Protein AF-A0A3M1B7J7-F1 (afdb_monomer)

Solvent-accessible surface area (backbone atoms only — not comparable to full-atom values): 28747 Å² total; per-residue (Å²): 135,87,83,80,80,82,90,80,83,77,82,71,79,80,76,81,68,96,79,75,78,65,78,64,65,72,73,56,53,68,38,73,74,68,57,44,78,50,69,71,53,46,72,73,50,40,74,85,59,26,49,75,48,60,37,60,15,56,25,83,39,67,66,49,3,47,52,40,19,53,54,45,44,54,49,55,52,41,52,56,55,44,53,57,55,48,55,60,48,49,63,61,37,69,78,43,58,78,73,45,36,55,52,33,52,47,53,53,50,53,52,50,50,56,54,41,51,59,25,41,79,76,21,51,40,82,77,47,76,49,76,50,70,62,84,78,39,19,38,24,39,37,33,35,38,34,36,29,64,53,28,18,50,48,37,44,52,47,40,53,52,46,48,50,57,39,51,53,38,52,50,49,56,73,76,38,81,75,63,38,52,58,44,27,50,53,39,41,42,40,51,47,51,45,53,52,35,48,56,51,14,56,75,35,74,37,87,65,81,82,60,64,64,55,62,55,48,47,54,51,27,53,49,47,40,50,52,49,41,47,50,29,59,76,75,38,59,72,68,42,36,48,54,33,40,54,53,46,53,59,42,41,43,60,45,82,42,73,67,56,53,52,52,46,62,49,45,65,37,69,47,54,39,89,93,73,71,46,59,53,61,41,39,94,56,87,68,37,29,59,83,77,46,57,21,85,82,34,74,43,70,10,36,26,80,41,82,43,88,89,66,84,60,74,47,69,43,66,22,77,90,38,72,25,42,10,40,39,81,76,74,62,91,83,48,65,70,24,42,31,70,12,75,77,34,71,42,67,11,38,37,81,36,64,24,80,91,33,76,40,68,8,37,33,65,30,77,91,32,76,37,72,10,38,34,70,47,100,84,71,47,79,39,65,24,77,89,47,68,44,59,11,44,42,68,26,80,89,35,72,46,66,7,40,36,81,41,57,30,34,78,90,40,42,72,60,49,31,69,66,67,77,48,87,79,68,86,79,59,60,27,70,44,67,9,43,21,59,28,91,87,36,73,38,71,46,46,43,82,38,59,14,45,92,54,72,40,72,32,47,66,91,68,38,83,88,35,65,16,69,9,42,34,80,43,71,43,92,70,53,71,91,85,71,83,79,82,81,70,54,64,39,90,90,42,70,69,71,47,79,26,91,88,54,69,38,69,51,53,86,125

Secondary structure (DSSP, 8-state):
-PPP----SSGGGGGS-TT--GGGGGGS-HHHHHTPPPHHHHHHS-TTTEEEEEEEEEESSHHHHHHHHHHHHHHHHHHHHHHHHHHHHHHHHTTS-HHHHHHHHHHHHHHHHHHHHHHHHHHEEEEEEEEEEETTEEEEEEEEEEEHHHHHHHHHHHHHHHHHHHHHHHHHHHH-STTHHHHHHHHHHHHHHHHHHHHHHHHTTPPPP--HHHHHHHHHHHHHHHHHHHHHHHH--HHHHHHHHHHHHHHHHH---HHHHHHHHHHHHHSBPTTT--BS--TTBBTB----EE-TTTTTSSEEEE--TTTTT-EEEE-TTTTTSSEE----TT-SSSEEE-TTTTTSSEEEEE-TTTTTSSEEE-GGGTTSSEEE-TTS-EEE-TTTTT-SEEE-TTTTTSSEEEEESSGGGHHHHHHHHT-SS------TTSSEEE-TTTTTSSEEEEE-TTTTT---TTT-TTTTTSSEEEEE-TTS-SS--S--PBPPTTTTT-S--TTTTT--B--

Structure (mmCIF, N/CA/C/O backbone):
data_AF-A0A3M1B7J7-F1
#
_entry.id   AF-A0A3M1B7J7-F1
#
loop_
_atom_site.group_PDB
_atom_site.id
_atom_site.type_symbol
_atom_site.label_atom_id
_atom_site.label_alt_id
_atom_site.label_comp_id
_atom_site.label_asym_id
_atom_site.label_entity_id
_atom_site.label_seq_id
_atom_site.pdbx_PDB_ins_code
_atom_site.Cartn_x
_atom_site.Cartn_y
_atom_site.Cartn_z
_atom_site.occupancy
_atom_site.B_iso_or_equiv
_atom_site.auth_seq_id
_atom_site.auth_comp_id
_atom_site.auth_asym_id
_atom_site.auth_atom_id
_atom_site.pdbx_PDB_model_num
ATOM 1 N N . MET A 1 1 ? -3.676 -8.740 -25.870 1.00 32.19 1 MET A N 1
ATOM 2 C CA . MET A 1 1 ? -4.060 -7.329 -25.632 1.00 32.19 1 MET A CA 1
ATOM 3 C C . MET A 1 1 ? -2.865 -6.466 -26.005 1.00 32.19 1 MET A C 1
ATOM 5 O O . MET A 1 1 ? -1.799 -6.716 -25.461 1.00 32.19 1 MET A O 1
ATOM 9 N N . LYS A 1 2 ? -2.992 -5.539 -26.964 1.00 24.27 2 LYS A N 1
ATOM 10 C CA . LYS A 1 2 ? -1.892 -4.631 -27.336 1.00 24.27 2 LYS A CA 1
ATOM 11 C C . LYS A 1 2 ? -1.896 -3.435 -26.381 1.00 24.27 2 LYS A C 1
ATOM 13 O O . LYS A 1 2 ? -2.934 -2.798 -26.228 1.00 24.27 2 LYS A O 1
ATOM 18 N N . TRP A 1 3 ? -0.766 -3.153 -25.740 1.00 31.17 3 TRP 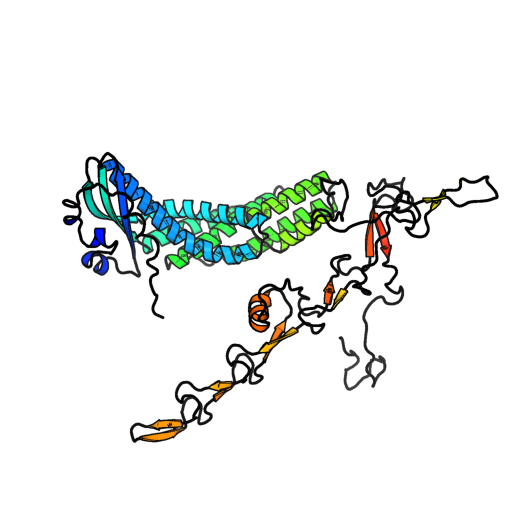A N 1
ATOM 19 C CA . TRP A 1 3 ? -0.610 -1.972 -24.892 1.00 31.17 3 TRP A CA 1
ATOM 20 C C . TRP A 1 3 ? -0.315 -0.753 -25.771 1.00 31.17 3 TRP A C 1
ATOM 22 O O . TRP A 1 3 ? 0.703 -0.721 -26.457 1.00 31.17 3 TRP A O 1
ATOM 32 N N . HIS A 1 4 ? -1.192 0.252 -25.746 1.00 29.17 4 HIS A N 1
ATOM 33 C CA . HIS A 1 4 ? -0.861 1.573 -26.276 1.00 29.17 4 HIS A CA 1
ATOM 34 C C . HIS A 1 4 ? -0.034 2.332 -25.234 1.00 29.17 4 HIS A C 1
ATOM 36 O O . HIS A 1 4 ? -0.496 2.577 -24.120 1.00 29.17 4 HIS A O 1
ATOM 42 N N . ILE A 1 5 ? 1.193 2.698 -25.604 1.00 40.78 5 ILE A N 1
ATOM 43 C CA . ILE A 1 5 ? 2.066 3.544 -24.790 1.00 40.78 5 ILE A CA 1
ATOM 44 C C . ILE A 1 5 ? 1.541 4.982 -24.866 1.00 40.78 5 ILE A C 1
ATOM 46 O O . ILE A 1 5 ? 1.564 5.604 -25.927 1.00 40.78 5 ILE A O 1
ATOM 50 N N . TYR A 1 6 ? 1.080 5.518 -23.735 1.00 32.59 6 TYR A N 1
ATOM 51 C CA . TYR A 1 6 ? 0.726 6.932 -23.607 1.00 32.59 6 TYR A CA 1
ATOM 52 C C . TYR A 1 6 ? 1.992 7.790 -23.477 1.00 32.59 6 TYR A C 1
ATOM 54 O O . TYR A 1 6 ? 2.447 8.094 -22.377 1.00 32.59 6 TYR A O 1
ATOM 62 N N . ALA A 1 7 ? 2.545 8.209 -24.614 1.00 35.16 7 ALA A N 1
ATOM 63 C CA . ALA A 1 7 ? 3.576 9.242 -24.677 1.00 35.16 7 ALA A CA 1
ATOM 64 C C . ALA A 1 7 ? 2.931 10.644 -24.625 1.00 35.16 7 ALA A C 1
ATOM 66 O O . ALA A 1 7 ? 2.785 11.309 -25.647 1.00 35.16 7 ALA A O 1
ATOM 67 N N . LEU A 1 8 ? 2.506 11.089 -23.435 1.00 37.91 8 LEU A N 1
ATOM 68 C CA . LEU A 1 8 ? 1.908 12.417 -23.223 1.00 37.91 8 LEU A CA 1
ATOM 69 C C . LEU A 1 8 ? 2.495 13.130 -21.995 1.00 37.91 8 LEU A C 1
ATOM 71 O O . LEU A 1 8 ? 1.958 13.011 -20.896 1.00 37.91 8 LEU A O 1
ATOM 75 N N . SER A 1 9 ? 3.558 13.915 -22.215 1.00 38.34 9 SER A N 1
ATOM 76 C CA . SER A 1 9 ? 3.930 15.068 -21.361 1.00 38.34 9 SER A CA 1
ATOM 77 C C . SER A 1 9 ? 5.087 15.933 -21.899 1.00 38.34 9 SER A C 1
ATOM 79 O O . SER A 1 9 ? 5.192 17.087 -21.495 1.00 38.34 9 SER A O 1
ATOM 81 N N . LEU A 1 10 ? 5.942 15.440 -22.811 1.00 44.06 10 LEU A N 1
ATOM 82 C CA . LEU A 1 10 ? 7.192 16.142 -23.172 1.00 44.06 10 LEU A CA 1
ATOM 83 C C . LEU A 1 10 ? 7.178 17.298 -24.212 1.00 44.06 10 LEU A C 1
ATOM 85 O O . LEU A 1 10 ? 8.146 18.058 -24.191 1.00 44.06 10 LEU A O 1
ATOM 89 N N . PRO A 1 11 ? 6.200 17.504 -25.125 1.00 38.84 11 PRO A N 1
ATOM 90 C CA . PRO A 1 11 ? 6.425 18.416 -26.260 1.00 38.84 11 PRO A CA 1
ATOM 91 C C . PRO A 1 11 ? 6.330 19.923 -25.944 1.00 38.84 11 PRO A C 1
ATOM 93 O O . PRO A 1 11 ? 6.689 20.734 -26.791 1.00 38.84 11 PRO A O 1
ATOM 96 N N . ILE A 1 12 ? 5.854 20.328 -24.760 1.00 43.69 12 ILE A N 1
ATOM 97 C CA . ILE A 1 12 ? 5.489 21.736 -24.495 1.00 43.69 12 ILE A CA 1
ATOM 98 C C . ILE A 1 12 ? 6.676 22.602 -24.023 1.00 43.69 12 ILE A C 1
ATOM 100 O O . ILE A 1 12 ? 6.668 23.811 -24.245 1.00 43.69 12 ILE A O 1
ATOM 104 N N . LEU A 1 13 ? 7.737 22.024 -23.441 1.00 43.62 13 LEU A N 1
ATOM 105 C CA . LEU A 1 13 ? 8.862 22.823 -22.918 1.00 43.62 13 LEU A CA 1
ATOM 106 C C . LEU A 1 13 ? 9.826 23.369 -23.994 1.00 43.62 13 LEU A C 1
ATOM 108 O O . LEU A 1 13 ? 10.684 24.187 -23.677 1.00 43.62 13 LEU A O 1
ATOM 112 N N . LEU A 1 14 ? 9.702 22.937 -25.254 1.00 46.28 14 LEU A N 1
ATOM 113 C CA . LEU A 1 14 ? 10.614 23.309 -26.348 1.00 46.28 14 LEU A CA 1
ATOM 114 C C . LEU A 1 14 ? 10.251 24.622 -27.072 1.00 46.28 14 LEU A C 1
ATOM 116 O O . LEU A 1 14 ? 10.957 25.006 -27.999 1.00 46.28 14 LEU A O 1
ATOM 120 N N . LEU A 1 15 ? 9.176 25.315 -26.673 1.00 44.12 15 LEU A N 1
ATOM 121 C CA . LEU A 1 15 ? 8.629 26.471 -27.408 1.00 44.12 15 LEU A CA 1
ATOM 122 C C . LEU A 1 15 ? 8.828 27.844 -26.732 1.00 44.12 15 LEU A C 1
ATOM 124 O O . LEU A 1 15 ? 8.309 28.835 -27.236 1.00 44.12 15 LEU A O 1
ATOM 128 N N . LEU A 1 16 ? 9.567 27.936 -25.618 1.00 41.00 16 LEU A N 1
ATOM 129 C CA . LEU A 1 16 ? 9.679 29.175 -24.818 1.00 41.00 16 LEU A CA 1
ATOM 130 C C . LEU A 1 16 ? 11.048 29.888 -24.855 1.00 41.00 16 LEU A C 1
ATOM 132 O O . LEU A 1 16 ? 11.247 30.837 -24.105 1.00 41.00 16 LEU A O 1
ATOM 136 N N . PHE A 1 17 ? 11.968 29.497 -25.746 1.00 44.84 17 PHE A N 1
ATOM 137 C CA . PHE A 1 17 ? 13.261 30.183 -25.931 1.00 44.84 17 PHE A CA 1
ATOM 138 C C . PHE A 1 17 ? 13.491 30.638 -27.388 1.00 44.84 17 PHE A C 1
ATOM 140 O O . PHE A 1 17 ? 14.280 30.028 -28.115 1.00 44.84 17 PHE A O 1
ATOM 147 N N . PRO A 1 18 ? 12.824 31.717 -27.842 1.00 42.94 18 PRO A N 1
ATOM 148 C CA . PRO A 1 18 ? 13.051 32.301 -29.162 1.00 42.94 18 PRO A CA 1
ATOM 149 C C . PRO A 1 18 ? 14.361 33.111 -29.171 1.00 42.94 18 PRO A C 1
ATOM 151 O O . PRO A 1 18 ? 14.355 34.320 -28.960 1.00 42.94 18 PRO A O 1
ATOM 154 N N . GLY A 1 19 ? 15.500 32.446 -29.392 1.00 45.84 19 GLY A N 1
ATOM 155 C CA . GLY A 1 19 ? 16.795 33.141 -29.472 1.00 45.84 19 GLY A CA 1
ATOM 156 C C . GLY A 1 19 ? 18.044 32.284 -29.704 1.00 45.84 19 GLY A C 1
ATOM 157 O O . GLY A 1 19 ? 19.045 32.810 -30.179 1.00 45.84 19 GLY A O 1
ATOM 158 N N . CYS A 1 20 ? 18.017 30.975 -29.426 1.00 44.41 20 CYS A N 1
ATOM 159 C CA . CYS A 1 20 ? 19.165 30.107 -29.718 1.00 44.41 20 CYS A CA 1
ATOM 160 C C . CYS A 1 20 ? 19.190 29.695 -31.198 1.00 44.41 20 CYS A C 1
ATOM 162 O O . CYS A 1 20 ? 18.258 29.064 -31.700 1.00 44.41 20 CYS A O 1
ATOM 164 N N . SER A 1 21 ? 20.274 30.033 -31.900 1.00 49.34 21 SER A N 1
ATOM 165 C CA . SER A 1 21 ? 20.490 29.631 -33.290 1.00 49.34 21 SER A CA 1
ATOM 166 C C . SER A 1 21 ? 20.710 28.113 -33.387 1.00 49.34 21 SER A C 1
ATOM 168 O O . SER A 1 21 ? 21.548 27.518 -32.712 1.00 49.34 21 SER A O 1
ATOM 170 N N . SER A 1 22 ? 19.926 27.457 -34.242 1.00 54.59 22 SER A N 1
ATOM 171 C CA . SER A 1 22 ? 19.703 26.001 -34.239 1.00 54.59 22 SER A CA 1
ATOM 172 C C . SER A 1 22 ? 20.879 25.130 -34.718 1.00 54.59 22 SER A C 1
ATOM 174 O O . SER A 1 22 ? 20.763 23.901 -34.753 1.00 54.59 22 SER A O 1
ATOM 176 N N . SER A 1 23 ? 22.021 25.721 -35.077 1.00 57.75 23 SER A N 1
ATOM 177 C CA . SER A 1 23 ? 23.091 25.063 -35.844 1.00 57.75 23 SER A CA 1
ATOM 178 C C . SER A 1 23 ? 23.701 23.829 -35.158 1.00 57.75 23 SER A C 1
ATOM 180 O O . SER A 1 23 ? 24.014 22.847 -35.834 1.00 57.75 23 SER A O 1
ATOM 182 N N . ASN A 1 24 ? 23.804 23.810 -33.823 1.00 56.00 24 ASN A N 1
ATOM 183 C CA . ASN A 1 24 ? 24.359 22.667 -33.081 1.00 56.00 24 ASN A CA 1
ATOM 184 C C . ASN A 1 24 ? 23.328 21.583 -32.696 1.00 56.00 24 ASN A C 1
ATOM 186 O O . ASN A 1 24 ? 23.717 20.433 -32.473 1.00 56.00 24 ASN A O 1
ATOM 190 N N . LEU A 1 25 ? 22.018 21.870 -32.707 1.00 59.62 25 LEU A N 1
ATOM 191 C CA . LEU A 1 25 ? 20.970 20.866 -32.438 1.00 59.62 25 LEU A CA 1
ATOM 192 C C . LEU A 1 25 ? 20.957 19.729 -33.473 1.00 59.62 25 LEU A C 1
ATOM 194 O O . LEU A 1 25 ? 20.568 18.596 -33.161 1.00 59.62 25 LEU A O 1
ATOM 198 N N . HIS A 1 26 ? 21.441 19.988 -34.690 1.00 61.69 26 HIS A N 1
ATOM 199 C CA . HIS A 1 26 ? 21.540 18.979 -35.742 1.00 61.69 26 HIS A CA 1
ATOM 200 C C . HIS A 1 26 ? 22.428 17.788 -35.342 1.00 61.69 26 HIS A C 1
ATOM 202 O O . HIS A 1 26 ? 22.074 16.659 -35.688 1.00 61.69 26 HIS A O 1
ATOM 208 N N . LYS A 1 27 ? 23.475 18.000 -34.528 1.00 82.12 27 LYS A N 1
ATOM 209 C CA . LYS A 1 27 ? 24.426 16.958 -34.092 1.00 82.12 27 LYS A CA 1
ATOM 210 C C . LYS A 1 27 ? 23.905 16.018 -32.994 1.00 82.12 27 LYS A C 1
ATOM 212 O O . LYS A 1 27 ? 24.531 14.985 -32.764 1.00 82.12 27 LYS A O 1
ATOM 217 N N . ARG A 1 28 ? 22.773 16.312 -32.329 1.00 84.50 28 ARG A N 1
ATOM 218 C CA . ARG A 1 28 ? 22.204 15.385 -31.325 1.00 84.50 28 ARG A CA 1
ATOM 219 C C . ARG A 1 28 ? 21.833 14.050 -32.005 1.00 84.50 28 ARG A C 1
ATOM 221 O O . ARG A 1 28 ? 21.152 14.076 -33.039 1.00 84.50 28 ARG A O 1
ATOM 228 N N . PRO A 1 29 ? 22.239 12.886 -31.466 1.00 86.44 29 PRO A N 1
ATOM 229 C CA . PRO A 1 29 ? 21.937 11.600 -32.080 1.00 86.44 29 PRO A CA 1
ATOM 230 C C . PRO A 1 29 ? 20.430 11.317 -32.024 1.00 86.44 29 PRO A C 1
ATOM 232 O O . PRO A 1 29 ? 19.740 11.745 -31.100 1.00 86.44 29 PRO A O 1
ATOM 235 N N . LYS A 1 30 ? 19.916 10.577 -33.015 1.00 88.75 30 LYS A N 1
ATOM 236 C CA . LYS A 1 30 ? 18.470 10.359 -33.220 1.00 88.75 30 LYS A CA 1
ATOM 237 C C . LYS A 1 30 ? 17.737 9.895 -31.950 1.00 88.75 30 LYS A C 1
ATOM 239 O O . LYS A 1 30 ? 16.726 10.483 -31.588 1.00 88.75 30 LYS A O 1
ATOM 244 N N . TRP A 1 31 ? 18.311 8.933 -31.229 1.00 87.12 31 TRP A N 1
ATOM 245 C CA . TRP A 1 31 ? 17.771 8.397 -29.974 1.00 87.12 31 TRP A CA 1
ATOM 246 C C . TRP A 1 31 ? 17.608 9.458 -28.867 1.00 87.12 31 TRP A C 1
ATOM 248 O O . TRP A 1 31 ? 16.616 9.451 -28.147 1.00 87.12 31 TRP A O 1
ATOM 258 N N . ALA A 1 32 ? 18.533 10.419 -28.769 1.00 85.38 32 ALA A N 1
ATOM 259 C CA . ALA A 1 32 ? 18.464 11.507 -27.791 1.00 85.38 32 ALA A CA 1
ATOM 260 C C . ALA A 1 32 ? 17.445 12.591 -28.189 1.00 85.38 32 ALA A C 1
ATOM 262 O O . ALA A 1 32 ? 16.858 13.223 -27.317 1.00 85.38 32 ALA A O 1
ATOM 263 N N . LYS A 1 33 ? 17.210 12.795 -29.496 1.00 85.31 33 LYS A N 1
ATOM 264 C CA . LYS A 1 33 ? 16.148 13.686 -30.004 1.00 85.31 33 LYS A CA 1
ATOM 265 C C . LYS A 1 33 ? 14.751 13.098 -29.789 1.00 85.31 33 LYS A C 1
ATOM 267 O O . LYS A 1 33 ? 13.827 13.831 -29.466 1.00 85.31 33 LYS A O 1
ATOM 272 N N . GLU A 1 34 ? 14.602 11.793 -29.998 1.00 85.94 34 GLU A N 1
ATOM 273 C CA . GLU A 1 34 ? 13.311 11.095 -29.949 1.00 85.94 34 GLU A CA 1
ATOM 274 C C . GLU A 1 34 ? 12.943 10.572 -28.549 1.00 85.94 34 GLU A C 1
ATOM 276 O O . GLU A 1 34 ? 11.811 10.146 -28.341 1.00 85.94 34 GLU A O 1
ATOM 281 N N . GLY A 1 35 ? 13.888 10.553 -27.600 1.00 82.31 35 GLY A N 1
ATOM 282 C CA . GLY A 1 35 ? 13.718 9.874 -26.307 1.00 82.31 35 GLY A CA 1
ATOM 283 C C . GLY A 1 35 ? 13.596 8.348 -26.434 1.00 82.31 35 GLY A C 1
ATOM 284 O O . GLY A 1 35 ? 13.144 7.679 -25.507 1.00 82.31 35 GLY A O 1
ATOM 285 N N . THR A 1 36 ? 13.965 7.791 -27.590 1.00 83.44 36 THR A N 1
ATOM 286 C CA . THR A 1 36 ? 13.832 6.370 -27.925 1.00 83.44 36 THR A CA 1
ATOM 287 C C . THR A 1 36 ? 15.109 5.605 -27.610 1.00 83.44 36 THR A C 1
ATOM 289 O O . THR A 1 36 ? 16.209 6.156 -27.576 1.00 83.44 36 THR A O 1
ATOM 292 N N . LEU A 1 37 ? 14.985 4.296 -27.395 1.00 83.06 37 LEU A N 1
ATOM 293 C CA . LEU A 1 37 ? 16.144 3.436 -27.194 1.00 83.06 37 LEU A CA 1
ATOM 294 C C . LEU A 1 37 ? 16.842 3.152 -28.543 1.00 83.06 37 LEU A C 1
ATOM 296 O O . LEU A 1 37 ? 16.162 2.792 -29.506 1.00 83.06 37 LEU A O 1
ATOM 300 N N . PRO A 1 38 ? 18.183 3.256 -28.652 1.00 85.50 38 PRO A N 1
ATOM 301 C CA . PRO A 1 38 ? 18.911 2.790 -29.830 1.00 85.50 38 PRO A CA 1
ATOM 302 C C . PRO A 1 38 ? 18.611 1.316 -30.134 1.00 85.50 38 PRO A C 1
ATOM 304 O O . PRO A 1 38 ? 18.573 0.496 -29.218 1.00 85.50 38 PRO A O 1
ATOM 307 N N . LYS A 1 39 ? 18.437 0.956 -31.413 1.00 87.31 39 LYS A N 1
ATOM 308 C CA . LYS A 1 39 ? 18.065 -0.414 -31.832 1.00 87.31 39 LYS A CA 1
ATOM 309 C C . LYS A 1 39 ? 19.051 -1.487 -31.345 1.00 87.31 39 LYS A C 1
ATOM 311 O O . LYS A 1 39 ? 18.641 -2.597 -31.017 1.00 87.31 39 LYS A O 1
ATOM 316 N N . ASP A 1 40 ? 20.337 -1.150 -31.277 1.00 89.88 40 ASP A N 1
ATOM 317 C CA . ASP A 1 40 ? 21.403 -1.978 -30.706 1.00 89.88 40 ASP A CA 1
ATOM 318 C C . ASP A 1 40 ? 21.174 -2.265 -29.213 1.00 89.88 40 ASP A C 1
ATOM 320 O O . ASP A 1 40 ? 21.269 -3.413 -28.774 1.00 89.88 40 ASP A O 1
ATOM 324 N N . LEU A 1 41 ? 20.788 -1.242 -28.446 1.00 88.94 41 LEU A N 1
ATOM 325 C CA . LEU A 1 41 ? 20.454 -1.384 -27.031 1.00 88.94 41 LEU A CA 1
ATOM 326 C C . LEU A 1 41 ? 19.107 -2.080 -26.824 1.00 88.94 41 LEU A C 1
ATOM 328 O O . LEU A 1 41 ? 19.005 -2.883 -25.907 1.00 88.94 41 LEU A O 1
ATOM 332 N N . GLN A 1 42 ? 18.111 -1.858 -27.687 1.00 87.25 42 GLN A N 1
ATOM 333 C CA . GLN A 1 42 ? 16.820 -2.554 -27.622 1.00 87.25 42 GLN A CA 1
ATOM 334 C C . GLN A 1 42 ? 16.970 -4.064 -27.863 1.00 87.25 42 GLN A C 1
ATOM 336 O O . GLN A 1 42 ? 16.340 -4.862 -27.175 1.00 87.25 42 GLN A O 1
ATOM 341 N N . LYS A 1 43 ? 17.862 -4.472 -28.779 1.00 89.88 43 LYS A N 1
ATOM 342 C CA . LYS A 1 43 ? 18.204 -5.888 -28.990 1.00 89.88 43 LYS A CA 1
ATOM 343 C C . LYS A 1 43 ? 18.963 -6.496 -27.800 1.00 89.88 43 LYS A C 1
ATOM 345 O O . LYS A 1 43 ? 18.792 -7.677 -27.518 1.00 89.88 43 LYS A O 1
ATOM 350 N N . LYS A 1 44 ? 19.811 -5.715 -27.118 1.00 91.31 44 LYS A N 1
ATOM 351 C CA . LYS A 1 44 ? 20.628 -6.176 -25.978 1.00 91.31 44 LYS A CA 1
ATOM 352 C C . LYS A 1 44 ? 19.865 -6.206 -24.648 1.00 91.31 44 LYS A C 1
ATOM 354 O O . LYS A 1 44 ? 20.086 -7.102 -23.840 1.00 91.31 44 LYS A O 1
ATOM 359 N N . TYR A 1 45 ? 18.991 -5.231 -24.420 1.00 86.44 45 TYR A N 1
ATOM 360 C CA . TYR A 1 45 ? 18.268 -4.995 -23.170 1.00 86.44 45 TYR A CA 1
ATOM 361 C C . TYR A 1 45 ? 16.755 -5.131 -23.391 1.00 86.44 45 TYR A C 1
ATOM 363 O O . TYR A 1 45 ? 15.999 -4.186 -23.182 1.00 86.44 45 TYR A O 1
ATOM 371 N N . GLY A 1 46 ? 16.333 -6.312 -23.858 1.00 78.75 46 GLY A N 1
ATOM 372 C CA . GLY A 1 46 ? 14.934 -6.614 -24.169 1.00 78.75 46 GLY A CA 1
ATOM 373 C C . GLY A 1 46 ? 13.970 -6.359 -23.001 1.00 78.75 46 GLY A C 1
ATOM 374 O O . GLY A 1 46 ? 14.327 -6.514 -21.828 1.00 78.75 46 GLY A O 1
ATOM 375 N N . GLU A 1 47 ? 12.740 -5.980 -23.354 1.00 74.31 47 GLU A N 1
ATOM 376 C CA . GLU A 1 47 ? 11.762 -5.311 -22.478 1.00 74.31 47 GLU A CA 1
ATOM 377 C C . GLU A 1 47 ? 11.338 -6.117 -21.238 1.00 74.31 47 GLU A C 1
ATOM 379 O O . GLU A 1 47 ? 10.919 -5.529 -20.240 1.00 74.31 47 GLU A O 1
ATOM 384 N N . ASP A 1 48 ? 11.471 -7.446 -21.255 1.00 84.62 48 ASP A N 1
ATOM 385 C CA . ASP A 1 48 ? 11.086 -8.297 -20.127 1.00 84.62 48 ASP A CA 1
ATOM 386 C C . ASP A 1 48 ? 12.084 -8.218 -18.967 1.00 84.62 48 ASP A C 1
ATOM 388 O O . ASP A 1 48 ? 11.676 -7.934 -17.840 1.00 84.62 48 ASP A O 1
ATOM 392 N N . LYS A 1 49 ? 13.391 -8.374 -19.226 1.00 90.12 49 LYS A N 1
ATOM 393 C CA . LYS A 1 49 ? 14.435 -8.380 -18.178 1.00 90.12 49 LYS A CA 1
ATOM 394 C C . LYS A 1 49 ? 14.855 -6.980 -17.723 1.00 90.12 49 LYS A C 1
ATOM 396 O O . LYS A 1 49 ? 15.284 -6.798 -16.583 1.00 90.12 49 LYS A O 1
ATOM 401 N N . TYR A 1 50 ? 14.720 -5.989 -18.596 1.00 91.75 50 TYR A N 1
ATOM 402 C CA . TYR A 1 50 ? 15.240 -4.647 -18.373 1.00 91.75 50 TYR A CA 1
ATOM 403 C C . TYR A 1 50 ? 14.134 -3.600 -18.459 1.00 91.75 50 TYR A C 1
ATOM 405 O O . TYR A 1 50 ? 13.186 -3.736 -19.228 1.00 91.75 50 TYR A O 1
ATOM 413 N N . GLU A 1 51 ? 14.229 -2.555 -17.645 1.00 91.12 51 GLU A N 1
ATOM 414 C CA . GLU A 1 51 ? 13.461 -1.325 -17.843 1.00 91.12 51 GLU A CA 1
ATOM 415 C C . GLU A 1 51 ? 14.444 -0.218 -18.213 1.00 91.12 51 GLU A C 1
ATOM 417 O O . GLU A 1 51 ? 15.512 -0.108 -17.611 1.00 91.12 51 GLU A O 1
ATOM 422 N N . VAL A 1 52 ? 14.130 0.565 -19.243 1.00 91.38 52 VAL A N 1
ATOM 423 C CA . VAL A 1 52 ? 15.112 1.457 -19.862 1.00 91.38 52 VAL A CA 1
ATOM 424 C C . VAL A 1 52 ? 14.538 2.852 -20.033 1.00 91.38 52 VAL A C 1
ATOM 426 O O . VAL A 1 52 ? 13.415 3.010 -20.507 1.00 91.38 52 VAL A O 1
ATOM 429 N N . LYS A 1 53 ? 15.322 3.865 -19.657 1.00 93.19 53 LYS A N 1
ATOM 430 C CA . LYS A 1 53 ? 14.949 5.277 -19.769 1.00 93.19 53 LYS A CA 1
ATOM 431 C C . LYS A 1 53 ? 16.075 6.101 -20.374 1.00 93.19 53 LYS A C 1
ATOM 433 O O . LYS A 1 53 ? 17.242 5.925 -20.022 1.00 93.19 53 LYS A O 1
ATOM 438 N N . VAL A 1 54 ? 15.706 7.015 -21.265 1.00 92.50 54 VAL A N 1
ATOM 439 C CA . VAL A 1 54 ? 16.577 8.079 -21.767 1.00 92.50 54 VAL A CA 1
ATOM 440 C C . VAL A 1 54 ? 16.217 9.343 -21.004 1.00 92.50 54 VAL A C 1
ATOM 442 O O . VAL A 1 54 ? 15.086 9.807 -21.106 1.00 92.50 54 VAL A O 1
ATOM 445 N N . VAL A 1 55 ? 17.167 9.891 -20.252 1.00 94.06 55 VAL A N 1
ATOM 446 C CA . VAL A 1 55 ? 16.975 11.127 -19.483 1.00 94.06 55 VAL A CA 1
ATOM 447 C C . VAL A 1 55 ? 18.026 12.163 -19.859 1.00 94.06 55 VAL A C 1
ATOM 449 O O . VAL A 1 55 ? 19.088 11.834 -20.398 1.00 94.06 55 VAL A O 1
ATOM 452 N N . SER A 1 56 ? 17.721 13.426 -19.575 1.00 94.19 56 SER A N 1
ATOM 453 C CA . SER A 1 56 ? 18.617 14.557 -19.790 1.00 94.19 56 SER A CA 1
ATOM 454 C C . SER A 1 56 ? 18.987 15.242 -18.475 1.00 94.19 56 SER A C 1
ATOM 456 O O . SER A 1 56 ? 18.210 15.273 -17.520 1.00 94.19 56 SER A O 1
ATOM 458 N N . GLY A 1 57 ? 20.188 15.809 -18.433 1.00 94.56 57 GLY A N 1
ATOM 459 C CA . GLY A 1 57 ? 20.666 16.703 -17.386 1.00 94.56 57 GLY A CA 1
ATOM 460 C C . GLY A 1 57 ? 21.375 17.904 -18.001 1.00 94.56 57 GLY A C 1
ATOM 461 O O . GLY A 1 57 ? 21.924 17.816 -19.103 1.00 94.56 57 GLY A O 1
ATOM 462 N N . THR A 1 58 ? 21.340 19.034 -17.301 1.00 94.50 58 THR A N 1
ATOM 463 C CA . THR A 1 58 ? 21.979 20.288 -17.718 1.00 94.50 58 THR A CA 1
ATOM 464 C C . THR A 1 58 ? 22.771 20.889 -16.566 1.00 94.50 58 THR A C 1
ATOM 466 O O . THR A 1 58 ? 22.427 20.682 -15.403 1.00 94.50 58 THR A O 1
ATOM 469 N N . GLY A 1 59 ? 23.839 21.626 -16.861 1.00 94.75 59 GLY A N 1
ATOM 470 C CA . GLY A 1 59 ? 24.651 22.270 -15.829 1.00 94.75 59 GLY A CA 1
ATOM 471 C C . GLY A 1 59 ? 25.704 23.234 -16.381 1.00 94.75 59 GLY A C 1
ATOM 472 O O . GLY A 1 59 ? 25.965 23.233 -17.585 1.00 94.75 59 GLY A O 1
ATOM 473 N N . PRO A 1 60 ? 26.328 24.056 -15.516 1.00 94.31 60 PRO A N 1
ATOM 474 C CA . PRO A 1 60 ? 27.422 24.952 -15.905 1.00 94.31 60 PRO A CA 1
ATOM 475 C C . PRO A 1 60 ? 28.721 24.191 -16.225 1.00 94.31 60 PRO A C 1
ATOM 477 O O . PRO A 1 60 ? 29.560 24.663 -16.987 1.00 94.31 60 PRO A O 1
ATOM 480 N N . THR A 1 61 ? 28.882 22.984 -15.676 1.00 94.94 61 THR A N 1
ATOM 481 C CA . THR A 1 61 ? 29.999 22.072 -15.951 1.00 94.94 61 THR A CA 1
ATOM 482 C C . THR A 1 61 ? 29.469 20.735 -16.462 1.00 94.94 61 THR A C 1
ATOM 484 O O . THR A 1 61 ? 28.311 20.381 -16.225 1.00 94.94 61 THR A O 1
ATOM 487 N N . LEU A 1 62 ? 30.320 19.970 -17.157 1.00 91.94 62 LEU A N 1
ATOM 488 C CA . LEU A 1 62 ? 29.951 18.635 -17.638 1.00 91.94 62 LEU A CA 1
ATOM 489 C C . LEU A 1 62 ? 29.597 17.715 -16.461 1.00 91.94 62 LEU A C 1
ATOM 491 O O . LEU A 1 62 ? 28.606 16.997 -16.526 1.00 91.94 62 LEU A O 1
ATOM 495 N N . GLN A 1 63 ? 30.352 17.806 -15.363 1.00 95.94 63 GLN A N 1
ATOM 496 C CA . GLN A 1 63 ? 30.104 17.044 -14.141 1.00 95.94 63 GLN A CA 1
ATOM 497 C C . GLN A 1 63 ? 28.728 17.360 -13.530 1.00 95.94 63 GLN A C 1
ATOM 499 O O . GLN A 1 63 ? 27.950 16.441 -13.293 1.00 95.94 63 GLN A O 1
ATOM 504 N N . ALA A 1 64 ? 28.366 18.641 -13.388 1.00 94.69 64 ALA A N 1
ATOM 505 C CA . ALA A 1 64 ? 27.044 19.031 -12.891 1.00 94.69 64 ALA A CA 1
ATOM 506 C C . ALA A 1 64 ? 25.906 18.564 -13.822 1.00 94.69 64 ALA A C 1
ATOM 508 O O . ALA A 1 64 ? 24.836 18.168 -13.361 1.00 94.69 64 ALA A O 1
ATOM 509 N N . ALA A 1 65 ? 26.132 18.565 -15.141 1.00 93.25 65 ALA A N 1
ATOM 510 C CA . ALA A 1 65 ? 25.169 18.028 -16.100 1.00 93.25 65 ALA A CA 1
ATOM 511 C C . ALA A 1 65 ? 25.020 16.496 -15.994 1.00 93.25 65 ALA A C 1
ATOM 513 O O . ALA A 1 65 ? 23.902 15.998 -16.125 1.00 93.25 65 ALA A O 1
ATOM 514 N N . ILE A 1 66 ? 26.103 15.755 -15.714 1.00 93.31 66 ILE A N 1
ATOM 515 C CA . ILE A 1 66 ? 26.069 14.309 -15.426 1.00 93.31 66 ILE A CA 1
ATOM 516 C C . ILE A 1 66 ? 25.295 14.038 -14.130 1.00 93.31 66 ILE A C 1
ATOM 518 O O . ILE A 1 66 ? 24.375 13.225 -14.143 1.00 93.31 66 ILE A O 1
ATOM 522 N N . GLU A 1 67 ? 25.604 14.743 -13.042 1.00 94.56 67 GLU A N 1
ATOM 523 C CA . GLU A 1 67 ? 24.943 14.575 -11.737 1.00 94.56 67 GLU A CA 1
ATOM 524 C C . GLU A 1 67 ? 23.438 14.863 -11.815 1.00 94.56 67 GLU A C 1
ATOM 526 O O . GLU A 1 67 ? 22.623 14.071 -11.338 1.00 94.56 67 GLU A O 1
ATOM 531 N N . ASN A 1 68 ? 23.043 15.937 -12.507 1.00 94.44 68 ASN A N 1
ATOM 532 C CA . ASN A 1 68 ? 21.633 16.237 -12.765 1.00 94.44 68 ASN A CA 1
ATOM 533 C C . ASN A 1 68 ? 20.963 15.175 -13.658 1.00 94.44 68 ASN A C 1
ATOM 535 O O . ASN A 1 68 ? 19.792 14.853 -13.458 1.00 94.44 68 ASN A O 1
ATOM 539 N N . CYS A 1 69 ? 21.691 14.592 -14.616 1.00 94.25 69 CYS A N 1
ATOM 540 C CA . CYS A 1 69 ? 21.201 13.494 -15.454 1.00 94.25 69 CYS A CA 1
ATOM 541 C C . CYS A 1 69 ? 20.954 12.216 -14.623 1.00 94.25 69 CYS A C 1
ATOM 543 O O . CYS A 1 69 ? 19.924 11.561 -14.778 1.00 94.25 69 CYS A O 1
ATOM 545 N N . GLU A 1 70 ? 21.861 11.885 -13.699 1.00 94.25 70 GLU A N 1
ATOM 546 C CA . GLU A 1 70 ? 21.750 10.737 -12.784 1.00 94.25 70 GLU A CA 1
ATOM 547 C C . GLU A 1 70 ? 20.621 10.932 -11.758 1.00 94.25 70 GLU A C 1
ATOM 549 O O . GLU A 1 70 ? 19.802 10.032 -11.550 1.00 94.25 70 GLU A O 1
ATOM 554 N N . ALA A 1 71 ? 20.489 12.136 -11.191 1.00 93.12 71 ALA A N 1
ATOM 555 C CA . ALA A 1 71 ? 19.378 12.495 -10.311 1.00 93.12 71 ALA A CA 1
ATOM 556 C C . ALA A 1 71 ? 18.013 12.400 -11.021 1.00 93.12 71 ALA A C 1
ATOM 558 O O . ALA A 1 71 ? 17.054 11.865 -10.455 1.00 93.12 71 ALA A O 1
ATOM 559 N N . ASN A 1 72 ? 17.930 12.853 -12.278 1.00 93.81 72 ASN A N 1
ATOM 560 C CA . ASN A 1 72 ? 16.723 12.721 -13.094 1.00 93.81 72 ASN A CA 1
ATOM 561 C C . ASN A 1 72 ? 16.399 11.252 -13.405 1.00 93.81 72 ASN A C 1
ATOM 563 O O . ASN A 1 72 ? 15.236 10.868 -13.287 1.00 93.81 72 ASN A O 1
ATOM 567 N N . ALA A 1 73 ? 17.399 10.407 -13.692 1.00 93.00 73 ALA A N 1
ATOM 568 C CA . ALA A 1 73 ? 17.195 8.963 -13.842 1.00 93.00 73 ALA A CA 1
ATOM 569 C C . ALA A 1 73 ? 16.575 8.351 -12.576 1.00 93.00 73 ALA A C 1
ATOM 571 O O . ALA A 1 73 ? 15.528 7.705 -12.645 1.00 93.00 73 ALA A O 1
ATOM 572 N N . HIS A 1 74 ? 17.179 8.599 -11.408 1.00 90.69 74 HIS A N 1
ATOM 573 C CA . HIS A 1 74 ? 16.688 8.089 -10.124 1.00 90.69 74 HIS A CA 1
ATOM 574 C C . HIS A 1 74 ? 15.244 8.525 -9.853 1.00 90.69 74 HIS A C 1
ATOM 576 O O . HIS A 1 74 ? 14.409 7.700 -9.479 1.00 90.69 74 HIS A O 1
ATOM 582 N N . LYS A 1 75 ? 14.926 9.804 -10.084 1.00 91.62 75 LYS A N 1
ATOM 583 C CA . LYS A 1 75 ? 13.569 10.339 -9.932 1.00 91.62 75 LYS A CA 1
ATOM 584 C C . LYS A 1 75 ? 12.577 9.642 -10.865 1.00 91.62 75 LYS A C 1
ATOM 586 O O . LYS A 1 75 ? 11.526 9.186 -10.422 1.00 91.62 75 LYS A O 1
ATOM 591 N N . GLU A 1 76 ? 12.913 9.518 -12.141 1.00 92.94 76 GLU A N 1
ATOM 592 C CA . GLU A 1 76 ? 12.020 8.956 -13.148 1.00 92.94 76 GLU A CA 1
ATOM 593 C C . GLU A 1 76 ? 11.728 7.459 -12.963 1.00 92.94 76 GLU A C 1
ATOM 595 O O . GLU A 1 76 ? 10.602 7.014 -13.227 1.00 92.94 76 GLU A O 1
ATOM 600 N N . PHE A 1 77 ? 12.710 6.663 -12.534 1.00 91.88 77 PHE A N 1
ATOM 601 C CA . PHE A 1 77 ? 12.465 5.270 -12.152 1.00 91.88 77 PHE A CA 1
ATOM 602 C C . PHE A 1 77 ? 11.685 5.196 -10.829 1.00 91.88 77 PHE A C 1
ATOM 604 O O . PHE A 1 77 ? 10.740 4.408 -10.729 1.00 91.88 77 PHE A O 1
ATOM 611 N N . ALA A 1 78 ? 11.987 6.060 -9.845 1.00 89.19 78 ALA A N 1
ATOM 612 C CA . ALA A 1 78 ? 11.240 6.121 -8.583 1.00 89.19 78 ALA A CA 1
ATOM 613 C C . ALA A 1 78 ? 9.752 6.389 -8.823 1.00 89.19 78 ALA A C 1
ATOM 615 O O . ALA A 1 78 ? 8.908 5.701 -8.254 1.00 89.19 78 ALA A O 1
ATOM 616 N N . GLU A 1 79 ? 9.414 7.354 -9.680 1.00 89.19 79 GLU A N 1
ATOM 617 C CA . GLU A 1 79 ? 8.033 7.705 -10.030 1.00 89.19 79 GLU A CA 1
ATOM 618 C C . GLU A 1 79 ? 7.310 6.569 -10.773 1.00 89.19 79 GLU A C 1
ATOM 620 O O . GLU A 1 79 ? 6.115 6.344 -10.556 1.00 89.19 79 GLU A O 1
ATOM 625 N N . THR A 1 80 ? 8.026 5.788 -11.586 1.00 89.81 80 THR A N 1
ATOM 626 C CA . THR A 1 80 ? 7.449 4.652 -12.329 1.00 89.81 80 THR A CA 1
ATOM 627 C C . THR A 1 80 ? 7.098 3.489 -11.395 1.00 89.81 80 THR A C 1
ATOM 629 O O . THR A 1 80 ? 5.975 2.982 -11.431 1.00 89.81 80 THR A O 1
ATOM 632 N N . ILE A 1 81 ? 8.003 3.130 -10.478 1.00 87.38 81 ILE A N 1
ATOM 633 C CA . ILE A 1 81 ? 7.746 2.120 -9.438 1.00 87.38 81 ILE A CA 1
ATOM 634 C C . ILE A 1 81 ? 6.660 2.622 -8.471 1.00 87.38 81 ILE A C 1
ATOM 636 O O . ILE A 1 81 ? 5.686 1.916 -8.196 1.00 87.38 81 ILE A O 1
ATOM 640 N N . SER A 1 82 ? 6.776 3.870 -8.003 1.00 85.88 82 SER A N 1
ATOM 641 C CA . SER A 1 82 ? 5.839 4.474 -7.046 1.00 85.88 82 SER A CA 1
ATOM 642 C C . SER A 1 82 ? 4.429 4.588 -7.603 1.00 85.88 82 SER A C 1
ATOM 644 O O . SER A 1 82 ? 3.477 4.288 -6.893 1.00 85.88 82 SER A O 1
ATOM 646 N N . SER A 1 83 ? 4.251 4.997 -8.861 1.00 88.38 83 SER A N 1
ATOM 647 C CA . SER A 1 83 ? 2.915 5.131 -9.454 1.00 88.38 83 SER A CA 1
ATOM 648 C C . SER A 1 83 ? 2.180 3.790 -9.521 1.00 88.38 83 SER A C 1
ATOM 650 O O . SER A 1 83 ? 1.006 3.728 -9.150 1.00 88.38 83 SER A O 1
ATOM 652 N N . ARG A 1 84 ? 2.871 2.701 -9.892 1.00 85.81 84 ARG A N 1
ATOM 653 C CA . ARG A 1 84 ? 2.296 1.346 -9.899 1.00 85.81 84 ARG A CA 1
ATOM 654 C C . ARG A 1 84 ? 1.930 0.879 -8.492 1.00 85.81 84 ARG A C 1
ATOM 656 O O . ARG A 1 84 ? 0.757 0.592 -8.256 1.00 85.81 84 ARG A O 1
ATOM 663 N N . VAL A 1 85 ? 2.879 0.884 -7.552 1.00 84.06 85 VAL A N 1
ATOM 664 C CA . VAL A 1 85 ? 2.646 0.463 -6.156 1.00 84.06 85 VAL A CA 1
ATOM 665 C C . VAL A 1 85 ? 1.533 1.301 -5.517 1.00 84.06 85 VAL A C 1
ATOM 667 O O . VAL A 1 85 ? 0.534 0.769 -5.028 1.00 84.06 85 VAL A O 1
ATOM 670 N N . THR A 1 86 ? 1.629 2.627 -5.598 1.00 82.56 86 THR A N 1
ATOM 671 C CA . THR A 1 86 ? 0.649 3.536 -4.997 1.00 82.56 86 THR A CA 1
ATOM 672 C C . THR A 1 86 ? -0.730 3.435 -5.664 1.00 82.56 86 THR A C 1
ATOM 674 O O . THR A 1 86 ? -1.722 3.681 -4.984 1.00 82.56 86 THR A O 1
ATOM 677 N N . SER A 1 87 ? -0.862 3.000 -6.926 1.00 84.75 87 SER A N 1
ATOM 678 C CA . SER A 1 87 ? -2.184 2.734 -7.535 1.00 84.75 87 SER A CA 1
ATOM 679 C C . SER A 1 87 ? -2.937 1.572 -6.865 1.00 84.75 87 SER A C 1
ATOM 681 O O . SER A 1 87 ? -4.157 1.637 -6.690 1.00 84.75 87 SER A O 1
ATOM 683 N N . ILE A 1 88 ? -2.216 0.540 -6.413 1.00 78.31 88 ILE A N 1
ATOM 684 C CA . ILE A 1 88 ? -2.775 -0.596 -5.665 1.00 78.31 88 ILE A CA 1
ATOM 685 C C . ILE A 1 88 ? -3.188 -0.124 -4.264 1.00 78.31 88 ILE A C 1
ATOM 687 O O . ILE A 1 88 ? -4.303 -0.384 -3.803 1.00 78.31 88 ILE A O 1
ATOM 691 N N . TYR A 1 89 ? -2.331 0.669 -3.618 1.00 79.50 89 TYR A N 1
ATOM 692 C CA . TYR A 1 89 ? -2.603 1.233 -2.298 1.00 79.50 89 TYR A CA 1
ATOM 693 C C . TYR A 1 89 ? -3.684 2.316 -2.276 1.00 79.50 89 TYR A C 1
ATOM 695 O O . TYR A 1 89 ? -4.372 2.441 -1.267 1.00 79.50 89 TYR A O 1
ATOM 703 N N . GLN A 1 90 ? -3.923 3.043 -3.370 1.00 80.31 90 GLN A N 1
ATOM 704 C CA . GLN A 1 90 ? -5.053 3.973 -3.481 1.00 80.31 90 GLN A CA 1
ATOM 705 C C . GLN A 1 90 ? -6.399 3.252 -3.321 1.00 80.31 90 GLN A C 1
ATOM 707 O O . GLN A 1 90 ? -7.277 3.764 -2.626 1.00 80.31 90 GLN A O 1
ATOM 712 N N . LYS A 1 91 ? -6.540 2.032 -3.861 1.00 79.69 91 LYS A N 1
ATOM 713 C CA . LYS A 1 91 ? -7.743 1.200 -3.670 1.00 79.69 91 LYS A CA 1
ATOM 714 C C . LYS A 1 91 ? -7.920 0.782 -2.203 1.00 79.69 91 LYS A C 1
ATOM 716 O O . LYS A 1 91 ? -9.021 0.880 -1.671 1.00 79.69 91 LYS A O 1
ATOM 721 N N . LYS A 1 92 ? -6.836 0.405 -1.506 1.00 75.00 92 LYS A N 1
ATOM 722 C CA . LYS A 1 92 ? -6.863 0.155 -0.046 1.00 75.00 92 LYS A CA 1
ATOM 723 C C . LYS A 1 92 ? -7.208 1.435 0.741 1.00 75.00 92 LYS A C 1
ATOM 725 O O . LYS A 1 92 ? -8.009 1.397 1.673 1.00 75.00 92 LYS A O 1
ATOM 730 N N . ALA A 1 93 ? -6.660 2.585 0.344 1.00 74.75 93 ALA A N 1
ATOM 731 C CA . ALA A 1 93 ? -6.851 3.874 1.013 1.00 74.75 93 ALA A CA 1
ATOM 732 C C . ALA A 1 93 ? -8.286 4.427 0.898 1.00 74.75 93 ALA A C 1
ATOM 734 O O . ALA A 1 93 ? -8.739 5.141 1.792 1.00 74.75 93 ALA A O 1
ATOM 735 N N . GLN A 1 94 ? -9.050 4.057 -0.136 1.00 77.00 94 GLN A N 1
ATOM 736 C CA . GLN A 1 94 ? -10.476 4.409 -0.249 1.00 77.00 94 GLN A CA 1
ATOM 737 C C . GLN A 1 94 ? -11.332 3.874 0.921 1.00 77.00 94 GLN A C 1
ATOM 739 O O . GLN A 1 94 ? -12.414 4.400 1.181 1.00 77.00 94 GLN A O 1
ATOM 744 N N . LEU A 1 95 ? -10.841 2.887 1.683 1.00 66.62 95 LEU A N 1
ATOM 745 C CA . LEU A 1 95 ? -11.515 2.347 2.870 1.00 66.62 95 LEU A CA 1
ATOM 746 C C . LEU A 1 95 ? -11.397 3.259 4.113 1.00 66.62 95 LEU A C 1
ATOM 748 O O . LEU A 1 95 ? -12.260 3.215 5.002 1.00 66.62 95 LEU A O 1
ATOM 752 N N . VAL A 1 96 ? -10.371 4.116 4.194 1.00 67.62 96 VAL A N 1
ATOM 753 C CA . VAL A 1 96 ? -10.207 5.129 5.259 1.00 67.62 96 VAL A CA 1
ATOM 754 C C . VAL A 1 96 ? -10.775 6.488 4.850 1.00 67.62 96 VAL A C 1
ATOM 756 O O . VAL A 1 96 ? -11.004 6.761 3.677 1.00 67.62 96 VAL A O 1
ATOM 759 N N . SER A 1 97 ? -11.069 7.340 5.837 1.00 73.94 97 SER A N 1
ATOM 760 C CA . SER A 1 97 ? -11.520 8.711 5.574 1.00 73.94 97 SER A CA 1
ATOM 761 C C . SER A 1 97 ? -10.411 9.547 4.928 1.00 73.94 97 SER A C 1
ATOM 763 O O . SER A 1 97 ? -9.222 9.301 5.140 1.00 73.94 97 SER A O 1
ATOM 765 N N . SER A 1 98 ? -10.812 10.584 4.189 1.00 78.00 98 SER A N 1
ATOM 766 C CA . SER A 1 98 ? -9.926 11.524 3.483 1.00 78.00 98 SER A CA 1
ATOM 767 C C . SER A 1 98 ? -8.824 12.141 4.354 1.00 78.00 98 SER A C 1
ATOM 769 O O . SER A 1 98 ? -7.761 12.479 3.839 1.00 78.00 98 SER A O 1
ATOM 771 N N . HIS A 1 99 ? -9.052 12.242 5.668 1.00 77.00 99 HIS A N 1
ATOM 772 C CA . HIS A 1 99 ? -8.054 12.652 6.655 1.00 77.00 99 HIS A CA 1
ATOM 773 C C . HIS A 1 99 ? -6.820 11.729 6.645 1.00 77.00 99 HIS A C 1
ATOM 775 O O . HIS A 1 99 ? -5.726 12.164 6.294 1.00 77.00 99 HIS A O 1
ATOM 781 N N . TYR A 1 100 ? -6.999 10.437 6.945 1.00 78.38 100 TYR A N 1
ATOM 782 C CA . TYR A 1 100 ? -5.881 9.487 7.039 1.00 78.38 100 TYR A CA 1
ATOM 783 C C . TYR A 1 100 ? -5.317 9.092 5.669 1.00 78.38 100 TYR A C 1
ATOM 785 O O . TYR A 1 100 ? -4.163 8.685 5.586 1.00 78.38 100 TYR A O 1
ATOM 793 N N . GLN A 1 101 ? -6.079 9.256 4.578 1.00 79.94 101 GLN A N 1
ATOM 794 C CA . GLN A 1 101 ? -5.592 8.993 3.214 1.00 79.94 101 GLN A CA 1
ATOM 795 C C . GLN A 1 101 ? -4.321 9.786 2.872 1.00 79.94 101 GLN A C 1
ATOM 797 O O . GLN A 1 101 ? -3.442 9.251 2.196 1.00 79.94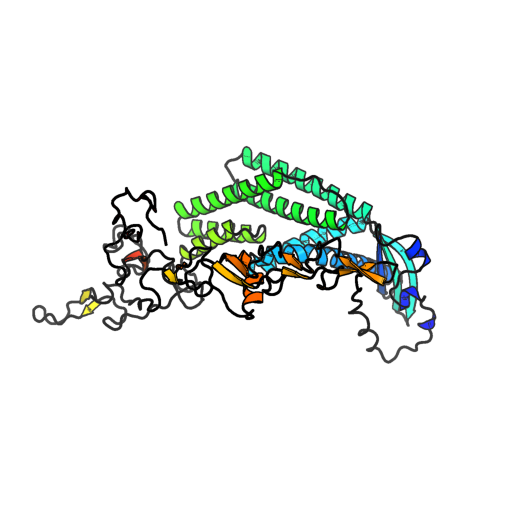 101 GLN A O 1
ATOM 802 N N . LYS A 1 102 ? -4.194 11.037 3.345 1.00 85.81 102 LYS A N 1
ATOM 803 C CA . LYS A 1 102 ? -2.993 11.858 3.117 1.00 85.81 102 LYS A CA 1
ATOM 804 C C . LYS A 1 102 ? -1.774 11.287 3.845 1.00 85.81 102 LYS A C 1
ATOM 806 O O . LYS A 1 102 ? -0.750 11.065 3.201 1.00 85.81 102 LYS A O 1
ATOM 811 N N . THR A 1 103 ? -1.892 11.008 5.146 1.00 83.56 103 THR A N 1
ATOM 812 C CA . THR A 1 103 ? -0.798 10.438 5.952 1.00 83.56 103 THR A CA 1
ATOM 813 C C . THR A 1 103 ? -0.408 9.049 5.455 1.00 83.56 103 THR A C 1
ATOM 815 O O . THR A 1 103 ? 0.768 8.786 5.233 1.00 83.56 103 THR A O 1
ATOM 818 N N . TYR A 1 104 ? -1.387 8.192 5.155 1.00 80.56 104 TYR A N 1
ATOM 819 C CA . TYR A 1 104 ? -1.144 6.856 4.616 1.00 80.56 104 TYR A CA 1
ATOM 820 C C . TYR A 1 104 ? -0.411 6.897 3.266 1.00 80.56 104 TYR A C 1
ATOM 822 O O . TYR A 1 104 ? 0.603 6.226 3.089 1.00 80.56 104 TYR A O 1
ATOM 830 N N . LYS A 1 105 ? -0.855 7.752 2.329 1.00 85.69 105 LYS A N 1
ATOM 831 C CA . LYS A 1 105 ? -0.166 7.956 1.043 1.00 85.69 105 LYS A CA 1
ATOM 832 C C . LYS A 1 105 ? 1.255 8.498 1.234 1.00 85.69 105 LYS A C 1
ATOM 834 O O . LYS A 1 105 ? 2.147 8.088 0.497 1.00 85.69 105 LYS A O 1
ATOM 839 N N . LYS A 1 106 ? 1.477 9.392 2.208 1.00 88.81 106 LYS A N 1
ATOM 840 C CA . LYS A 1 106 ? 2.818 9.881 2.567 1.00 88.81 106 LYS A CA 1
ATOM 841 C C . LYS A 1 106 ? 3.699 8.728 3.056 1.00 88.81 106 LYS A C 1
ATOM 843 O O . LYS A 1 106 ? 4.771 8.543 2.498 1.00 88.81 106 LYS A O 1
ATOM 848 N N . ASN A 1 107 ? 3.220 7.923 4.005 1.00 84.38 107 ASN A N 1
ATOM 849 C CA . ASN A 1 107 ? 3.958 6.791 4.574 1.00 84.38 107 ASN A CA 1
ATOM 850 C C . ASN A 1 107 ? 4.338 5.752 3.502 1.00 84.38 107 ASN A C 1
ATOM 852 O O . ASN A 1 107 ? 5.505 5.376 3.409 1.00 84.38 107 ASN A O 1
ATOM 856 N N . VAL A 1 108 ? 3.390 5.360 2.639 1.00 85.75 108 VAL A N 1
ATOM 857 C CA . VAL A 1 108 ? 3.651 4.455 1.502 1.00 85.75 108 VAL A CA 1
ATOM 858 C C . VAL A 1 108 ? 4.690 5.056 0.549 1.00 85.75 108 VAL A C 1
ATOM 860 O O . VAL A 1 108 ? 5.667 4.389 0.222 1.00 85.75 108 VAL A O 1
ATOM 863 N N . ASN A 1 109 ? 4.533 6.321 0.140 1.00 87.06 109 ASN A N 1
ATOM 864 C CA . ASN A 1 109 ? 5.487 6.975 -0.759 1.00 87.06 109 ASN A CA 1
ATOM 865 C C . ASN A 1 109 ? 6.895 7.084 -0.142 1.00 87.06 109 ASN A C 1
ATOM 867 O O . ASN A 1 109 ? 7.872 6.818 -0.836 1.00 87.06 109 ASN A O 1
ATOM 871 N N . THR A 1 110 ? 7.015 7.445 1.141 1.00 90.44 110 THR A N 1
ATOM 872 C CA . THR A 1 110 ? 8.306 7.526 1.844 1.00 90.44 110 THR A CA 1
ATOM 873 C C . THR A 1 110 ? 8.997 6.165 1.885 1.00 90.44 110 THR A C 1
ATOM 875 O O . THR A 1 110 ? 10.174 6.078 1.545 1.00 90.44 110 THR A O 1
ATOM 878 N N . PHE A 1 111 ? 8.275 5.095 2.229 1.00 88.00 111 PHE A N 1
ATOM 879 C CA . PHE A 1 111 ? 8.846 3.748 2.244 1.00 88.00 111 PHE A CA 1
ATOM 880 C C . PHE A 1 111 ? 9.285 3.292 0.842 1.00 88.00 111 PHE A C 1
ATOM 882 O O . PHE A 1 111 ? 10.411 2.830 0.666 1.00 88.00 111 PHE A O 1
ATOM 889 N N . VAL A 1 112 ? 8.448 3.507 -0.182 1.00 87.69 112 VAL A N 1
ATOM 890 C CA . VAL A 1 112 ? 8.806 3.189 -1.575 1.00 87.69 112 VAL A CA 1
ATOM 891 C C . VAL A 1 112 ? 10.046 3.966 -2.030 1.00 87.69 112 VAL A C 1
ATOM 893 O O . VAL A 1 112 ? 10.881 3.390 -2.720 1.00 87.69 112 VAL A O 1
ATOM 896 N N . GLN A 1 113 ? 10.216 5.230 -1.627 1.00 88.00 113 GLN A N 1
ATOM 897 C CA . GLN A 1 113 ? 11.411 6.024 -1.944 1.00 88.00 113 GLN A CA 1
ATOM 898 C C . GLN A 1 113 ? 12.689 5.481 -1.286 1.00 88.00 113 GLN A C 1
ATOM 900 O O . GLN A 1 113 ? 13.737 5.480 -1.932 1.00 88.00 113 GLN A O 1
ATOM 905 N N . VAL A 1 114 ? 12.615 4.989 -0.042 1.00 89.44 114 VAL A N 1
ATOM 906 C CA . VAL A 1 114 ? 13.755 4.341 0.635 1.00 89.44 114 VAL A CA 1
ATOM 907 C C . VAL A 1 114 ? 14.181 3.084 -0.126 1.00 89.44 114 VAL A C 1
ATOM 909 O O . VAL A 1 114 ? 15.341 2.977 -0.524 1.00 89.44 114 VAL A O 1
ATOM 912 N N . VAL A 1 115 ? 13.236 2.184 -0.422 1.00 88.19 115 VAL A N 1
ATOM 913 C CA . VAL A 1 115 ? 13.519 0.945 -1.171 1.00 88.19 115 VAL A CA 1
ATOM 914 C C . VAL A 1 115 ? 14.001 1.251 -2.593 1.00 88.19 115 VAL A C 1
ATOM 916 O O . VAL A 1 115 ? 14.944 0.629 -3.071 1.00 88.19 115 VAL A O 1
ATOM 919 N N . ALA A 1 116 ? 13.413 2.243 -3.270 1.00 89.19 116 ALA A N 1
ATOM 920 C CA . ALA A 1 116 ? 13.834 2.656 -4.607 1.00 89.19 116 ALA A CA 1
ATOM 921 C C . ALA A 1 116 ? 15.295 3.137 -4.632 1.00 89.19 116 ALA A C 1
ATOM 923 O O . ALA A 1 116 ? 16.036 2.774 -5.543 1.00 89.19 116 ALA A O 1
ATOM 924 N N . LYS A 1 117 ? 15.741 3.888 -3.612 1.00 91.69 117 LYS A N 1
ATOM 925 C CA . LYS A 1 117 ? 17.144 4.313 -3.492 1.00 91.69 117 LYS A CA 1
ATOM 926 C C . LYS A 1 117 ? 18.088 3.109 -3.404 1.00 91.69 117 LYS A C 1
ATOM 928 O O . LYS A 1 117 ? 19.045 3.049 -4.171 1.00 91.69 117 LYS A O 1
ATOM 933 N N . GLU A 1 118 ? 17.796 2.141 -2.531 1.00 91.94 118 GLU A N 1
ATOM 934 C CA . GLU A 1 118 ? 18.583 0.900 -2.412 1.00 91.94 118 GLU A CA 1
ATOM 935 C C . GLU A 1 118 ? 18.584 0.097 -3.730 1.00 91.94 118 GLU A C 1
ATOM 937 O O . GLU A 1 118 ? 19.631 -0.380 -4.173 1.00 91.94 118 GLU A O 1
ATOM 942 N N . VAL A 1 119 ? 17.431 -0.004 -4.402 1.00 90.62 119 VAL A N 1
ATOM 943 C CA . VAL A 1 119 ? 17.287 -0.683 -5.700 1.00 90.62 119 VAL A CA 1
ATOM 944 C C . VAL A 1 119 ? 18.169 -0.041 -6.772 1.00 90.62 119 VAL A C 1
ATOM 946 O O . VAL A 1 119 ? 18.903 -0.762 -7.454 1.00 90.62 119 VAL A O 1
ATOM 949 N N . PHE A 1 120 ? 18.144 1.287 -6.928 1.00 91.56 120 PHE A N 1
ATOM 950 C CA . PHE A 1 120 ? 18.904 1.962 -7.987 1.00 91.56 120 PHE A CA 1
ATOM 951 C C . PHE A 1 120 ? 20.408 1.897 -7.758 1.00 91.56 120 PHE A C 1
ATOM 953 O O . PHE A 1 120 ? 21.127 1.579 -8.702 1.00 91.56 120 PHE A O 1
ATOM 960 N N . THR A 1 121 ? 20.875 2.081 -6.518 1.00 90.00 121 THR A N 1
ATOM 961 C CA . THR A 1 121 ? 22.303 1.965 -6.174 1.00 90.00 121 THR A CA 1
ATOM 962 C C . THR A 1 121 ? 22.902 0.610 -6.578 1.00 90.00 121 THR A C 1
ATOM 964 O O . THR A 1 121 ? 24.071 0.552 -6.946 1.00 90.00 121 THR A O 1
ATOM 967 N N . ASN A 1 122 ? 22.109 -0.467 -6.567 1.00 89.69 122 ASN A N 1
ATOM 968 C CA . ASN A 1 122 ? 22.574 -1.822 -6.894 1.00 89.69 122 ASN A CA 1
ATOM 969 C C . ASN A 1 122 ? 22.245 -2.291 -8.328 1.00 89.69 122 ASN A C 1
ATOM 971 O O . ASN A 1 122 ? 22.897 -3.202 -8.847 1.00 89.69 122 ASN A O 1
ATOM 975 N N . SER A 1 123 ? 21.222 -1.710 -8.965 1.00 92.94 123 SER A N 1
ATOM 976 C CA . SER A 1 123 ? 20.578 -2.296 -10.158 1.00 92.94 123 SER A CA 1
ATOM 977 C C . SER A 1 123 ? 20.503 -1.363 -11.366 1.00 92.94 123 SER A C 1
ATOM 979 O O . SER A 1 123 ? 20.236 -1.836 -12.472 1.00 92.94 123 SER A O 1
ATOM 981 N N . LEU A 1 124 ? 20.722 -0.057 -11.181 1.00 94.44 124 LEU A N 1
ATOM 982 C CA . LEU A 1 124 ? 20.685 0.922 -12.263 1.00 94.44 124 LEU A CA 1
ATOM 983 C C . LEU A 1 124 ? 22.069 1.070 -12.904 1.00 94.44 124 LEU A C 1
ATOM 985 O O . LEU A 1 124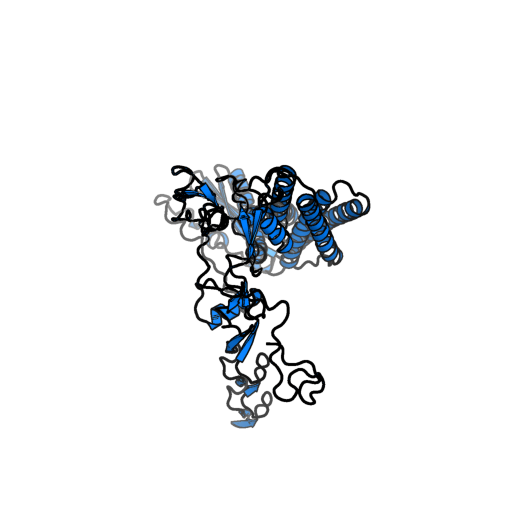 ? 23.074 1.237 -12.218 1.00 94.44 124 LEU A O 1
ATOM 989 N N . LYS A 1 125 ? 22.132 1.021 -14.237 1.00 95.62 125 LYS A N 1
ATOM 990 C CA . LYS A 1 125 ? 23.380 1.152 -15.000 1.00 95.62 125 LYS A CA 1
ATOM 991 C C . LYS A 1 125 ? 23.238 2.171 -16.120 1.00 95.62 125 LYS A C 1
ATOM 993 O O . LYS A 1 125 ? 22.354 2.044 -16.965 1.00 95.62 125 LYS A O 1
ATOM 998 N N . LYS A 1 126 ? 24.159 3.133 -16.179 1.00 95.81 126 LYS A N 1
ATOM 999 C CA . LYS A 1 126 ? 24.352 4.012 -17.339 1.00 95.81 126 LYS A CA 1
ATOM 1000 C C . LYS A 1 126 ? 24.983 3.194 -18.470 1.00 95.81 126 LYS A C 1
ATOM 1002 O O . LYS A 1 126 ? 26.097 2.704 -18.318 1.00 95.81 126 LYS A O 1
ATOM 1007 N N . VAL A 1 127 ? 24.265 2.999 -19.579 1.00 94.81 127 VAL A N 1
ATOM 1008 C CA . VAL A 1 127 ? 24.713 2.142 -20.703 1.00 94.81 127 VAL A CA 1
ATOM 1009 C C . VAL A 1 127 ? 25.140 2.924 -21.943 1.00 94.81 127 VAL A C 1
ATOM 1011 O O . VAL A 1 127 ? 25.827 2.380 -22.803 1.00 94.81 127 VAL A O 1
ATOM 1014 N N . ARG A 1 128 ? 24.732 4.192 -22.052 1.00 94.25 128 ARG A N 1
ATOM 1015 C CA . ARG A 1 128 ? 25.144 5.109 -23.120 1.00 94.25 128 ARG A CA 1
ATOM 1016 C C . ARG A 1 128 ? 25.025 6.542 -22.627 1.00 94.25 128 ARG A C 1
ATOM 1018 O O . ARG A 1 128 ? 24.074 6.859 -21.919 1.00 94.25 128 ARG A O 1
ATOM 1025 N N . GLN A 1 129 ? 25.954 7.393 -23.037 1.00 95.50 129 GLN A N 1
ATOM 1026 C CA . GLN A 1 129 ? 25.944 8.826 -22.770 1.00 95.50 129 GLN A CA 1
ATOM 1027 C C . GLN A 1 129 ? 26.226 9.571 -24.081 1.00 95.50 129 GLN A C 1
ATOM 1029 O O . GLN A 1 129 ? 26.918 9.050 -24.958 1.00 95.50 129 GLN A O 1
ATOM 1034 N N . TRP A 1 130 ? 25.665 10.764 -24.219 1.00 94.69 130 TRP A N 1
ATOM 1035 C CA . TRP A 1 130 ? 26.044 11.769 -25.203 1.00 94.69 130 TRP A CA 1
ATOM 1036 C C . TRP A 1 130 ? 26.046 13.125 -24.504 1.00 94.69 130 TRP A C 1
ATOM 1038 O O . TRP A 1 130 ? 25.051 13.498 -23.879 1.00 94.69 130 TRP A O 1
ATOM 1048 N N . ASP A 1 131 ? 27.158 13.839 -24.595 1.00 93.38 131 ASP A N 1
ATOM 1049 C CA . ASP A 1 131 ? 27.322 15.200 -24.107 1.00 93.38 131 ASP A CA 1
ATOM 1050 C C . ASP A 1 131 ? 27.311 16.218 -25.257 1.00 93.38 131 ASP A C 1
ATOM 1052 O O . ASP A 1 131 ? 27.620 15.911 -26.411 1.00 93.38 131 ASP A O 1
ATOM 1056 N N . GLY A 1 132 ? 26.912 17.444 -24.935 1.00 90.62 132 GLY A N 1
ATOM 1057 C CA . GLY A 1 132 ? 26.818 18.544 -25.880 1.00 90.62 132 GLY A CA 1
ATOM 1058 C C . GLY A 1 132 ? 26.749 19.907 -25.202 1.00 90.62 132 GLY A C 1
ATOM 1059 O O . GLY A 1 132 ? 26.701 20.023 -23.977 1.00 90.62 132 GLY A O 1
ATOM 1060 N N . TYR A 1 133 ? 26.741 20.946 -26.032 1.00 88.31 133 TYR A N 1
ATOM 1061 C CA . TYR A 1 133 ? 26.942 22.334 -25.625 1.00 88.31 133 TYR A CA 1
ATOM 1062 C C . TYR A 1 133 ? 25.910 23.228 -26.323 1.00 88.31 133 TYR A C 1
ATOM 1064 O O . TYR A 1 133 ? 25.702 23.093 -27.532 1.00 88.31 133 TYR A O 1
ATOM 1072 N N . GLU A 1 134 ? 25.281 24.135 -25.578 1.00 87.00 134 GLU A N 1
ATOM 1073 C CA . GLU A 1 134 ? 24.371 25.158 -26.110 1.00 87.00 134 GLU A CA 1
ATOM 1074 C C . GLU A 1 134 ? 24.672 26.474 -25.381 1.00 87.00 134 GLU A C 1
ATOM 1076 O O . GLU A 1 134 ? 24.309 26.660 -24.220 1.00 87.00 134 GLU A O 1
ATOM 1081 N N . GLY A 1 135 ? 25.465 27.337 -26.027 1.00 89.38 135 GLY A N 1
ATOM 1082 C CA . GLY A 1 135 ? 26.180 28.409 -25.328 1.00 89.38 135 GLY A CA 1
ATOM 1083 C C . GLY A 1 135 ? 27.128 27.838 -24.267 1.00 89.38 135 GLY A C 1
ATOM 1084 O O . GLY A 1 135 ? 27.803 26.829 -24.495 1.00 89.38 135 GLY A O 1
ATOM 1085 N N . ASP A 1 136 ? 27.143 28.454 -23.086 1.00 91.75 136 ASP A N 1
ATOM 1086 C CA . ASP A 1 136 ? 27.963 27.999 -21.958 1.00 91.75 136 ASP A CA 1
ATOM 1087 C C . ASP A 1 136 ? 27.411 26.739 -21.272 1.00 91.75 136 ASP A C 1
ATOM 1089 O O . ASP A 1 136 ? 28.179 25.982 -20.664 1.00 91.75 136 ASP A O 1
ATOM 1093 N N . LEU A 1 137 ? 26.106 26.472 -21.413 1.00 90.50 137 LEU A N 1
ATOM 1094 C CA . LEU A 1 137 ? 25.416 25.359 -20.764 1.00 90.50 137 LEU A CA 1
ATOM 1095 C C . LEU A 1 137 ? 25.828 24.004 -21.349 1.00 90.50 137 LEU A C 1
ATOM 1097 O O . LEU A 1 137 ? 25.862 23.788 -22.565 1.00 90.50 137 LEU A O 1
ATOM 1101 N N 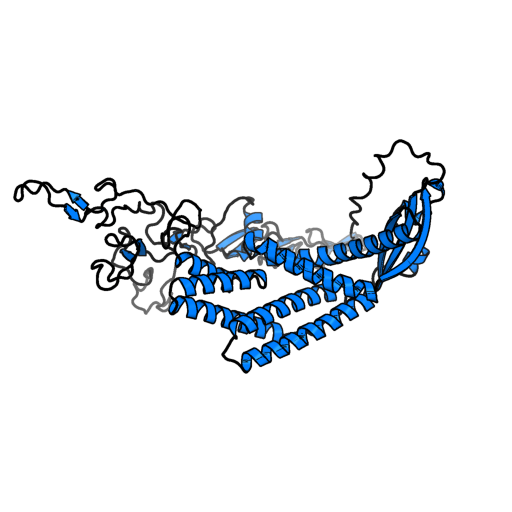. LYS A 1 138 ? 26.113 23.066 -20.445 1.00 92.62 138 LYS A N 1
ATOM 1102 C CA . LYS A 1 138 ? 26.468 21.679 -20.753 1.00 92.62 138 LYS A CA 1
ATOM 1103 C C . LYS A 1 138 ? 25.212 20.823 -20.682 1.00 92.62 138 LYS A C 1
ATOM 1105 O O . LYS A 1 138 ? 24.452 20.925 -19.720 1.00 92.62 138 LYS A O 1
ATOM 1110 N N . TYR A 1 139 ? 25.012 19.972 -21.680 1.00 92.75 139 TYR A N 1
ATOM 1111 C CA . TYR A 1 139 ? 23.874 19.062 -21.796 1.00 92.75 139 TYR A CA 1
ATOM 1112 C C . TYR A 1 139 ? 24.384 17.630 -21.819 1.00 92.75 139 TYR A C 1
ATOM 1114 O O . TYR A 1 139 ? 25.314 17.318 -22.558 1.00 92.75 139 TYR A O 1
ATOM 1122 N N . VAL A 1 140 ? 23.745 16.748 -21.057 1.00 94.19 140 VAL A N 1
ATOM 1123 C CA . VAL A 1 140 ? 24.039 15.314 -21.049 1.00 94.19 140 VAL A CA 1
ATOM 1124 C C . VAL A 1 140 ? 22.744 14.550 -21.250 1.00 94.19 140 VAL A C 1
ATOM 1126 O O . VAL A 1 140 ? 21.815 14.672 -20.457 1.00 94.19 140 VAL A O 1
ATOM 1129 N N . PHE A 1 141 ? 22.696 13.734 -22.297 1.00 93.62 141 PHE A N 1
ATOM 1130 C CA . PHE A 1 141 ? 21.654 12.740 -22.518 1.00 93.62 141 PHE A CA 1
ATOM 1131 C C . PHE A 1 141 ? 22.242 11.369 -22.209 1.00 93.62 141 PHE A C 1
ATOM 1133 O O . PHE A 1 141 ? 23.252 10.982 -22.799 1.00 93.62 141 PHE A O 1
ATOM 1140 N N . ALA A 1 142 ? 21.623 10.618 -21.305 1.00 94.19 142 ALA A N 1
ATOM 1141 C CA . ALA A 1 142 ? 22.088 9.283 -20.964 1.00 94.19 142 ALA A CA 1
ATOM 1142 C C . ALA A 1 142 ? 20.946 8.268 -20.944 1.00 94.19 142 ALA A C 1
ATOM 1144 O O . ALA A 1 142 ? 19.810 8.554 -20.568 1.00 94.19 142 ALA A O 1
ATOM 1145 N N . CYS A 1 143 ? 21.282 7.061 -21.385 1.00 93.56 143 CYS A N 1
ATOM 1146 C CA . CYS A 1 143 ? 20.420 5.899 -21.337 1.00 93.56 143 CYS A CA 1
ATOM 1147 C C . CYS A 1 143 ? 20.769 5.090 -20.088 1.00 93.56 143 CYS A C 1
ATOM 1149 O O . CYS A 1 143 ? 21.905 4.622 -19.949 1.00 93.56 143 CYS A O 1
ATOM 1151 N N . TYR A 1 144 ? 19.785 4.889 -19.219 1.00 94.94 144 TYR A N 1
ATOM 1152 C CA . TYR A 1 144 ? 19.901 4.073 -18.017 1.00 94.94 144 TYR A CA 1
ATOM 1153 C C . TYR A 1 144 ? 19.047 2.825 -18.145 1.00 94.94 144 TYR A C 1
ATOM 1155 O O . TYR A 1 144 ? 17.889 2.888 -18.556 1.00 94.94 144 TYR A O 1
ATOM 1163 N N . VAL A 1 145 ? 19.636 1.698 -17.769 1.00 93.88 145 VAL A N 1
ATOM 1164 C CA . VAL A 1 145 ? 19.005 0.384 -17.733 1.00 93.88 145 VAL A CA 1
ATOM 1165 C C . VAL A 1 145 ? 18.888 -0.046 -16.278 1.00 93.88 145 VAL A C 1
ATOM 1167 O O . VAL A 1 145 ? 19.898 -0.153 -15.581 1.00 93.88 145 VAL A O 1
ATOM 1170 N N . LEU A 1 146 ? 17.664 -0.307 -15.833 1.00 94.75 146 LEU A N 1
ATOM 1171 C CA . LEU A 1 146 ? 17.359 -0.972 -14.576 1.00 94.75 146 LEU A CA 1
ATOM 1172 C C . LEU A 1 146 ? 17.285 -2.482 -14.829 1.00 94.75 146 LEU A C 1
ATOM 1174 O O . LEU A 1 146 ? 16.442 -2.958 -15.593 1.00 94.75 146 LEU A O 1
ATOM 1178 N N . ASP A 1 147 ? 18.181 -3.231 -14.193 1.00 94.75 147 ASP A N 1
ATOM 1179 C CA . ASP A 1 147 ? 18.165 -4.693 -14.195 1.00 94.75 147 ASP A CA 1
ATOM 1180 C C . ASP A 1 147 ? 17.084 -5.191 -13.222 1.00 94.75 147 ASP A C 1
ATOM 1182 O O . ASP A 1 147 ? 17.253 -5.100 -12.003 1.00 94.75 147 ASP A O 1
ATOM 1186 N N . LYS A 1 148 ? 15.947 -5.672 -13.747 1.00 93.25 148 LYS A N 1
ATOM 1187 C CA . LYS A 1 148 ? 14.796 -6.069 -12.915 1.00 93.25 148 LYS A CA 1
ATOM 1188 C C . LYS A 1 148 ? 15.109 -7.270 -12.028 1.00 93.25 148 LYS A C 1
ATOM 1190 O O . LYS A 1 148 ? 14.544 -7.383 -10.945 1.00 93.25 148 LYS A O 1
ATOM 1195 N N . GLU A 1 149 ? 16.019 -8.142 -12.460 1.00 93.88 149 GLU A N 1
ATOM 1196 C CA . GLU A 1 149 ? 16.413 -9.325 -11.699 1.00 93.88 149 GLU A CA 1
ATOM 1197 C C . GLU A 1 149 ? 17.148 -8.914 -10.414 1.00 93.88 149 GLU A C 1
ATOM 1199 O O . GLU A 1 149 ? 16.740 -9.303 -9.317 1.00 93.88 149 GLU A O 1
ATOM 1204 N N . LYS A 1 150 ? 18.140 -8.023 -10.547 1.00 94.88 150 LYS A N 1
ATOM 1205 C CA . LYS A 1 150 ? 18.874 -7.427 -9.416 1.00 94.88 150 LYS A CA 1
ATOM 1206 C C . LYS A 1 150 ? 17.985 -6.548 -8.539 1.00 94.88 150 LYS A C 1
ATOM 1208 O O . LYS A 1 150 ? 18.053 -6.624 -7.315 1.00 94.88 150 LYS A O 1
ATOM 1213 N N . ALA A 1 151 ? 17.111 -5.750 -9.151 1.00 93.81 151 ALA A N 1
ATOM 1214 C CA . ALA A 1 151 ? 16.169 -4.910 -8.417 1.00 93.81 151 ALA A CA 1
ATOM 1215 C C . ALA A 1 151 ? 15.234 -5.758 -7.541 1.00 93.81 151 ALA A C 1
ATOM 1217 O O . ALA A 1 151 ? 15.012 -5.450 -6.369 1.00 93.81 151 ALA A O 1
ATOM 1218 N N . GLY A 1 152 ? 14.750 -6.876 -8.083 1.00 93.38 152 GLY A N 1
ATOM 1219 C CA . GLY A 1 152 ? 13.958 -7.849 -7.349 1.00 93.38 152 GLY A CA 1
ATOM 1220 C C . GLY A 1 152 ? 14.730 -8.561 -6.229 1.00 93.38 152 GLY A C 1
ATOM 1221 O O . GLY A 1 152 ? 14.145 -8.819 -5.182 1.00 93.38 152 GLY A O 1
ATOM 1222 N N . GLU A 1 153 ? 16.028 -8.834 -6.393 1.00 94.44 153 GLU A N 1
ATOM 1223 C CA . GLU A 1 153 ? 16.892 -9.382 -5.327 1.00 94.44 153 GLU A CA 1
ATOM 1224 C C . GLU A 1 153 ? 17.062 -8.420 -4.146 1.00 94.44 153 GLU A C 1
ATOM 1226 O O . GLU A 1 153 ? 17.013 -8.852 -2.991 1.00 94.44 153 GLU A O 1
ATOM 1231 N N . VAL A 1 154 ? 17.187 -7.114 -4.408 1.00 94.62 154 VAL A N 1
ATOM 1232 C CA . VAL A 1 154 ? 17.207 -6.082 -3.356 1.00 94.62 154 VAL A CA 1
ATOM 1233 C C . VAL A 1 154 ? 15.872 -6.053 -2.607 1.00 94.62 154 VAL A C 1
ATOM 1235 O O . VAL A 1 154 ? 15.854 -6.129 -1.379 1.00 94.62 154 VAL A O 1
ATOM 1238 N N . VAL A 1 155 ? 14.742 -6.031 -3.326 1.00 94.00 155 VAL A N 1
ATOM 1239 C CA . VAL A 1 155 ? 13.397 -6.054 -2.716 1.00 94.00 155 VAL A CA 1
ATOM 1240 C C . VAL A 1 155 ? 13.164 -7.335 -1.901 1.00 94.00 155 VAL A C 1
ATOM 1242 O O . VAL A 1 155 ? 12.635 -7.272 -0.790 1.00 94.00 155 VAL A O 1
ATOM 1245 N N . GLN A 1 156 ? 13.592 -8.496 -2.406 1.00 93.94 156 GLN A N 1
ATOM 1246 C CA . GLN A 1 156 ? 13.486 -9.778 -1.703 1.00 93.94 156 GLN A CA 1
ATOM 1247 C C . GLN A 1 156 ? 14.357 -9.802 -0.436 1.00 93.94 156 GLN A C 1
ATOM 1249 O O . GLN A 1 156 ? 13.889 -10.226 0.622 1.00 93.94 156 GLN A O 1
ATOM 1254 N N . SER A 1 157 ? 15.587 -9.287 -0.514 1.00 94.06 157 SER A N 1
ATOM 1255 C CA . SER A 1 157 ? 16.488 -9.150 0.639 1.00 94.06 157 SER A CA 1
ATOM 1256 C C . SER A 1 157 ? 15.884 -8.242 1.712 1.00 94.06 157 SER A C 1
ATOM 1258 O O . SER A 1 157 ? 15.865 -8.612 2.889 1.00 94.06 157 SER A O 1
ATOM 1260 N N . LYS A 1 158 ? 15.288 -7.110 1.309 1.00 95.06 158 LYS A N 1
ATOM 1261 C CA . LYS A 1 158 ? 14.589 -6.208 2.231 1.00 95.06 158 LYS A CA 1
ATOM 1262 C C . LYS A 1 158 ? 13.379 -6.869 2.883 1.00 95.06 158 LYS A C 1
ATOM 1264 O O . LYS A 1 158 ? 13.181 -6.734 4.085 1.00 95.06 158 LYS A O 1
ATOM 1269 N N . ALA A 1 159 ? 12.613 -7.662 2.136 1.00 94.06 159 ALA A N 1
ATOM 1270 C CA . ALA A 1 159 ? 11.481 -8.404 2.692 1.00 94.06 159 ALA A CA 1
ATOM 1271 C C . ALA A 1 159 ? 11.913 -9.441 3.739 1.00 94.06 159 ALA A C 1
ATOM 1273 O O . ALA A 1 159 ? 11.218 -9.633 4.736 1.00 94.06 159 ALA A O 1
ATOM 1274 N N . ILE A 1 160 ? 13.075 -10.074 3.558 1.00 93.25 160 ILE A N 1
ATOM 1275 C CA . ILE A 1 160 ? 13.660 -10.979 4.556 1.00 93.25 160 ILE A CA 1
ATOM 1276 C C . ILE A 1 160 ? 14.093 -10.202 5.813 1.00 93.25 160 ILE A C 1
ATOM 1278 O O . ILE A 1 160 ? 13.833 -10.667 6.923 1.00 93.25 160 ILE A O 1
ATOM 1282 N N . GLU A 1 161 ? 14.702 -9.021 5.666 1.00 95.19 161 GLU A N 1
ATOM 1283 C CA . GLU A 1 161 ? 15.063 -8.126 6.781 1.00 95.19 161 GLU A CA 1
ATOM 1284 C C . GLU A 1 161 ? 13.820 -7.694 7.585 1.00 95.19 161 GLU A C 1
ATOM 1286 O O . GLU A 1 161 ? 13.725 -7.973 8.783 1.00 95.19 161 GLU A O 1
ATOM 1291 N N . THR A 1 162 ? 12.813 -7.113 6.922 1.00 94.94 162 THR A N 1
ATOM 1292 C CA . THR A 1 162 ? 11.552 -6.685 7.551 1.00 94.94 162 THR A CA 1
ATOM 1293 C C . THR A 1 162 ? 10.820 -7.863 8.211 1.00 94.94 162 THR A C 1
ATOM 1295 O O . THR A 1 162 ? 10.248 -7.714 9.294 1.00 94.94 162 THR A O 1
ATOM 1298 N N . TYR A 1 163 ? 10.870 -9.067 7.622 1.00 95.25 163 TYR A N 1
ATOM 1299 C CA . TYR A 1 163 ? 10.263 -10.262 8.216 1.00 95.25 163 TYR A CA 1
ATOM 1300 C C . TYR A 1 163 ? 10.996 -10.750 9.475 1.00 95.25 163 TYR A C 1
ATOM 1302 O O . TYR A 1 163 ? 10.331 -11.178 10.421 1.00 95.25 163 TYR A O 1
ATOM 1310 N N . LYS A 1 164 ? 12.333 -10.648 9.539 1.00 94.94 164 LYS A N 1
ATOM 1311 C CA . LYS A 1 164 ? 13.099 -10.931 10.769 1.00 94.94 164 LYS A CA 1
ATOM 1312 C C . LYS A 1 164 ? 12.680 -9.987 11.899 1.00 94.94 164 LYS A C 1
ATOM 1314 O O . LYS A 1 164 ? 12.271 -10.466 12.956 1.00 94.94 164 LYS A O 1
ATOM 1319 N N . GLY A 1 165 ? 12.635 -8.678 11.633 1.00 95.31 165 GLY A N 1
ATOM 1320 C CA . GLY A 1 165 ? 12.130 -7.689 12.595 1.00 95.31 165 GLY A CA 1
ATOM 1321 C C . GLY A 1 165 ? 10.686 -7.968 13.041 1.00 95.31 165 GLY A C 1
ATOM 1322 O O . GLY A 1 165 ? 10.341 -7.801 14.213 1.00 95.31 165 GLY A O 1
ATOM 1323 N N . LEU A 1 166 ? 9.837 -8.481 12.141 1.00 95.06 166 LEU A N 1
ATOM 1324 C CA . LEU A 1 166 ? 8.475 -8.890 12.487 1.00 95.06 166 LEU A CA 1
ATOM 1325 C C . LEU A 1 166 ? 8.442 -10.125 13.409 1.00 95.06 166 LEU A C 1
ATOM 1327 O O . LEU A 1 166 ? 7.606 -10.173 14.314 1.00 95.06 166 LEU A O 1
ATOM 1331 N N . GLN A 1 167 ? 9.341 -11.103 13.234 1.00 94.31 167 GLN A N 1
ATOM 1332 C CA . GLN A 1 167 ? 9.456 -12.234 14.166 1.00 94.31 167 GLN A CA 1
ATOM 1333 C C . GLN A 1 167 ? 9.940 -11.785 15.553 1.00 94.31 167 GLN A C 1
ATOM 1335 O O . GLN A 1 167 ? 9.416 -12.265 16.555 1.00 94.31 167 GLN A O 1
ATOM 1340 N N . GLU A 1 168 ? 10.859 -10.823 15.645 1.00 95.25 168 GLU A N 1
ATOM 1341 C CA . GLU A 1 168 ? 11.272 -10.252 16.936 1.00 95.25 168 GLU A CA 1
ATOM 1342 C C . GLU A 1 168 ? 10.106 -9.561 17.658 1.00 95.25 168 GLU A C 1
ATOM 1344 O O . GLU A 1 168 ? 9.878 -9.795 18.848 1.00 95.25 168 GLU A O 1
ATOM 1349 N N . LYS A 1 169 ? 9.314 -8.747 16.942 1.00 95.56 169 LYS A N 1
ATOM 1350 C CA . LYS A 1 169 ? 8.105 -8.116 17.502 1.00 95.56 169 LYS A CA 1
ATOM 1351 C C . LYS A 1 169 ? 7.063 -9.167 17.913 1.00 95.56 169 LYS A C 1
ATOM 1353 O O . LYS A 1 169 ? 6.463 -9.030 18.975 1.00 95.56 169 LYS A O 1
ATOM 1358 N N . LYS A 1 170 ? 6.894 -10.249 17.139 1.00 95.19 170 LYS A N 1
ATOM 1359 C CA . LYS A 1 170 ? 6.037 -11.401 17.485 1.00 95.19 170 LYS A CA 1
ATOM 1360 C C . LYS A 1 170 ? 6.473 -12.074 18.789 1.00 95.19 170 LYS A C 1
ATOM 1362 O O . LYS A 1 170 ? 5.611 -12.355 19.611 1.00 95.19 170 LYS A O 1
ATOM 1367 N N . GLN A 1 171 ? 7.772 -12.290 19.011 1.00 94.75 171 GLN A N 1
ATOM 1368 C CA . GLN A 1 171 ? 8.256 -12.858 20.277 1.00 94.75 171 GLN A CA 1
ATOM 1369 C C . GLN A 1 171 ? 8.016 -11.904 21.457 1.00 94.75 171 GLN A C 1
ATOM 1371 O O . GLN A 1 171 ? 7.490 -12.329 22.482 1.00 94.75 171 GLN A O 1
ATOM 1376 N N . LYS A 1 172 ? 8.282 -10.600 21.289 1.00 95.31 172 LYS A N 1
ATOM 1377 C CA . LYS A 1 172 ? 8.009 -9.580 22.323 1.00 95.31 172 LYS A CA 1
ATOM 1378 C C . LYS A 1 172 ? 6.524 -9.499 22.711 1.00 95.31 172 LYS A C 1
ATOM 1380 O O . LYS A 1 172 ? 6.212 -9.325 23.886 1.00 95.31 172 LYS A O 1
ATOM 1385 N N . LEU A 1 173 ? 5.611 -9.689 21.751 1.00 94.12 173 LEU A N 1
ATOM 1386 C CA . LEU A 1 173 ? 4.163 -9.776 22.001 1.00 94.12 173 LEU A CA 1
ATOM 1387 C C . LEU A 1 173 ? 3.741 -11.018 22.803 1.00 94.12 173 LEU A C 1
ATOM 1389 O O . LEU A 1 173 ? 2.682 -10.994 23.425 1.00 94.12 173 LEU A O 1
ATOM 1393 N N . LEU A 1 174 ? 4.534 -12.093 22.774 1.00 92.50 174 LEU A N 1
ATOM 1394 C CA . LEU A 1 174 ? 4.281 -13.313 23.544 1.00 92.50 174 LEU A CA 1
ATOM 1395 C C . LEU A 1 174 ? 4.911 -13.259 24.943 1.00 92.50 174 LEU A C 1
ATOM 1397 O O . LEU A 1 174 ? 4.354 -13.841 25.870 1.00 92.50 174 LEU A O 1
ATOM 1401 N N . SER A 1 175 ? 6.050 -12.574 25.103 1.00 91.50 175 SER A N 1
ATOM 1402 C CA . SER A 1 175 ? 6.825 -12.571 26.351 1.00 91.50 175 SER A CA 1
ATOM 1403 C C . SER A 1 175 ? 6.473 -11.452 27.339 1.00 91.50 175 SER A C 1
ATOM 1405 O O . SER A 1 175 ? 6.757 -11.601 28.523 1.00 91.50 175 SER A O 1
ATOM 1407 N N . SER A 1 176 ? 5.895 -10.331 26.888 1.00 84.00 176 SER A N 1
ATOM 1408 C CA . SER A 1 176 ? 5.585 -9.169 27.740 1.00 84.00 176 SER A CA 1
ATOM 1409 C C . SER A 1 176 ? 4.087 -8.871 27.799 1.00 84.00 176 SER A C 1
ATOM 1411 O O . SER A 1 176 ? 3.403 -8.932 26.778 1.00 84.00 176 SER A O 1
ATOM 1413 N N . GLN A 1 177 ? 3.584 -8.482 28.978 1.00 78.12 177 GLN A N 1
ATOM 1414 C CA . GLN A 1 177 ? 2.280 -7.814 29.119 1.00 78.12 177 GLN A CA 1
ATOM 1415 C C . GLN A 1 177 ? 2.386 -6.285 29.023 1.00 78.12 177 GLN A C 1
ATOM 1417 O O . GLN A 1 177 ? 1.464 -5.634 28.526 1.00 78.12 177 GLN A O 1
ATOM 1422 N N . GLU A 1 178 ? 3.511 -5.705 29.442 1.00 82.50 178 GLU A N 1
ATOM 1423 C CA . GLU A 1 178 ? 3.764 -4.273 29.306 1.00 82.50 178 GLU A CA 1
ATOM 1424 C C . GLU A 1 178 ? 4.081 -3.920 27.846 1.00 82.50 178 GLU A C 1
ATOM 1426 O O . GLU A 1 178 ? 4.744 -4.675 27.128 1.00 82.50 178 GLU A O 1
ATOM 1431 N N . ASN A 1 179 ? 3.565 -2.776 27.391 1.00 90.62 179 ASN A N 1
ATOM 1432 C CA . ASN A 1 179 ? 3.754 -2.219 26.044 1.00 90.62 179 ASN A CA 1
ATOM 1433 C C . ASN A 1 179 ? 3.334 -3.134 24.868 1.00 90.62 179 ASN A C 1
ATOM 1435 O O . ASN A 1 179 ? 3.776 -2.944 23.729 1.00 90.62 179 ASN A O 1
ATOM 1439 N N . GLN A 1 180 ? 2.403 -4.075 25.092 1.00 93.81 180 GLN A N 1
ATOM 1440 C CA . GLN A 1 180 ? 1.794 -4.884 24.020 1.00 93.81 180 GLN A CA 1
ATOM 1441 C C . GLN A 1 180 ? 1.128 -4.030 22.929 1.00 93.81 180 GLN A C 1
ATOM 1443 O O . GLN A 1 180 ? 1.225 -4.353 21.749 1.00 93.81 180 GLN A O 1
ATOM 1448 N N . GLU A 1 181 ? 0.470 -2.931 23.306 1.00 93.06 181 GLU A N 1
ATOM 1449 C CA . GLU A 1 181 ? -0.245 -2.034 22.384 1.00 93.06 181 GLU A CA 1
ATOM 1450 C C . GLU A 1 181 ? 0.716 -1.303 21.424 1.00 93.06 181 GLU A C 1
ATOM 1452 O O . GLU A 1 181 ? 0.468 -1.235 20.216 1.00 93.06 181 GLU A O 1
ATOM 1457 N N . GLU A 1 182 ? 1.855 -0.826 21.930 1.00 93.38 182 GLU A N 1
ATOM 1458 C CA . GLU A 1 182 ? 2.915 -0.214 21.120 1.00 93.38 182 GLU A CA 1
ATOM 1459 C C . GLU A 1 182 ? 3.628 -1.257 20.248 1.00 93.38 182 GLU A C 1
ATOM 1461 O O . GLU A 1 182 ? 3.767 -1.066 19.039 1.00 93.38 182 GLU A O 1
ATOM 1466 N N . THR A 1 183 ? 3.977 -2.413 20.820 1.00 95.00 183 THR A N 1
ATOM 1467 C CA . THR A 1 183 ? 4.624 -3.511 20.082 1.00 95.00 183 THR A CA 1
ATOM 1468 C C . THR A 1 183 ? 3.733 -4.034 18.947 1.00 95.00 183 THR A C 1
ATOM 1470 O O . THR A 1 183 ? 4.226 -4.320 17.855 1.00 95.00 183 THR A O 1
ATOM 1473 N N . ALA A 1 184 ? 2.414 -4.100 19.160 1.00 94.31 184 ALA A N 1
ATOM 1474 C CA . ALA A 1 184 ? 1.433 -4.462 18.136 1.00 94.31 184 ALA A CA 1
ATOM 1475 C C . ALA A 1 184 ? 1.315 -3.388 17.042 1.00 94.31 184 ALA A C 1
ATOM 1477 O O . ALA A 1 184 ? 1.156 -3.719 15.867 1.00 94.31 184 ALA A O 1
ATOM 1478 N N . THR A 1 185 ? 1.433 -2.109 17.406 1.00 93.06 185 THR A N 1
ATOM 1479 C CA . THR A 1 185 ? 1.431 -0.991 16.449 1.00 93.06 185 THR A CA 1
ATOM 1480 C C . THR A 1 185 ? 2.673 -1.037 15.558 1.00 93.06 185 THR A C 1
ATOM 1482 O O . THR A 1 185 ? 2.562 -0.902 14.341 1.00 93.06 185 THR A O 1
ATOM 1485 N N . ASP A 1 186 ? 3.847 -1.310 16.130 1.00 94.38 186 ASP A N 1
ATOM 1486 C CA . ASP A 1 186 ? 5.084 -1.519 15.371 1.00 94.38 186 ASP A CA 1
ATOM 1487 C C . ASP A 1 186 ? 5.026 -2.753 14.467 1.00 94.38 186 ASP A C 1
ATOM 1489 O O . ASP A 1 186 ? 5.439 -2.690 13.310 1.00 94.38 186 ASP A O 1
ATOM 1493 N N . ALA A 1 187 ? 4.466 -3.863 14.953 1.00 94.88 187 ALA A N 1
ATOM 1494 C CA . ALA A 1 187 ? 4.252 -5.047 14.129 1.00 94.88 187 ALA A CA 1
ATOM 1495 C C . ALA A 1 187 ? 3.328 -4.748 12.932 1.00 94.88 187 ALA A C 1
ATOM 1497 O O . ALA A 1 187 ? 3.590 -5.224 11.829 1.00 94.88 187 ALA A O 1
ATOM 1498 N N . LEU A 1 188 ? 2.291 -3.914 13.098 1.00 93.31 188 LEU A N 1
ATOM 1499 C CA . LEU A 1 188 ? 1.438 -3.480 11.984 1.00 93.31 188 LEU A CA 1
ATOM 1500 C C . LEU A 1 188 ? 2.163 -2.585 10.966 1.00 93.31 188 LEU A C 1
ATOM 1502 O O . LEU A 1 188 ? 1.858 -2.699 9.777 1.00 93.31 188 LEU A O 1
ATOM 1506 N N . LYS A 1 189 ? 3.134 -1.754 11.382 1.00 92.75 189 LYS A N 1
ATOM 1507 C CA . LYS A 1 189 ? 4.005 -1.010 10.447 1.00 92.75 189 LYS A CA 1
ATOM 1508 C C . LYS A 1 189 ? 4.810 -1.980 9.581 1.00 92.75 189 LYS A C 1
ATOM 1510 O O . LYS A 1 189 ? 4.694 -1.936 8.362 1.00 92.75 189 LYS A O 1
ATOM 1515 N N . LEU A 1 190 ? 5.518 -2.925 10.204 1.00 94.44 190 LEU A N 1
ATOM 1516 C CA . LEU A 1 190 ? 6.308 -3.941 9.494 1.00 94.44 190 LEU A CA 1
ATOM 1517 C C . LEU A 1 190 ? 5.438 -4.819 8.574 1.00 94.44 190 LEU A C 1
ATOM 1519 O O . LEU A 1 190 ? 5.856 -5.183 7.481 1.00 94.44 190 LEU A O 1
ATOM 1523 N N . ILE A 1 191 ? 4.197 -5.129 8.969 1.00 93.62 191 ILE A N 1
ATOM 1524 C CA . ILE A 1 191 ? 3.239 -5.847 8.110 1.00 93.62 191 ILE A CA 1
ATOM 1525 C C . ILE A 1 191 ? 2.821 -4.998 6.898 1.00 93.62 191 ILE A C 1
ATOM 1527 O O . ILE A 1 191 ? 2.696 -5.546 5.805 1.00 93.62 191 ILE A O 1
ATOM 1531 N N . MET A 1 192 ? 2.618 -3.685 7.055 1.00 90.94 192 MET A N 1
ATOM 1532 C CA . MET A 1 192 ? 2.369 -2.785 5.921 1.00 90.94 192 MET A CA 1
ATOM 1533 C C . MET A 1 192 ? 3.578 -2.744 4.976 1.00 90.94 192 MET A C 1
ATOM 1535 O O . MET A 1 192 ? 3.393 -2.856 3.767 1.00 90.94 192 MET A O 1
ATOM 1539 N N . GLU A 1 193 ? 4.792 -2.618 5.512 1.00 92.81 193 GLU A N 1
ATOM 1540 C CA . GLU A 1 193 ? 6.042 -2.608 4.740 1.00 92.81 193 GLU A CA 1
ATOM 1541 C C . GLU A 1 193 ? 6.238 -3.910 3.951 1.00 92.81 193 GLU A C 1
ATOM 1543 O O . GLU A 1 193 ? 6.508 -3.862 2.753 1.00 92.81 193 GLU A O 1
ATOM 1548 N N . LEU A 1 194 ? 5.992 -5.073 4.570 1.00 93.81 194 LEU A N 1
ATOM 1549 C CA . LEU A 1 194 ? 6.013 -6.369 3.880 1.00 93.81 194 LEU A CA 1
ATOM 1550 C C . LEU A 1 194 ? 4.984 -6.463 2.749 1.00 93.81 194 LEU A C 1
ATOM 1552 O O . LEU A 1 194 ? 5.299 -7.021 1.701 1.00 93.81 194 LEU A O 1
ATOM 1556 N N . GLU A 1 195 ? 3.773 -5.923 2.924 1.00 91.19 195 GLU A N 1
ATOM 1557 C CA . GLU A 1 195 ? 2.809 -5.865 1.819 1.00 91.19 195 GLU A CA 1
ATOM 1558 C C . GLU A 1 195 ? 3.315 -4.968 0.674 1.00 91.19 195 GLU A C 1
ATOM 1560 O O . GLU A 1 195 ? 3.121 -5.318 -0.488 1.00 91.19 195 GLU A O 1
ATOM 1565 N N . ILE A 1 196 ? 3.987 -3.846 0.970 1.00 90.75 196 ILE A N 1
ATOM 1566 C CA . ILE A 1 196 ? 4.529 -2.952 -0.068 1.00 90.75 196 ILE A CA 1
ATOM 1567 C C . ILE A 1 196 ? 5.654 -3.656 -0.840 1.00 90.75 196 ILE A C 1
ATOM 1569 O O . ILE A 1 196 ? 5.654 -3.645 -2.073 1.00 90.75 196 ILE A O 1
ATOM 1573 N N . LEU A 1 197 ? 6.569 -4.316 -0.124 1.00 92.88 197 LEU A N 1
ATOM 1574 C CA . LEU A 1 197 ? 7.653 -5.107 -0.712 1.00 92.88 197 LEU A CA 1
ATOM 1575 C C . LEU A 1 197 ? 7.115 -6.271 -1.557 1.00 92.88 197 LEU A C 1
ATOM 1577 O O . LEU A 1 197 ? 7.679 -6.571 -2.607 1.00 92.88 197 LEU A O 1
ATOM 1581 N N . GLN A 1 198 ? 6.000 -6.892 -1.156 1.00 92.56 198 GLN A N 1
ATOM 1582 C CA . GLN A 1 198 ? 5.344 -7.940 -1.941 1.00 92.56 198 GLN A CA 1
ATOM 1583 C C . GLN A 1 198 ? 4.853 -7.420 -3.303 1.00 92.56 198 GLN A C 1
ATOM 1585 O O . GLN A 1 198 ? 5.130 -8.047 -4.325 1.00 92.56 198 GLN A O 1
ATOM 1590 N N . GLU A 1 199 ? 4.190 -6.260 -3.348 1.00 90.31 199 GLU A N 1
ATOM 1591 C CA . GLU A 1 199 ? 3.759 -5.642 -4.615 1.00 90.31 199 GLU A CA 1
ATOM 1592 C C . GLU A 1 199 ? 4.961 -5.207 -5.482 1.00 90.31 199 GLU A C 1
ATOM 1594 O O . GLU A 1 199 ? 4.929 -5.330 -6.709 1.00 90.31 199 GLU A O 1
ATOM 1599 N N . GLN A 1 200 ? 6.057 -4.747 -4.862 1.00 90.62 200 GLN A N 1
ATOM 1600 C CA . GLN A 1 200 ? 7.305 -4.430 -5.570 1.00 90.62 200 GLN A CA 1
ATOM 1601 C C . GLN A 1 200 ? 7.985 -5.680 -6.154 1.00 90.62 200 GLN A C 1
ATOM 1603 O O . GLN A 1 200 ? 8.466 -5.635 -7.284 1.00 90.62 200 GLN A O 1
ATOM 1608 N N . ALA A 1 201 ? 7.994 -6.811 -5.446 1.00 91.81 201 ALA A N 1
ATOM 1609 C CA . ALA A 1 201 ? 8.566 -8.052 -5.968 1.00 91.81 201 ALA A CA 1
ATOM 1610 C C . ALA A 1 201 ? 7.749 -8.622 -7.136 1.00 91.81 201 ALA A C 1
ATOM 1612 O O . ALA A 1 201 ? 8.335 -9.053 -8.127 1.00 91.81 201 ALA A O 1
ATOM 1613 N N . ILE A 1 202 ? 6.413 -8.525 -7.078 1.00 90.12 202 ILE A N 1
ATOM 1614 C CA . ILE A 1 202 ? 5.525 -8.868 -8.202 1.00 90.12 202 ILE A CA 1
ATOM 1615 C C . ILE A 1 202 ? 5.862 -8.017 -9.437 1.00 90.12 202 ILE A C 1
ATOM 1617 O O . ILE A 1 202 ? 5.941 -8.548 -10.544 1.00 90.12 202 ILE A O 1
ATOM 1621 N N . TYR A 1 203 ? 6.123 -6.716 -9.263 1.00 89.06 203 TYR A N 1
ATOM 1622 C CA . TYR A 1 203 ? 6.565 -5.843 -10.358 1.00 89.06 203 TYR A CA 1
ATOM 1623 C C . TYR A 1 203 ? 7.900 -6.294 -10.985 1.00 89.06 203 TYR A C 1
ATOM 1625 O O . TYR A 1 203 ? 8.046 -6.242 -12.207 1.00 89.06 203 TYR A O 1
ATOM 1633 N N . PHE A 1 204 ? 8.837 -6.794 -10.174 1.00 91.88 204 PHE A N 1
ATOM 1634 C CA . PHE A 1 204 ? 10.124 -7.345 -10.619 1.00 91.88 204 PHE A CA 1
ATOM 1635 C C . PHE A 1 204 ? 10.098 -8.846 -10.966 1.00 91.88 204 PHE A C 1
ATOM 1637 O O . PHE A 1 204 ? 11.154 -9.430 -11.194 1.00 91.88 204 PHE A O 1
ATOM 1644 N N . GLN A 1 205 ? 8.917 -9.476 -11.026 1.00 93.38 205 GLN A N 1
ATOM 1645 C CA . GLN A 1 205 ? 8.746 -10.911 -11.309 1.00 93.38 205 GLN A CA 1
ATOM 1646 C C . GLN A 1 205 ? 9.521 -11.844 -10.349 1.00 93.38 205 GLN A C 1
ATOM 1648 O O . GLN A 1 205 ? 9.885 -12.959 -10.721 1.00 93.38 205 GLN A O 1
ATOM 1653 N N . LYS A 1 206 ? 9.773 -11.415 -9.105 1.00 93.12 206 LYS A N 1
ATOM 1654 C CA . LYS A 1 206 ? 10.377 -12.255 -8.057 1.00 93.12 206 LYS A CA 1
ATOM 1655 C C . LYS A 1 206 ? 9.311 -12.764 -7.091 1.00 93.12 206 LYS A C 1
ATOM 1657 O O . LYS A 1 206 ? 8.405 -12.033 -6.690 1.00 93.12 206 LYS A O 1
ATOM 1662 N N . GLU A 1 207 ? 9.474 -14.004 -6.644 1.00 90.00 207 GLU A N 1
ATOM 1663 C CA . GLU A 1 207 ? 8.673 -14.561 -5.559 1.00 90.00 207 GLU A CA 1
ATOM 1664 C C . GLU A 1 207 ? 9.260 -14.171 -4.195 1.00 90.00 207 GLU A C 1
ATOM 1666 O O . GLU A 1 207 ? 10.424 -14.434 -3.884 1.00 90.00 207 GLU A O 1
ATOM 1671 N N . ILE A 1 208 ? 8.431 -13.557 -3.351 1.00 87.25 208 ILE A N 1
ATOM 1672 C CA . ILE A 1 208 ? 8.695 -13.426 -1.916 1.00 87.25 208 ILE A CA 1
ATOM 1673 C C . ILE A 1 208 ? 7.989 -14.591 -1.202 1.00 87.25 208 ILE A C 1
ATOM 1675 O O . ILE A 1 208 ? 6.829 -14.869 -1.525 1.00 87.25 208 ILE A O 1
ATOM 1679 N N . PRO A 1 209 ? 8.635 -15.265 -0.227 1.00 83.62 209 PRO A N 1
ATOM 1680 C CA . PRO A 1 209 ? 8.008 -16.336 0.543 1.00 83.62 209 PRO A CA 1
ATOM 1681 C C . PRO A 1 209 ? 6.652 -15.912 1.118 1.00 83.62 209 PRO A C 1
ATOM 1683 O O . PRO A 1 209 ? 6.530 -14.853 1.730 1.00 83.62 209 PRO A O 1
ATOM 1686 N N . ILE A 1 210 ? 5.619 -16.746 0.953 1.00 74.38 210 ILE A N 1
ATOM 1687 C CA . ILE A 1 210 ? 4.274 -16.411 1.438 1.00 74.38 210 ILE A CA 1
ATOM 1688 C C . ILE A 1 210 ? 4.284 -16.366 2.969 1.00 74.38 210 ILE A C 1
ATOM 1690 O O . ILE A 1 210 ? 4.194 -17.398 3.639 1.00 74.38 210 ILE A O 1
ATOM 1694 N N . PHE A 1 211 ? 4.309 -15.158 3.531 1.00 78.19 211 PHE A N 1
ATOM 1695 C CA . PHE A 1 211 ? 4.246 -14.911 4.970 1.00 78.19 211 PHE A CA 1
ATOM 1696 C C . PHE A 1 211 ? 2.832 -15.167 5.528 1.00 78.19 211 PHE A C 1
ATOM 1698 O O . PHE A 1 211 ? 2.154 -14.255 6.004 1.00 78.19 211 PHE A O 1
ATOM 1705 N N . LYS A 1 212 ? 2.366 -16.426 5.496 1.00 81.25 212 LYS A N 1
ATOM 1706 C CA . LYS A 1 212 ? 1.074 -16.852 6.080 1.00 81.25 212 LYS A CA 1
ATOM 1707 C C . LYS A 1 212 ? 0.955 -16.412 7.547 1.00 81.25 212 LYS A C 1
ATOM 1709 O O . LYS A 1 212 ? -0.100 -15.945 7.977 1.00 81.25 212 LYS A O 1
ATOM 1714 N N . ASP A 1 213 ? 2.069 -16.458 8.274 1.00 85.81 213 ASP A N 1
ATOM 1715 C CA . ASP A 1 213 ? 2.199 -15.963 9.645 1.00 85.81 213 ASP A CA 1
ATOM 1716 C C . ASP A 1 213 ? 1.905 -14.463 9.794 1.00 85.81 213 ASP A C 1
ATOM 1718 O O . ASP A 1 213 ? 1.296 -14.071 10.786 1.00 85.81 213 ASP A O 1
ATOM 1722 N N . ALA A 1 214 ? 2.250 -13.618 8.815 1.00 88.88 214 ALA A N 1
ATOM 1723 C CA . ALA A 1 214 ? 1.991 -12.177 8.882 1.00 88.88 214 ALA A CA 1
ATOM 1724 C C . ALA A 1 214 ? 0.486 -11.847 8.813 1.00 88.88 214 ALA A C 1
ATOM 1726 O O . ALA A 1 214 ? 0.032 -10.887 9.434 1.00 88.88 214 ALA A O 1
ATOM 1727 N N . GLN A 1 215 ? -0.319 -12.661 8.119 1.00 89.00 215 GLN A N 1
ATOM 1728 C CA . GLN A 1 215 ? -1.786 -12.532 8.114 1.00 89.00 215 GLN A CA 1
ATOM 1729 C C . GLN A 1 215 ? -2.394 -12.884 9.484 1.00 89.00 215 GLN A C 1
ATOM 1731 O O . GLN A 1 215 ? -3.257 -12.166 10.001 1.00 89.00 215 GLN A O 1
ATOM 1736 N N . LYS A 1 216 ? -1.903 -13.958 10.115 1.00 91.81 216 LYS A N 1
ATOM 1737 C CA . LYS A 1 216 ? -2.318 -14.360 11.468 1.00 91.81 216 LYS A CA 1
ATOM 1738 C C . LYS A 1 216 ? -1.901 -13.313 12.507 1.00 91.81 216 LYS A C 1
ATOM 1740 O O . LYS A 1 216 ? -2.736 -12.861 13.289 1.00 91.81 216 LYS A O 1
ATOM 1745 N N . LEU A 1 217 ? -0.647 -12.866 12.449 1.00 92.00 217 LEU A N 1
ATOM 1746 C CA . LEU A 1 217 ? -0.075 -11.874 13.357 1.00 92.00 217 LEU A CA 1
ATOM 1747 C C . LEU A 1 217 ? -0.759 -10.507 13.238 1.00 92.00 217 LEU A C 1
ATOM 1749 O O . LEU A 1 217 ? -1.049 -9.892 14.256 1.00 92.00 217 LEU A O 1
ATOM 1753 N N . ARG A 1 218 ? -1.116 -10.061 12.027 1.00 93.50 218 ARG A N 1
ATOM 1754 C CA . ARG A 1 218 ? -1.955 -8.867 11.797 1.00 93.50 218 ARG A CA 1
ATOM 1755 C C . ARG A 1 218 ? -3.259 -8.921 12.585 1.00 93.50 218 ARG A C 1
ATOM 1757 O O . ARG A 1 218 ? -3.618 -7.953 13.248 1.00 93.50 218 ARG A O 1
ATOM 1764 N N . THR A 1 219 ? -3.961 -10.051 12.512 1.00 91.25 219 THR A N 1
ATOM 1765 C CA . THR A 1 219 ? -5.235 -10.244 13.217 1.00 91.25 219 THR A CA 1
ATOM 1766 C C . THR A 1 219 ? -5.028 -10.201 14.732 1.00 91.25 219 THR A C 1
ATOM 1768 O O . THR A 1 219 ? -5.797 -9.548 15.431 1.00 91.25 219 THR A O 1
ATOM 1771 N N . GLN A 1 220 ? -3.949 -10.815 15.230 1.00 93.12 220 GLN A N 1
ATOM 1772 C CA . GLN A 1 220 ? -3.564 -10.756 16.645 1.00 93.12 220 GLN A CA 1
ATOM 1773 C C . GLN A 1 220 ? -3.211 -9.326 17.095 1.00 93.12 220 GLN A C 1
ATOM 1775 O O . GLN A 1 220 ? -3.699 -8.879 18.127 1.00 93.12 220 GLN A O 1
ATOM 1780 N N . CYS A 1 221 ? -2.437 -8.572 16.310 1.00 93.25 221 CYS A N 1
ATOM 1781 C CA . CYS A 1 221 ? -2.074 -7.187 16.627 1.00 93.25 221 CYS A CA 1
ATOM 1782 C C . CYS A 1 221 ? -3.305 -6.268 16.658 1.00 93.25 221 CYS A C 1
ATOM 1784 O O . CYS A 1 221 ? -3.452 -5.463 17.574 1.00 93.25 221 CYS 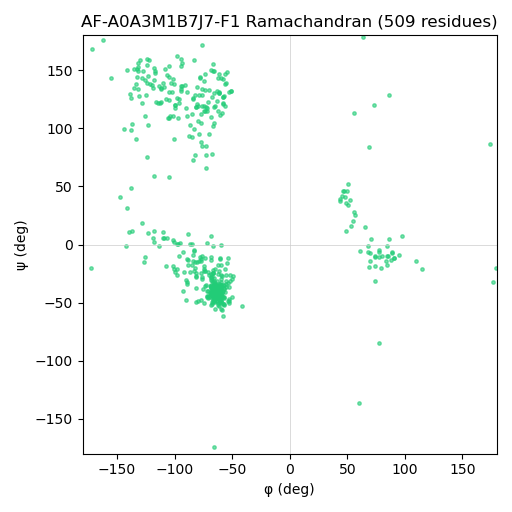A O 1
ATOM 1786 N N . LEU A 1 222 ? -4.224 -6.418 15.696 1.00 91.38 222 LEU A N 1
ATOM 1787 C CA . LEU A 1 222 ? -5.486 -5.672 15.672 1.00 91.38 222 LEU A CA 1
ATOM 1788 C C . LEU A 1 222 ? -6.391 -6.008 16.868 1.00 91.38 222 LEU A C 1
ATOM 1790 O O . LEU A 1 222 ? -7.031 -5.105 17.401 1.00 91.38 222 LEU A O 1
ATOM 1794 N N . ASP A 1 223 ? -6.434 -7.269 17.304 1.00 91.06 223 ASP A N 1
ATOM 1795 C CA . ASP A 1 223 ? -7.175 -7.694 18.498 1.00 91.06 223 ASP A CA 1
ATOM 1796 C C . ASP A 1 223 ? -6.561 -7.126 19.791 1.00 91.06 223 ASP A C 1
ATOM 1798 O O . ASP A 1 223 ? -7.290 -6.582 20.619 1.00 91.06 223 ASP A O 1
ATOM 1802 N N . ILE A 1 224 ? -5.229 -7.150 19.931 1.00 92.75 224 ILE A N 1
ATOM 1803 C CA . ILE A 1 224 ? -4.502 -6.528 21.054 1.00 92.75 224 ILE A CA 1
ATOM 1804 C C . ILE A 1 224 ? -4.800 -5.026 21.129 1.00 92.75 224 ILE A C 1
ATOM 1806 O O . ILE A 1 224 ? -5.207 -4.530 22.179 1.00 92.75 224 ILE A O 1
ATOM 1810 N N . ILE A 1 225 ? -4.672 -4.307 20.010 1.00 92.62 225 ILE A N 1
ATOM 1811 C CA . ILE A 1 225 ? -4.953 -2.867 19.929 1.00 92.62 225 ILE A CA 1
ATOM 1812 C C . ILE A 1 225 ? -6.424 -2.574 20.250 1.00 92.62 225 ILE A C 1
ATOM 1814 O O . ILE A 1 225 ? -6.718 -1.666 21.027 1.00 92.62 225 ILE A O 1
ATOM 1818 N N . TYR A 1 226 ? -7.360 -3.355 19.702 1.00 89.56 226 TYR A N 1
ATOM 1819 C CA . TYR A 1 226 ? -8.788 -3.181 19.963 1.00 89.56 226 TYR A CA 1
ATOM 1820 C C . TYR A 1 226 ? -9.142 -3.428 21.437 1.00 89.56 226 TYR A C 1
ATOM 1822 O O . TYR A 1 226 ? -9.862 -2.627 22.035 1.00 89.56 226 TYR A O 1
ATOM 1830 N N . LYS A 1 227 ? -8.601 -4.489 22.049 1.00 91.00 227 LYS A N 1
ATOM 1831 C CA . LYS A 1 227 ? -8.736 -4.769 23.488 1.00 91.00 227 LYS A CA 1
ATOM 1832 C C . LYS A 1 227 ? -8.107 -3.667 24.336 1.00 91.00 227 LYS A C 1
ATOM 1834 O O . LYS A 1 227 ? -8.704 -3.268 25.330 1.00 91.00 227 LYS A O 1
ATOM 1839 N N . GLY A 1 228 ? -6.955 -3.140 23.934 1.00 90.31 228 GLY A N 1
ATOM 1840 C CA . GLY A 1 228 ? -6.292 -2.011 24.582 1.00 90.31 228 GLY A CA 1
ATOM 1841 C C . GLY A 1 228 ? -7.153 -0.754 24.619 1.00 90.31 228 GLY A C 1
ATOM 1842 O O . GLY A 1 228 ? -7.513 -0.269 25.692 1.00 90.31 228 GLY A O 1
ATOM 1843 N N . ILE A 1 229 ? -7.594 -0.304 23.441 1.00 88.88 229 ILE A N 1
ATOM 1844 C CA . ILE A 1 229 ? -8.543 0.804 23.282 1.00 88.88 229 ILE A CA 1
ATOM 1845 C C . ILE A 1 229 ? -9.798 0.570 24.134 1.00 88.88 229 ILE A C 1
ATOM 1847 O O . ILE A 1 229 ? -10.224 1.460 24.869 1.00 88.88 229 ILE A O 1
ATOM 1851 N N . ARG A 1 230 ? -10.376 -0.636 24.082 1.00 87.94 230 ARG A N 1
ATOM 1852 C CA . ARG A 1 230 ? -11.585 -0.986 24.833 1.00 87.94 230 ARG A CA 1
ATOM 1853 C C . ARG A 1 230 ? -11.385 -0.924 26.352 1.00 87.94 230 ARG A C 1
ATOM 1855 O O . ARG A 1 230 ? -12.217 -0.329 27.028 1.00 87.94 230 ARG A O 1
ATOM 1862 N N . ARG A 1 231 ? -10.274 -1.448 26.881 1.00 90.38 231 ARG A N 1
ATOM 1863 C CA . ARG A 1 231 ? -9.921 -1.349 28.310 1.00 90.38 231 ARG A CA 1
ATOM 1864 C C . ARG A 1 231 ? -9.828 0.108 28.766 1.00 90.38 231 ARG A C 1
ATOM 1866 O O . ARG A 1 231 ? -10.408 0.460 29.790 1.00 90.38 231 ARG A O 1
ATOM 1873 N N . ARG A 1 232 ? -9.167 0.973 27.985 1.00 88.81 232 ARG A N 1
ATOM 1874 C CA . ARG A 1 232 ? -9.077 2.417 28.276 1.00 88.81 232 ARG A CA 1
ATOM 1875 C C . ARG A 1 232 ? -10.443 3.117 28.201 1.00 88.81 232 ARG A C 1
ATOM 1877 O O . ARG A 1 232 ? -10.712 4.006 28.999 1.00 88.81 232 ARG A O 1
ATOM 1884 N N . ILE A 1 233 ? -11.340 2.698 27.303 1.00 83.50 233 ILE A N 1
ATOM 1885 C CA . ILE A 1 233 ? -12.732 3.190 27.255 1.00 83.50 233 ILE A CA 1
ATOM 1886 C C . ILE A 1 233 ? -13.516 2.798 28.516 1.00 83.50 233 ILE A C 1
ATOM 1888 O O . ILE A 1 233 ? -14.230 3.630 29.077 1.00 83.50 233 ILE A O 1
ATOM 1892 N N . GLU A 1 234 ? -13.419 1.535 28.932 1.00 86.75 234 GLU A N 1
ATOM 1893 C CA . GLU A 1 234 ? -14.229 0.965 30.015 1.00 86.75 234 GLU A CA 1
ATOM 1894 C C . GLU A 1 234 ? -13.753 1.425 31.403 1.00 86.75 234 GLU A C 1
ATOM 1896 O O . GLU A 1 234 ? -14.585 1.720 32.257 1.00 86.75 234 GLU A O 1
ATOM 1901 N N . MET A 1 235 ? -12.437 1.549 31.615 1.00 81.25 235 MET A N 1
ATOM 1902 C CA . MET A 1 235 ? -11.840 1.903 32.915 1.00 81.25 235 MET A CA 1
ATOM 1903 C C . MET A 1 235 ? -11.402 3.373 33.022 1.00 81.25 235 MET A C 1
ATOM 1905 O O . MET A 1 235 ? -11.186 3.876 34.121 1.00 81.25 235 MET A O 1
ATOM 1909 N N . GLY A 1 236 ? -11.231 4.066 31.894 1.00 81.69 236 GLY A N 1
ATOM 1910 C CA . GLY A 1 236 ? -10.601 5.382 31.852 1.00 81.69 236 GLY A CA 1
ATOM 1911 C C . GLY A 1 236 ? -11.491 6.539 32.303 1.00 81.69 236 GLY A C 1
ATOM 1912 O O . GLY A 1 236 ? -12.684 6.621 31.976 1.00 81.69 236 GLY A O 1
ATOM 1913 N N . ASN A 1 237 ? -10.858 7.505 32.972 1.00 89.44 237 ASN A N 1
ATOM 1914 C CA . ASN A 1 237 ? -11.362 8.874 33.065 1.00 89.44 237 ASN A CA 1
ATOM 1915 C C . ASN A 1 237 ? -11.342 9.555 31.673 1.00 89.44 237 ASN A C 1
ATOM 1917 O O . ASN A 1 237 ? -11.087 8.917 30.649 1.00 89.44 237 ASN A O 1
ATOM 1921 N N . GLU A 1 238 ? -11.664 10.847 31.609 1.00 84.50 238 GLU A N 1
ATOM 1922 C CA . GLU A 1 238 ? -11.731 11.572 30.333 1.00 84.50 238 GLU A CA 1
ATOM 1923 C C . GLU A 1 238 ? -10.371 11.614 29.617 1.00 84.50 238 GLU A C 1
ATOM 1925 O O . GLU A 1 238 ? -10.288 11.260 28.444 1.00 84.50 238 GLU A O 1
ATOM 1930 N N . THR A 1 239 ? -9.295 11.889 30.357 1.00 89.06 239 THR A N 1
ATOM 1931 C CA . THR A 1 239 ? -7.913 11.920 29.857 1.00 89.06 239 THR A CA 1
ATOM 1932 C C . THR A 1 239 ? -7.455 10.57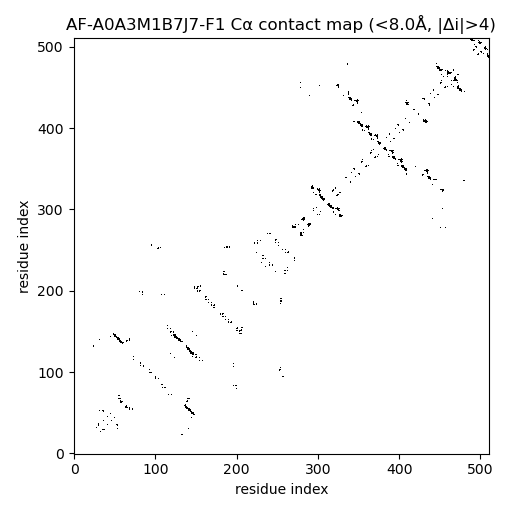3 29.287 1.00 89.06 239 THR A C 1
ATOM 1934 O O . THR A 1 239 ? -6.828 10.525 28.232 1.00 89.06 239 THR A O 1
ATOM 1937 N N . GLU A 1 240 ? -7.791 9.448 29.926 1.00 88.25 240 GLU A N 1
ATOM 1938 C CA . GLU A 1 240 ? -7.463 8.118 29.386 1.00 88.25 240 GLU A CA 1
ATOM 1939 C C . GLU A 1 240 ? -8.258 7.779 28.117 1.00 88.25 240 GLU A C 1
ATOM 1941 O O . GLU A 1 240 ? -7.755 7.078 27.236 1.00 88.25 240 GLU A O 1
ATOM 1946 N N . LYS A 1 241 ? -9.473 8.322 27.967 1.00 86.81 241 LYS A N 1
ATOM 1947 C CA . LYS A 1 241 ? -10.255 8.216 26.725 1.00 86.81 241 LYS A CA 1
ATOM 1948 C C . LYS A 1 241 ? -9.677 9.086 25.608 1.00 86.81 241 LYS A C 1
ATOM 1950 O O . LYS A 1 241 ? -9.701 8.659 24.456 1.00 86.81 241 LYS A O 1
ATOM 1955 N N . GLU A 1 242 ? -9.121 10.253 25.925 1.00 87.00 242 GLU A N 1
ATOM 1956 C CA . GLU A 1 242 ? -8.389 11.090 24.965 1.00 87.00 242 GLU A CA 1
ATOM 1957 C C . GLU A 1 242 ? -7.104 10.400 24.494 1.00 87.00 242 GLU A C 1
ATOM 1959 O O . GLU A 1 242 ? -6.925 10.228 23.290 1.00 87.00 242 GLU A O 1
ATOM 1964 N N . LYS A 1 243 ? -6.284 9.868 25.413 1.00 89.62 243 LYS A N 1
ATOM 1965 C CA . LYS A 1 243 ? -5.108 9.043 25.070 1.00 89.62 243 LYS A CA 1
ATOM 1966 C C . LYS A 1 243 ? -5.479 7.814 24.233 1.00 89.62 243 LYS A C 1
ATOM 1968 O O . LYS A 1 243 ? -4.762 7.454 23.304 1.00 89.62 243 LYS A O 1
ATOM 1973 N N . ALA A 1 244 ? -6.601 7.156 24.541 1.00 89.38 244 ALA A N 1
ATOM 1974 C CA . ALA A 1 244 ? -7.102 6.029 23.752 1.00 89.38 244 ALA A CA 1
ATOM 1975 C C . ALA A 1 244 ? -7.533 6.447 22.339 1.00 89.38 244 ALA A C 1
ATOM 1977 O O . ALA A 1 244 ? -7.355 5.676 21.395 1.00 89.38 244 ALA A O 1
ATOM 1978 N N . LEU A 1 245 ? -8.087 7.654 22.187 1.00 88.25 245 LEU A N 1
ATOM 1979 C CA . LEU A 1 245 ? -8.402 8.229 20.887 1.00 88.25 245 LEU A CA 1
ATOM 1980 C C . LEU A 1 245 ? -7.132 8.556 20.102 1.00 88.25 245 LEU A C 1
ATOM 1982 O O . LEU A 1 245 ? -7.004 8.067 18.985 1.00 88.25 245 LEU A O 1
ATOM 1986 N N . GLU A 1 246 ? -6.188 9.287 20.689 1.00 90.81 246 GLU A N 1
ATOM 1987 C CA . GLU A 1 246 ? -4.899 9.611 20.067 1.00 90.81 246 GLU A CA 1
ATOM 1988 C C . GLU A 1 246 ? -4.172 8.341 19.591 1.00 90.81 246 GLU A C 1
ATOM 1990 O O . GLU A 1 246 ? -3.788 8.234 18.426 1.00 90.81 246 GLU A O 1
ATOM 1995 N N . PHE A 1 247 ? -4.076 7.326 20.455 1.00 91.12 247 PHE A N 1
ATOM 1996 C CA . PHE A 1 247 ? -3.485 6.029 20.126 1.00 91.12 247 PHE A CA 1
ATOM 1997 C C . PHE A 1 247 ? -4.205 5.319 18.965 1.00 91.12 247 PHE A C 1
ATOM 1999 O O . PHE A 1 247 ? -3.564 4.782 18.055 1.00 91.12 247 PHE A O 1
ATOM 2006 N N . ALA A 1 248 ? -5.540 5.333 18.957 1.00 88.69 248 ALA A N 1
ATOM 2007 C CA . ALA A 1 248 ? -6.322 4.728 17.885 1.00 88.69 248 ALA A CA 1
ATOM 2008 C C . ALA A 1 248 ? -6.165 5.487 16.555 1.00 88.69 248 ALA A C 1
ATOM 2010 O O . ALA A 1 248 ? -6.029 4.860 15.502 1.00 88.69 248 ALA A O 1
ATOM 2011 N N . GLU A 1 249 ? -6.145 6.823 16.582 1.00 88.31 249 GLU A N 1
ATOM 2012 C CA . GLU A 1 249 ? -5.926 7.653 15.393 1.00 88.31 249 GLU A CA 1
ATOM 2013 C C . GLU A 1 249 ? -4.520 7.448 14.823 1.00 88.31 249 GLU A C 1
ATOM 2015 O O . GLU A 1 249 ? -4.400 7.158 13.633 1.00 88.31 249 GLU A O 1
ATOM 2020 N N . LYS A 1 250 ? -3.487 7.453 15.675 1.00 88.81 250 LYS A N 1
ATOM 2021 C CA . LYS A 1 250 ? -2.102 7.104 15.319 1.00 88.81 250 LYS A CA 1
ATOM 2022 C C . LYS A 1 250 ? -1.998 5.695 14.722 1.00 88.81 250 LYS A C 1
ATOM 2024 O O . LYS A 1 250 ? -1.270 5.482 13.758 1.00 88.81 250 LYS A O 1
ATOM 2029 N N . THR A 1 251 ? -2.781 4.733 15.218 1.00 88.25 251 THR A N 1
ATOM 2030 C CA . THR A 1 251 ? -2.861 3.390 14.615 1.00 88.25 251 THR A CA 1
ATOM 2031 C C . THR A 1 251 ? -3.412 3.432 13.182 1.00 88.25 251 THR A C 1
ATOM 2033 O O . THR A 1 251 ? -2.884 2.737 12.313 1.00 88.25 251 THR A O 1
ATOM 2036 N N . LEU A 1 252 ? -4.439 4.247 12.894 1.00 85.69 252 LEU A N 1
ATOM 2037 C CA . LEU A 1 252 ? -4.992 4.370 11.534 1.00 85.69 252 LEU A CA 1
ATOM 2038 C C . LEU A 1 252 ? -4.030 5.008 10.524 1.00 85.69 252 LEU A C 1
ATOM 2040 O O . LEU A 1 252 ? -4.176 4.749 9.329 1.00 85.69 252 LEU A O 1
ATOM 2044 N N . GLU A 1 253 ? -3.069 5.822 10.966 1.00 84.50 253 GLU A N 1
ATOM 2045 C CA . GLU A 1 253 ? -2.050 6.404 10.080 1.00 84.50 253 GLU A CA 1
ATOM 2046 C C . GLU A 1 253 ? -1.093 5.349 9.510 1.00 84.50 253 GLU A C 1
ATOM 2048 O O . GLU A 1 253 ? -0.615 5.489 8.380 1.00 84.50 253 GLU A O 1
ATOM 2053 N N . TYR A 1 254 ? -0.841 4.283 10.276 1.00 81.06 254 TYR A N 1
ATOM 2054 C CA . TYR A 1 254 ? -0.012 3.152 9.860 1.00 81.06 254 TYR A CA 1
ATOM 2055 C C . TYR A 1 254 ? -0.833 2.025 9.228 1.00 81.06 254 TYR A C 1
ATOM 2057 O O . TYR A 1 254 ? -0.395 1.435 8.245 1.00 81.06 254 TYR A O 1
ATOM 2065 N N . TYR A 1 255 ? -2.021 1.712 9.761 1.00 82.38 255 TYR A N 1
ATOM 2066 C CA . TYR A 1 255 ? -2.805 0.570 9.291 1.00 82.38 255 TYR A CA 1
ATOM 2067 C C . TYR A 1 255 ? -4.310 0.876 9.145 1.00 82.38 255 TYR A C 1
ATOM 2069 O O . TYR A 1 255 ? -5.048 0.887 10.138 1.00 82.38 255 TYR A O 1
ATOM 2077 N N . PRO A 1 256 ? -4.818 1.078 7.910 1.00 79.00 256 PRO A N 1
ATOM 2078 C CA . PRO A 1 256 ? -6.214 1.426 7.657 1.00 79.00 256 PRO A CA 1
ATOM 2079 C C . PRO A 1 256 ? -7.158 0.231 7.885 1.00 79.00 256 PRO A C 1
ATOM 2081 O O . PRO A 1 256 ? -7.540 -0.480 6.958 1.00 79.00 256 PRO A O 1
ATOM 2084 N N . SER A 1 257 ? -7.572 0.021 9.138 1.00 82.56 257 SER A N 1
ATOM 2085 C CA . SER A 1 257 ? -8.491 -1.053 9.539 1.00 82.56 257 SER A CA 1
ATOM 2086 C C . SER A 1 257 ? -9.902 -0.540 9.835 1.00 82.56 257 SER A C 1
ATOM 2088 O O . SER A 1 257 ? -10.101 0.380 10.633 1.00 82.56 257 SER A O 1
ATOM 2090 N N . GLY A 1 258 ? -10.915 -1.201 9.261 1.00 75.94 258 GLY A N 1
ATOM 2091 C CA . GLY A 1 258 ? -12.326 -0.936 9.566 1.00 75.94 258 GLY A CA 1
ATOM 2092 C C . GLY A 1 258 ? -12.687 -1.159 11.042 1.00 75.94 258 GLY A C 1
ATOM 2093 O O . GLY A 1 258 ? -13.547 -0.456 11.573 1.00 75.94 258 GLY A O 1
ATOM 2094 N N . VAL A 1 259 ? -11.985 -2.071 11.727 1.00 78.00 259 VAL A N 1
ATOM 2095 C CA . VAL A 1 259 ? -12.169 -2.347 13.164 1.00 78.00 259 VAL A CA 1
ATOM 2096 C C . VAL A 1 259 ? -11.711 -1.150 14.003 1.00 78.00 259 VAL A C 1
ATOM 2098 O O . VAL A 1 259 ? -12.479 -0.636 14.816 1.00 78.00 259 VAL A O 1
ATOM 2101 N N . VAL A 1 260 ? -10.502 -0.638 13.743 1.00 79.44 260 VAL A N 1
ATOM 2102 C CA . VAL A 1 260 ? -9.942 0.535 14.443 1.00 79.44 260 VAL A CA 1
ATOM 2103 C C . VAL A 1 260 ? -10.767 1.792 14.136 1.00 79.44 260 VAL A C 1
ATOM 2105 O O . VAL A 1 260 ? -11.121 2.542 15.043 1.00 79.44 260 VAL A O 1
ATOM 2108 N N . LYS A 1 261 ? -11.195 1.971 12.878 1.00 81.50 261 LYS A N 1
ATOM 2109 C CA . LYS A 1 261 ? -12.120 3.041 12.460 1.00 81.50 261 LYS A CA 1
ATOM 2110 C C . LYS A 1 261 ? -13.437 3.015 13.250 1.00 81.50 261 LYS A C 1
ATOM 2112 O O . LYS A 1 261 ? -13.926 4.068 13.654 1.00 81.50 261 LYS A O 1
ATOM 2117 N N . SER A 1 262 ? -13.999 1.831 13.506 1.00 77.81 262 SER A N 1
ATOM 2118 C CA . SER A 1 262 ? -15.210 1.669 14.327 1.00 77.81 262 SER A CA 1
ATOM 2119 C C . SER A 1 262 ? -14.972 2.026 15.803 1.00 77.81 262 SER A C 1
ATOM 2121 O O . SER A 1 262 ? -15.788 2.719 16.419 1.00 77.81 262 SER A O 1
ATOM 2123 N N . ALA A 1 263 ? -13.820 1.634 16.361 1.00 77.69 263 ALA A N 1
ATOM 2124 C CA . ALA A 1 263 ? -13.425 1.996 17.723 1.00 77.69 263 ALA A CA 1
ATOM 2125 C C . ALA A 1 263 ? -13.270 3.522 17.895 1.00 77.69 263 ALA A C 1
ATOM 2127 O O . ALA A 1 263 ? -13.850 4.095 18.816 1.00 77.69 263 ALA A O 1
ATOM 2128 N N . ILE A 1 264 ? -12.607 4.207 16.955 1.00 80.31 264 ILE A N 1
ATOM 2129 C CA . ILE A 1 264 ? -12.493 5.680 16.928 1.00 80.31 264 ILE A CA 1
ATOM 2130 C C . ILE A 1 264 ? -13.868 6.347 16.859 1.00 80.31 264 ILE A C 1
ATOM 2132 O O . ILE A 1 264 ? -14.143 7.297 17.590 1.00 80.31 264 ILE A O 1
ATOM 2136 N N . LEU A 1 265 ? -14.766 5.842 16.007 1.00 78.75 265 LEU A N 1
ATOM 2137 C CA . LEU A 1 265 ? -16.133 6.362 15.908 1.00 78.75 265 LEU A CA 1
ATOM 2138 C C . LEU A 1 265 ? -16.948 6.154 17.190 1.00 78.75 265 LEU A C 1
ATOM 2140 O O . LEU A 1 265 ? -17.931 6.870 17.379 1.00 78.75 265 LEU A O 1
ATOM 2144 N N . THR A 1 266 ? -16.560 5.210 18.048 1.00 76.12 266 THR A N 1
ATOM 2145 C CA . THR A 1 266 ? -17.142 4.992 19.378 1.00 76.12 266 THR A CA 1
ATOM 2146 C C . THR A 1 266 ? -16.542 5.967 20.398 1.00 76.12 266 THR A C 1
ATOM 2148 O O . THR A 1 266 ? -17.291 6.697 21.044 1.00 76.12 266 THR A O 1
ATOM 2151 N N . LEU A 1 267 ? -15.211 6.093 20.454 1.00 77.06 267 LEU A N 1
ATOM 2152 C CA . LEU A 1 267 ? -14.489 7.076 21.281 1.00 77.06 267 LEU A CA 1
ATOM 2153 C C . LEU A 1 267 ? -14.976 8.515 21.052 1.00 77.06 267 LEU A C 1
ATOM 2155 O O . LEU A 1 267 ? -15.379 9.194 21.996 1.00 77.06 267 LEU A O 1
ATOM 2159 N N . LYS A 1 268 ? -15.065 8.950 19.786 1.00 77.94 268 LYS A N 1
ATOM 2160 C CA . LYS A 1 268 ? -15.562 10.286 19.389 1.00 77.94 268 LYS A CA 1
ATOM 2161 C C . LYS A 1 268 ? -17.058 10.523 19.678 1.00 77.94 268 LYS A C 1
ATOM 2163 O O . LYS A 1 268 ? -17.587 11.587 19.354 1.00 77.94 268 LYS A O 1
ATOM 2168 N N . ARG A 1 269 ? -17.788 9.543 20.226 1.00 73.00 269 ARG A N 1
ATOM 2169 C CA . ARG A 1 269 ? -19.149 9.734 20.774 1.00 73.00 269 ARG A CA 1
ATOM 2170 C C . ARG A 1 269 ? -19.147 9.909 22.293 1.00 73.00 269 ARG A C 1
ATOM 2172 O O . ARG A 1 269 ? -20.073 10.531 22.801 1.00 73.00 269 ARG A O 1
ATOM 2179 N N . MET A 1 270 ? -18.144 9.362 22.980 1.00 71.00 270 MET A N 1
ATOM 2180 C CA . MET A 1 270 ? -18.037 9.343 24.442 1.00 71.00 270 MET A CA 1
ATOM 2181 C C . MET A 1 270 ? -17.321 10.579 25.000 1.00 71.00 270 MET A C 1
ATOM 2183 O O . MET A 1 270 ? -17.686 11.059 26.071 1.00 71.00 270 MET A O 1
ATOM 2187 N N . LEU A 1 271 ? -16.334 11.104 24.270 1.00 70.06 271 LEU A N 1
ATOM 2188 C CA . LEU A 1 271 ? -15.639 12.346 24.618 1.00 70.06 271 LEU A CA 1
ATOM 2189 C C . LEU A 1 271 ? -16.522 13.584 24.359 1.00 70.06 271 LEU A C 1
ATOM 2191 O O . LEU A 1 271 ? -17.332 13.572 23.420 1.00 70.06 271 LEU A O 1
ATOM 2195 N N . PRO A 1 272 ? -16.399 14.658 25.163 1.00 62.81 272 PRO A N 1
ATOM 2196 C CA . PRO A 1 272 ? -17.043 15.928 24.857 1.00 62.81 272 PRO A CA 1
ATOM 2197 C C . PRO A 1 272 ? -16.411 16.583 23.625 1.00 62.81 272 PRO A C 1
ATOM 2199 O O . PRO A 1 272 ? -15.234 16.418 23.322 1.00 62.81 272 PRO A O 1
ATOM 2202 N N . CYS A 1 273 ? -17.212 17.353 22.897 1.00 56.69 273 CYS A N 1
ATOM 2203 C CA . CYS A 1 273 ? -16.727 18.137 21.769 1.00 56.69 273 CYS A CA 1
ATOM 2204 C C . CYS A 1 273 ? -15.978 19.382 22.270 1.00 56.69 273 CYS A C 1
ATOM 2206 O O . CYS A 1 273 ? -16.588 20.245 22.901 1.00 56.69 273 CYS A O 1
ATOM 2208 N N . THR A 1 274 ? -14.692 19.503 21.932 1.00 57.72 274 THR A N 1
ATOM 2209 C CA . THR A 1 274 ? -13.791 20.593 22.359 1.00 57.72 274 THR A CA 1
ATOM 2210 C C . THR A 1 274 ? -14.322 22.001 22.070 1.00 57.72 274 THR A C 1
ATOM 2212 O O . THR A 1 274 ? -14.125 22.900 22.875 1.00 57.72 274 THR A O 1
ATOM 2215 N N . GLU A 1 275 ? -15.065 22.196 20.977 1.00 51.09 275 GLU A N 1
ATOM 2216 C CA . GLU A 1 275 ? -15.653 23.501 20.625 1.00 51.09 275 GLU A CA 1
ATOM 2217 C C . GLU A 1 275 ? -16.928 23.874 21.406 1.00 51.09 275 GLU A C 1
ATOM 2219 O O . GLU A 1 275 ? -17.369 25.018 21.336 1.00 51.09 275 GLU A O 1
ATOM 2224 N N . CYS A 1 276 ? -17.582 22.939 22.110 1.00 53.69 276 CYS A N 1
ATOM 2225 C CA . CYS A 1 276 ? -18.880 23.218 22.751 1.00 53.69 276 CYS A CA 1
ATOM 2226 C C . CYS A 1 276 ? -19.098 22.577 24.132 1.00 53.69 276 CYS A C 1
ATOM 2228 O O . CYS A 1 276 ? -20.174 22.738 24.713 1.00 53.69 276 CYS A O 1
ATOM 2230 N N . GLY A 1 277 ? -18.132 21.806 24.637 1.00 56.53 277 GLY A N 1
ATOM 2231 C CA . GLY A 1 277 ? -18.167 21.124 25.936 1.00 56.53 277 GLY A CA 1
ATOM 2232 C C . GLY A 1 277 ? -19.187 19.982 26.068 1.00 56.53 277 GLY A C 1
ATOM 2233 O O . GLY A 1 277 ? -19.263 19.349 27.118 1.00 56.53 277 GLY A O 1
ATOM 2234 N N . ARG A 1 278 ? -19.999 19.687 25.041 1.00 53.91 278 ARG A N 1
ATOM 2235 C CA . ARG A 1 278 ? -21.093 18.701 25.141 1.00 53.91 278 ARG A CA 1
ATOM 2236 C C . ARG A 1 278 ? -20.670 17.304 24.696 1.00 53.91 278 ARG A C 1
ATOM 2238 O O . ARG A 1 278 ? -20.063 17.136 23.639 1.00 53.91 278 ARG A O 1
ATOM 2245 N N . LYS A 1 279 ? -21.081 16.297 25.470 1.00 49.06 279 LYS A N 1
ATOM 2246 C CA . LYS A 1 279 ? -20.952 14.867 25.144 1.00 49.06 279 LYS A CA 1
ATOM 2247 C C . LYS A 1 279 ? -22.031 14.442 24.137 1.00 49.06 279 LYS A C 1
ATOM 2249 O O . LYS A 1 279 ? -23.162 14.934 24.166 1.00 49.06 279 LYS A O 1
ATOM 2254 N N . GLY A 1 280 ? -21.672 13.552 23.211 1.00 50.16 280 GLY A N 1
ATOM 2255 C CA . GLY A 1 280 ? -22.559 13.034 22.165 1.00 50.16 280 GLY A CA 1
ATOM 2256 C C . GLY A 1 280 ? -22.804 13.988 20.985 1.00 50.16 280 GLY A C 1
ATOM 2257 O O . GLY A 1 280 ? -22.193 13.848 19.919 1.00 50.16 280 GLY A O 1
ATOM 2258 N N . TYR A 1 281 ? -23.772 14.897 21.139 1.00 41.94 281 TYR A N 1
ATOM 2259 C CA . TYR A 1 281 ? -24.582 15.436 20.034 1.00 41.94 281 TYR A CA 1
ATOM 2260 C C . TYR A 1 281 ? -24.553 16.989 19.967 1.00 41.94 281 TYR A C 1
ATOM 2262 O O . TYR A 1 281 ? -25.129 17.663 20.824 1.00 41.94 281 TYR A O 1
ATOM 2270 N N . CYS A 1 282 ? -23.902 17.557 18.934 1.00 41.78 282 CYS A N 1
ATOM 2271 C CA . CYS A 1 282 ? -23.845 19.004 18.651 1.00 41.78 282 CYS A CA 1
ATOM 2272 C C . CYS A 1 282 ? -23.846 19.408 17.137 1.00 41.78 282 CYS A C 1
ATOM 2274 O O . CYS A 1 282 ? -22.788 19.358 16.531 1.00 41.78 282 CYS A O 1
ATOM 2276 N N . ILE A 1 283 ? -24.963 19.826 16.498 1.00 39.44 283 ILE A N 1
ATOM 2277 C CA . ILE A 1 283 ? -25.104 19.862 15.001 1.00 39.44 283 ILE A CA 1
ATOM 2278 C C . ILE A 1 283 ? -24.103 20.639 14.147 1.00 39.44 283 ILE A C 1
ATOM 2280 O O . ILE A 1 283 ? -24.044 20.361 12.953 1.00 39.44 283 ILE A O 1
ATOM 2284 N N . VAL A 1 284 ? -23.369 21.600 14.698 1.00 38.03 284 VAL A N 1
ATOM 2285 C CA . VAL A 1 284 ? -22.655 22.628 13.917 1.00 38.03 284 VAL A CA 1
ATOM 2286 C C . VAL A 1 284 ? -21.601 22.037 12.955 1.00 38.03 284 VAL A C 1
ATOM 2288 O O . VAL A 1 284 ? -21.085 22.741 12.096 1.00 38.03 284 VAL A O 1
ATOM 2291 N N . CYS A 1 285 ? -21.261 20.747 13.078 1.00 46.44 285 CYS A N 1
ATOM 2292 C CA . CYS A 1 285 ? -20.103 20.148 12.415 1.00 46.44 285 CYS A CA 1
ATOM 2293 C C . CYS A 1 285 ? -20.322 18.659 12.032 1.00 46.44 285 CYS A C 1
ATOM 2295 O O . CYS A 1 285 ? -19.439 17.820 12.232 1.00 46.44 285 CYS A O 1
ATOM 2297 N N . GLU A 1 286 ? -21.530 18.331 11.541 1.00 44.69 286 GLU A N 1
ATOM 2298 C CA . GLU A 1 286 ? -21.968 17.113 10.798 1.00 44.69 286 GLU A CA 1
ATOM 2299 C C . GLU A 1 286 ? -21.596 15.707 11.341 1.00 44.69 286 GLU A C 1
ATOM 2301 O O . GLU A 1 286 ? -21.758 14.675 10.694 1.00 44.69 286 GLU A O 1
ATOM 2306 N N . GLY A 1 287 ? -21.100 15.648 12.563 1.00 51.12 287 GLY A N 1
ATOM 2307 C CA . GLY A 1 287 ? -20.214 14.596 13.079 1.00 51.12 287 GLY A CA 1
ATOM 2308 C C . GLY A 1 287 ? -19.803 14.937 14.510 1.00 51.12 287 GLY A C 1
ATOM 2309 O O . GLY A 1 287 ? -19.779 14.091 15.405 1.00 51.12 287 GLY A O 1
ATOM 2310 N N . ARG A 1 288 ? -19.693 16.238 14.756 1.00 47.06 288 ARG A N 1
ATOM 2311 C CA . ARG A 1 288 ? -20.364 16.928 15.859 1.00 47.06 288 ARG A CA 1
ATOM 2312 C C . ARG A 1 288 ? -21.850 17.089 15.387 1.00 47.06 288 ARG A C 1
ATOM 2314 O O . ARG A 1 288 ? -22.067 17.698 14.347 1.00 47.06 288 ARG A O 1
ATOM 2321 N N . LYS A 1 289 ? -22.863 16.418 15.999 1.00 51.34 289 LYS A N 1
ATOM 2322 C CA . LYS A 1 289 ? -24.199 16.092 15.366 1.00 51.34 289 LYS A CA 1
ATOM 2323 C C . LYS A 1 289 ? -25.493 16.544 16.103 1.00 51.34 289 LYS A C 1
ATOM 2325 O O . LYS A 1 289 ? -25.595 16.308 17.290 1.00 51.34 289 LYS A O 1
ATOM 2330 N N . GLY A 1 290 ? -26.547 17.009 15.412 1.00 40.09 290 GLY A N 1
ATOM 2331 C CA . GLY A 1 290 ? -27.940 17.167 15.924 1.00 40.09 290 GLY A CA 1
ATOM 2332 C C . GLY A 1 290 ? -28.334 18.477 16.660 1.00 40.09 290 GLY A C 1
ATOM 2333 O O . GLY A 1 290 ? -27.620 18.940 17.547 1.00 40.09 290 GLY A O 1
ATOM 2334 N N . GLU A 1 291 ? -29.444 19.116 16.234 1.00 41.97 291 GLU A N 1
ATOM 2335 C CA . GLU A 1 291 ? -29.872 20.492 16.592 1.00 41.97 291 GLU A CA 1
ATOM 2336 C C . GLU A 1 291 ? -30.949 20.461 17.684 1.00 41.97 291 GLU A C 1
ATOM 2338 O O . GLU A 1 291 ? -32.026 19.888 17.495 1.00 41.97 291 GLU A O 1
ATOM 2343 N N . TRP A 1 292 ? -30.665 21.083 18.826 1.00 51.31 292 TRP A N 1
ATOM 2344 C CA . TRP A 1 292 ? -31.570 21.131 19.971 1.00 51.31 292 TRP A CA 1
ATOM 2345 C C . TRP A 1 292 ? -32.224 22.502 20.045 1.00 51.31 292 TRP A C 1
ATOM 2347 O O . TRP A 1 292 ? -31.560 23.482 20.375 1.00 51.31 292 TRP A O 1
ATOM 2357 N N . LYS A 1 293 ? -33.529 22.575 19.767 1.00 58.38 293 LYS A N 1
ATOM 2358 C CA . LYS A 1 293 ? -34.284 23.809 19.999 1.00 58.38 293 LYS A CA 1
ATOM 2359 C C . LYS A 1 293 ? -34.649 23.900 21.478 1.00 58.38 293 LYS A C 1
ATOM 2361 O O . LYS A 1 293 ? -35.079 22.912 22.085 1.00 58.38 293 LYS A O 1
ATOM 2366 N N . THR A 1 294 ? -34.466 25.087 22.049 1.00 70.12 294 THR A N 1
ATOM 2367 C CA . THR A 1 294 ? -35.014 25.443 23.357 1.00 70.12 294 THR A CA 1
ATOM 2368 C C . THR A 1 294 ? -36.505 25.126 23.364 1.00 70.12 294 THR A C 1
ATOM 2370 O O . THR A 1 294 ? -37.225 25.425 22.412 1.00 70.12 294 THR A O 1
ATOM 2373 N N . CYS A 1 295 ? -36.966 24.448 24.413 1.00 65.06 295 CYS A N 1
ATOM 2374 C CA . CYS A 1 295 ? -38.370 24.109 24.576 1.00 65.06 295 CYS A CA 1
ATOM 2375 C C . CYS A 1 295 ? -39.158 25.424 24.673 1.00 65.06 295 CYS A C 1
ATOM 2377 O O . CYS A 1 295 ? -38.967 26.148 25.653 1.00 65.06 295 CYS A O 1
ATOM 2379 N N . PRO A 1 296 ? -40.048 25.741 23.715 1.00 75.38 296 PRO A N 1
ATOM 2380 C CA . PRO A 1 296 ? -40.697 27.054 23.639 1.00 75.38 296 PRO A CA 1
ATOM 2381 C C . PRO A 1 296 ? -41.671 27.310 24.798 1.00 75.38 296 PRO A C 1
ATOM 2383 O O . PRO A 1 296 ? -42.135 28.423 24.982 1.00 75.38 296 PRO A O 1
ATOM 2386 N N . ARG A 1 297 ? -41.989 26.274 25.586 1.00 76.06 297 ARG A N 1
ATOM 2387 C CA . ARG A 1 297 ? -42.857 26.363 26.767 1.00 76.06 297 ARG A CA 1
ATOM 2388 C C . ARG A 1 297 ? -42.116 26.791 28.042 1.00 76.06 297 ARG A C 1
ATOM 2390 O O . ARG A 1 297 ? -42.755 27.192 29.000 1.00 76.06 297 ARG A O 1
ATOM 2397 N N . CYS A 1 298 ? -40.785 26.697 28.067 1.00 77.56 298 CYS A N 1
ATOM 2398 C CA . CYS A 1 298 ? -39.963 27.126 29.206 1.00 77.56 298 CYS A CA 1
ATOM 2399 C C . CYS A 1 298 ? -38.694 27.889 28.792 1.00 77.56 298 CYS A C 1
ATOM 2401 O O . CYS A 1 298 ? -37.795 28.062 29.606 1.00 77.56 298 CYS A O 1
ATOM 2403 N N . ASN A 1 299 ? -38.574 28.289 27.522 1.00 78.75 299 ASN A N 1
ATOM 2404 C CA . ASN A 1 299 ? -37.446 29.038 26.954 1.00 78.75 299 ASN A CA 1
ATOM 2405 C C . ASN A 1 299 ? -36.050 28.537 27.379 1.00 78.75 299 ASN A C 1
ATOM 2407 O O . ASN A 1 299 ? -35.135 29.318 27.612 1.00 78.75 299 ASN A O 1
ATOM 2411 N N . GLY A 1 300 ? -35.867 27.215 27.480 1.00 73.75 300 GLY A N 1
ATOM 2412 C CA . GLY A 1 300 ? -34.584 26.616 27.870 1.00 73.75 300 GLY A CA 1
ATOM 2413 C C . GLY A 1 300 ? -34.369 26.382 29.369 1.00 73.75 300 GLY A C 1
ATOM 2414 O O . GLY A 1 300 ? -33.443 25.657 29.722 1.00 73.75 300 GLY A O 1
ATOM 2415 N N . THR A 1 301 ? -35.209 26.915 30.261 1.00 78.94 301 THR A N 1
ATOM 2416 C CA . THR A 1 301 ? -34.994 26.817 31.723 1.00 78.94 301 THR A CA 1
ATOM 2417 C C . THR A 1 301 ? -35.280 25.426 32.294 1.00 78.94 301 THR A C 1
ATOM 2419 O O . THR A 1 301 ? -34.817 25.091 33.383 1.00 78.94 301 THR A O 1
ATOM 2422 N N . GLY A 1 302 ? -36.092 24.629 31.591 1.00 72.50 302 GLY A N 1
ATOM 2423 C CA . GLY A 1 302 ? -36.593 23.347 32.085 1.00 72.50 302 GLY A CA 1
ATOM 2424 C C . GLY A 1 302 ? -37.734 23.458 33.097 1.00 72.50 302 GLY A C 1
ATOM 2425 O O . GLY A 1 302 ? -38.305 22.432 33.460 1.00 72.50 302 GLY A O 1
ATOM 2426 N N . LYS A 1 303 ? -38.123 24.665 33.515 1.00 74.81 303 LYS A N 1
ATOM 2427 C CA . LYS A 1 303 ? -39.213 24.885 34.469 1.00 74.81 303 LYS A CA 1
ATOM 2428 C C . LYS A 1 303 ? -40.260 25.819 33.880 1.00 74.81 303 LYS A C 1
ATOM 2430 O O . LYS A 1 303 ? -39.908 26.779 33.203 1.00 74.81 303 LYS A O 1
ATOM 2435 N N . GLU A 1 304 ? -41.527 25.515 34.109 1.00 79.56 304 GLU A N 1
ATOM 2436 C CA . GLU A 1 304 ? -42.623 26.426 33.787 1.00 79.56 304 GLU A CA 1
ATOM 2437 C C . GLU A 1 304 ? -43.104 27.092 35.080 1.00 79.56 304 GLU A C 1
ATOM 2439 O O . GLU A 1 304 ? -43.265 26.423 36.103 1.00 79.56 304 GLU A O 1
ATOM 2444 N N . ASP A 1 305 ? -43.249 28.416 35.049 1.00 73.44 305 ASP A N 1
ATOM 2445 C CA . ASP A 1 305 ? -43.913 29.162 36.111 1.00 73.44 305 ASP A CA 1
ATOM 2446 C C . ASP A 1 305 ? -45.411 28.854 36.018 1.00 73.44 305 ASP A C 1
ATOM 2448 O O . ASP A 1 305 ? -46.042 29.100 34.989 1.00 73.44 305 ASP A O 1
ATOM 2452 N N . ILE A 1 306 ? -45.961 28.244 37.068 1.00 69.19 306 ILE A N 1
ATOM 2453 C CA . ILE A 1 306 ? -47.386 27.937 37.166 1.00 69.19 306 ILE A CA 1
ATOM 2454 C C . ILE A 1 306 ? -48.002 28.889 38.184 1.00 69.19 306 ILE A C 1
ATOM 2456 O O . ILE A 1 306 ? -47.569 28.934 39.341 1.00 69.19 306 ILE A O 1
ATOM 2460 N N . ASP A 1 307 ? -49.051 29.599 37.761 1.00 61.47 307 ASP A N 1
ATOM 2461 C CA . ASP A 1 307 ? -49.849 30.496 38.600 1.00 61.47 307 ASP A CA 1
ATOM 2462 C C . ASP A 1 307 ? -50.639 29.717 39.662 1.00 61.47 307 ASP A C 1
ATOM 2464 O O . ASP A 1 307 ? -51.843 29.453 39.582 1.00 61.47 307 ASP A O 1
ATOM 2468 N N . CYS A 1 308 ? -49.926 29.313 40.707 1.00 56.75 308 CYS A N 1
ATOM 2469 C CA . CYS A 1 308 ? -50.501 28.676 41.869 1.00 56.75 308 CYS A CA 1
ATOM 2470 C C . CYS A 1 308 ? -51.135 29.750 42.763 1.00 56.75 308 CYS A C 1
ATOM 2472 O O . CYS A 1 308 ? -50.478 30.334 43.629 1.00 56.75 308 CYS A O 1
ATOM 2474 N N . ARG A 1 309 ? -52.450 29.956 42.595 1.00 59.56 309 ARG A N 1
ATOM 2475 C CA . ARG A 1 309 ? -53.281 30.894 43.383 1.00 59.56 309 ARG A CA 1
ATOM 2476 C C . ARG A 1 309 ? -53.202 30.717 44.913 1.00 59.56 309 ARG A C 1
ATOM 2478 O O . ARG A 1 309 ? -53.691 31.569 45.638 1.00 59.56 309 ARG A O 1
ATOM 2485 N N . ARG A 1 310 ? -52.611 29.623 45.417 1.00 51.97 310 ARG A N 1
ATOM 2486 C CA . ARG A 1 310 ? -52.403 29.354 46.856 1.00 51.97 310 ARG A CA 1
ATOM 2487 C C . ARG A 1 310 ? -51.052 29.826 47.412 1.00 51.97 310 ARG A C 1
ATOM 2489 O O . ARG A 1 310 ? -50.828 29.674 48.606 1.00 51.97 310 ARG A O 1
ATOM 2496 N N . CYS A 1 311 ? -50.125 30.317 46.588 1.00 56.53 311 CYS A N 1
ATOM 2497 C CA . CYS A 1 311 ? -48.796 30.739 47.057 1.00 56.53 311 CYS A CA 1
ATOM 2498 C C . CYS A 1 311 ? -48.267 32.005 46.364 1.00 56.53 311 CYS A C 1
ATOM 2500 O O . CYS A 1 311 ? -47.063 32.123 46.152 1.00 56.53 311 CYS A O 1
ATOM 2502 N N . ASN A 1 312 ? -49.165 32.915 45.970 1.00 55.47 312 ASN A N 1
ATOM 2503 C CA . ASN A 1 312 ? -48.848 34.235 45.409 1.00 55.47 312 ASN A CA 1
ATOM 2504 C C . ASN A 1 312 ? -47.756 34.235 44.310 1.00 55.47 312 ASN A C 1
ATOM 2506 O O . ASN A 1 312 ? -46.861 35.075 44.303 1.00 55.47 312 ASN A O 1
ATOM 2510 N N . GLY A 1 313 ? -47.862 33.306 43.350 1.00 55.84 313 GLY A N 1
ATOM 2511 C CA . GLY A 1 313 ? -47.393 33.551 41.976 1.00 55.84 313 GLY A CA 1
ATOM 2512 C C . GLY A 1 313 ? -46.012 33.045 41.530 1.00 55.84 313 GLY A C 1
ATOM 2513 O O . GLY A 1 313 ? -45.617 33.379 40.421 1.00 55.84 313 GLY A O 1
ATOM 2514 N N . THR A 1 314 ? -45.250 32.250 42.301 1.00 56.25 314 THR A N 1
ATOM 2515 C CA . THR A 1 314 ? -43.906 31.785 41.844 1.00 56.25 314 THR A CA 1
ATOM 2516 C C . THR A 1 314 ? -43.558 30.313 42.133 1.00 56.25 314 THR A C 1
ATOM 2518 O O . THR A 1 314 ? -42.459 29.983 42.588 1.00 56.25 314 THR A O 1
ATOM 2521 N N . LYS A 1 315 ? -44.453 29.365 41.808 1.00 66.00 315 LYS A N 1
ATOM 2522 C CA . LYS A 1 315 ? -44.079 27.935 41.771 1.00 66.00 315 LYS A CA 1
ATOM 2523 C C . LYS A 1 315 ? -43.558 27.525 40.392 1.00 66.00 315 LYS A C 1
ATOM 2525 O O . LYS A 1 315 ? -44.308 27.417 39.428 1.00 66.00 315 LYS A O 1
ATOM 2530 N N . LYS A 1 316 ? -42.254 27.235 40.342 1.00 69.25 316 LYS A N 1
ATOM 2531 C CA . LYS A 1 316 ? -41.547 26.688 39.173 1.00 69.25 316 LYS A CA 1
ATOM 2532 C C . LYS A 1 316 ? -41.617 25.167 39.153 1.00 69.25 316 LYS A C 1
ATOM 2534 O O . LYS A 1 316 ? -40.762 24.502 39.745 1.00 69.25 316 LYS A O 1
ATOM 2539 N N . GLU A 1 317 ? -42.603 24.619 38.452 1.00 76.25 317 GLU A N 1
ATOM 2540 C CA . GLU A 1 317 ? -42.719 23.173 38.255 1.00 76.25 317 GLU A CA 1
ATOM 2541 C C . GLU A 1 317 ? -41.841 22.678 37.099 1.00 76.25 317 GLU A C 1
ATOM 2543 O O . GLU A 1 317 ? -41.403 23.436 36.229 1.00 76.25 317 GLU A O 1
ATOM 2548 N N . ILE A 1 318 ? -41.532 21.380 37.105 1.00 71.75 318 ILE A N 1
ATOM 2549 C CA . ILE A 1 318 ? -40.744 20.737 36.049 1.00 71.75 318 ILE A CA 1
ATOM 2550 C C . ILE A 1 318 ? -41.550 20.803 34.754 1.00 71.75 318 ILE A C 1
ATOM 2552 O O . ILE A 1 318 ? -42.628 20.221 34.680 1.00 71.75 318 ILE A O 1
ATOM 2556 N N . CYS A 1 319 ? -41.014 21.463 33.722 1.00 75.25 319 CYS A N 1
ATOM 2557 C CA . CYS A 1 319 ? -41.763 21.678 32.491 1.00 75.25 319 CYS A CA 1
ATOM 2558 C C . CYS A 1 319 ? -42.146 20.339 31.853 1.00 75.25 319 CYS A C 1
ATOM 2560 O O . CYS A 1 319 ? -41.297 19.607 31.335 1.00 75.25 319 CYS A O 1
ATOM 2562 N N . SER A 1 320 ? -43.444 20.055 31.868 1.00 75.94 320 SER A N 1
ATOM 2563 C CA . SER A 1 320 ? -44.087 18.801 31.458 1.00 75.94 320 SER A CA 1
ATOM 2564 C C . SER A 1 320 ? -43.737 18.381 30.023 1.00 75.94 320 SER A C 1
ATOM 2566 O O . SER A 1 320 ? -43.578 17.199 29.697 1.00 75.94 320 SER A O 1
ATOM 2568 N N . ARG A 1 321 ? -43.549 19.372 29.146 1.00 70.00 321 ARG A N 1
ATOM 2569 C CA . ARG A 1 321 ? -43.254 19.182 27.723 1.00 70.00 321 ARG A CA 1
ATOM 2570 C C . ARG A 1 321 ? -41.841 18.655 27.465 1.00 70.00 321 ARG A C 1
ATOM 2572 O O . ARG A 1 321 ? -41.688 17.718 26.685 1.00 70.00 321 ARG A O 1
ATOM 2579 N N . CYS A 1 322 ? -40.832 19.208 28.141 1.00 68.44 322 CYS A N 1
ATOM 2580 C CA . CYS A 1 322 ? -39.431 18.776 28.031 1.00 68.44 322 CYS A CA 1
ATOM 2581 C C . CYS A 1 322 ? -38.972 17.875 29.192 1.00 68.44 322 CYS A C 1
ATOM 2583 O O . CYS A 1 322 ? -37.816 17.468 29.240 1.00 68.44 322 CYS A O 1
ATOM 2585 N N . ASN A 1 323 ? -39.863 17.542 30.129 1.00 72.00 323 ASN A N 1
ATOM 2586 C CA . ASN A 1 323 ? -39.570 16.748 31.324 1.00 72.00 323 ASN A CA 1
ATOM 2587 C C . ASN A 1 323 ? -38.381 17.305 32.139 1.00 72.00 323 ASN A C 1
ATOM 2589 O O . ASN A 1 323 ? -37.527 16.566 32.632 1.00 72.00 323 ASN A O 1
ATOM 2593 N N . GLY A 1 324 ? -38.296 18.635 32.225 1.00 70.00 324 GLY A N 1
ATOM 2594 C CA . GLY A 1 324 ? -37.231 19.342 32.935 1.00 70.00 324 GLY A CA 1
ATOM 2595 C C . GLY A 1 324 ? -35.997 19.716 32.114 1.00 70.00 324 GLY A C 1
ATOM 2596 O O . GLY A 1 324 ? -35.170 20.467 32.613 1.00 70.00 324 GLY A O 1
ATOM 2597 N N . THR A 1 325 ? -35.815 19.217 30.887 1.00 70.31 325 THR A N 1
ATOM 2598 C CA . THR A 1 325 ? -34.531 19.368 30.159 1.00 70.31 325 THR A CA 1
ATOM 2599 C C . THR A 1 325 ? -34.286 20.742 29.553 1.00 70.31 325 THR A C 1
ATOM 2601 O O . THR A 1 325 ? -33.180 21.009 29.096 1.00 70.31 325 THR A O 1
ATOM 2604 N N . GLY A 1 326 ? -35.312 21.591 29.468 1.00 72.31 326 GLY A N 1
ATOM 2605 C CA . GLY A 1 326 ? -35.241 22.859 28.740 1.00 72.31 326 GLY A CA 1
ATOM 2606 C C . GLY A 1 326 ? -35.158 22.700 27.217 1.00 72.31 326 GLY A C 1
ATOM 2607 O O . GLY A 1 326 ? -35.287 23.683 26.498 1.00 72.31 326 GLY A O 1
ATOM 2608 N N . LEU A 1 327 ? -35.010 21.479 26.700 1.00 67.75 327 LEU A N 1
ATOM 2609 C CA . LEU A 1 327 ? -34.773 21.183 25.290 1.00 67.75 327 LEU A CA 1
ATOM 2610 C C . LEU A 1 327 ? -35.836 20.209 24.785 1.00 67.75 327 LEU A C 1
ATOM 2612 O O . LEU A 1 327 ? -36.063 19.157 25.381 1.00 67.75 327 LEU A O 1
ATOM 2616 N N . GLU A 1 328 ? -36.483 20.535 23.670 1.00 64.12 328 GLU A N 1
ATOM 2617 C CA . GLU A 1 328 ? -37.468 19.644 23.059 1.00 64.12 328 GLU A CA 1
ATOM 2618 C C . GLU A 1 328 ? -36.831 18.925 21.865 1.00 64.12 328 GLU A C 1
ATOM 2620 O O . GLU A 1 328 ? -36.551 19.533 20.829 1.00 64.12 328 GLU A O 1
ATOM 2625 N N . SER A 1 329 ? -36.608 17.610 21.979 1.00 53.56 329 SER A N 1
ATOM 2626 C CA . SER A 1 329 ? -36.217 16.816 20.813 1.00 53.56 329 SER A CA 1
ATOM 2627 C C . SER A 1 329 ? -37.387 16.793 19.828 1.00 53.56 329 SER A C 1
ATOM 2629 O O . SER A 1 329 ? -38.355 16.057 20.047 1.00 53.56 329 SER A O 1
ATOM 2631 N N . LYS A 1 330 ? -37.313 17.552 18.726 1.00 52.72 330 LYS A N 1
ATOM 2632 C CA . LYS A 1 330 ? -38.278 17.380 17.630 1.00 52.72 330 LYS A CA 1
ATOM 2633 C C . LYS A 1 330 ? -38.214 15.913 17.180 1.00 52.72 330 LYS A C 1
ATOM 2635 O O . LYS A 1 330 ? -37.139 15.478 16.743 1.00 52.72 330 LYS A O 1
ATOM 2640 N N . PRO A 1 331 ? -39.316 15.142 17.278 1.00 46.66 331 PRO A N 1
ATOM 2641 C CA . PRO A 1 331 ? -39.304 13.738 16.899 1.00 46.66 331 PRO A CA 1
ATOM 2642 C C . PRO A 1 331 ? -38.833 13.601 15.451 1.00 46.66 331 PRO A C 1
ATOM 2644 O O . PRO A 1 331 ? -39.065 14.467 14.604 1.00 46.66 331 PRO A O 1
ATOM 2647 N N . CYS A 1 332 ? -38.128 12.512 15.154 1.00 45.62 332 CYS A N 1
ATOM 2648 C CA . CYS A 1 332 ? -37.754 12.223 13.781 1.00 45.62 332 CYS A CA 1
ATOM 2649 C C . CYS A 1 332 ? -39.020 11.834 13.012 1.00 45.62 332 CYS A C 1
ATOM 2651 O O . CYS A 1 332 ? -39.410 10.669 13.017 1.00 45.62 332 CYS A O 1
ATOM 2653 N N . ASN A 1 333 ? -39.655 12.793 12.332 1.00 53.09 333 ASN A N 1
ATOM 2654 C CA . ASN A 1 333 ? -40.861 12.555 11.524 1.00 53.09 333 ASN A CA 1
ATOM 2655 C C . ASN A 1 333 ? -40.681 11.437 10.475 1.00 53.09 333 ASN A C 1
ATOM 2657 O O . ASN A 1 333 ? -41.666 10.930 9.955 1.00 53.09 333 ASN A O 1
ATOM 2661 N N . LYS A 1 334 ? -39.432 11.044 10.182 1.00 51.53 334 LYS A N 1
ATOM 2662 C CA . LYS A 1 334 ? -39.061 9.994 9.230 1.00 51.53 334 LYS A CA 1
ATOM 2663 C C . LYS A 1 334 ? -38.995 8.572 9.820 1.00 51.53 334 LYS A C 1
ATOM 2665 O O . LYS A 1 334 ? -38.942 7.640 9.028 1.00 51.53 334 LYS A O 1
ATOM 2670 N N . CYS A 1 335 ? -38.995 8.356 11.146 1.00 51.19 335 CYS A N 1
ATOM 2671 C CA . CYS A 1 335 ? -38.931 6.997 11.719 1.00 51.19 335 CYS A CA 1
ATOM 2672 C C . CYS A 1 335 ? -39.847 6.766 12.938 1.00 51.19 335 CYS A C 1
ATOM 2674 O O . CYS A 1 335 ? -39.779 7.475 13.940 1.00 51.19 335 CYS A O 1
ATOM 2676 N N . THR A 1 336 ? -40.636 5.691 12.898 1.00 56.69 336 THR A N 1
ATOM 2677 C CA . THR A 1 336 ? -41.457 5.199 14.024 1.00 56.69 336 THR A CA 1
ATOM 2678 C C . THR A 1 336 ? -40.808 4.055 14.806 1.00 56.69 336 THR A C 1
ATOM 2680 O O . THR A 1 336 ? -41.172 3.829 15.955 1.00 56.69 336 THR A O 1
ATOM 2683 N N . THR A 1 337 ? -39.846 3.333 14.222 1.00 63.19 337 THR A N 1
ATOM 2684 C CA . THR A 1 337 ? -39.329 2.059 14.768 1.00 63.19 337 THR A CA 1
ATOM 2685 C C . THR A 1 337 ? -37.845 2.071 15.144 1.00 63.19 337 THR A C 1
ATOM 2687 O O . THR A 1 337 ? -37.325 1.034 15.546 1.00 63.19 337 THR A O 1
ATOM 2690 N N . GLY A 1 338 ? -37.152 3.205 14.996 1.00 65.19 338 GLY A N 1
ATOM 2691 C CA . GLY A 1 338 ? -35.686 3.302 15.101 1.00 65.19 338 GLY A CA 1
ATOM 2692 C C . GLY A 1 338 ? -34.937 2.937 13.812 1.00 65.19 338 GLY A C 1
ATOM 2693 O O . GLY A 1 338 ? -33.776 3.304 13.651 1.00 65.19 338 GLY A O 1
ATOM 2694 N N . TYR A 1 339 ? -35.622 2.315 12.850 1.00 70.69 339 TYR A N 1
ATOM 2695 C CA . TYR A 1 339 ? -35.085 1.967 11.538 1.00 70.69 339 TYR A CA 1
ATOM 2696 C C . TYR A 1 339 ? -35.853 2.693 10.433 1.00 70.69 339 TYR A C 1
ATOM 2698 O O . TYR A 1 339 ? -37.036 3.007 10.575 1.00 70.69 339 TYR A O 1
ATOM 2706 N N . LEU A 1 340 ? -35.171 2.939 9.321 1.00 77.69 340 LEU A N 1
ATOM 2707 C CA . LEU A 1 340 ? -35.756 3.387 8.065 1.00 77.69 340 LEU A CA 1
ATOM 2708 C C . LEU A 1 340 ? -35.777 2.205 7.092 1.00 77.69 340 LEU A C 1
ATOM 2710 O O . LEU A 1 340 ? -34.839 1.404 7.059 1.00 77.69 340 LEU A O 1
ATOM 2714 N N . THR A 1 341 ? -36.811 2.108 6.260 1.00 82.06 341 THR A N 1
ATOM 2715 C CA . THR A 1 341 ? -36.768 1.239 5.077 1.00 82.06 341 THR A CA 1
ATOM 2716 C C . THR A 1 341 ? -35.589 1.676 4.212 1.00 82.06 341 THR A C 1
ATOM 2718 O O . THR A 1 341 ? -35.473 2.858 3.889 1.00 82.06 341 THR A O 1
ATOM 2721 N N . CYS A 1 342 ? -34.698 0.749 3.853 1.00 82.94 342 CYS A N 1
ATOM 2722 C CA . CYS A 1 342 ? -33.546 1.066 3.016 1.00 82.94 342 CYS A CA 1
ATOM 2723 C C . CYS A 1 342 ? -34.020 1.666 1.683 1.00 82.94 342 CYS A C 1
ATOM 2725 O O . CYS A 1 342 ? -34.777 0.993 0.977 1.00 82.94 342 CYS A O 1
ATOM 2727 N N . PRO A 1 343 ? -33.596 2.893 1.317 1.00 79.75 343 PRO A N 1
ATOM 2728 C CA . PRO A 1 343 ? -34.071 3.542 0.097 1.00 79.75 343 PRO A CA 1
ATOM 2729 C C . PRO A 1 343 ? -33.623 2.774 -1.154 1.00 79.75 343 PRO A C 1
ATOM 2731 O O . PRO A 1 343 ? -34.408 2.608 -2.083 1.00 79.75 343 PRO A O 1
ATOM 2734 N N . THR A 1 344 ? -32.404 2.226 -1.133 1.00 79.62 344 THR A N 1
ATOM 2735 C CA . THR A 1 344 ? -31.769 1.526 -2.257 1.00 79.62 344 THR A CA 1
ATOM 2736 C C . THR A 1 344 ? -32.482 0.219 -2.624 1.00 79.62 344 THR A C 1
ATOM 2738 O O . THR A 1 344 ? -32.789 -0.009 -3.789 1.00 79.62 344 THR A O 1
ATOM 2741 N N . CYS A 1 345 ? -32.794 -0.643 -1.647 1.00 86.00 345 CYS A N 1
ATOM 2742 C CA . CYS A 1 345 ? -33.480 -1.923 -1.900 1.00 86.00 345 CYS A CA 1
ATOM 2743 C C . CYS A 1 345 ? -34.986 -1.913 -1.573 1.00 86.00 345 CYS A C 1
ATOM 2745 O O . CYS A 1 345 ? -35.638 -2.956 -1.646 1.00 86.00 345 CYS A O 1
ATOM 2747 N N . LYS A 1 346 ? -35.545 -0.760 -1.176 1.00 87.62 346 LYS A N 1
ATOM 2748 C CA . LYS A 1 346 ? -36.954 -0.572 -0.777 1.00 87.62 346 LYS A CA 1
ATOM 2749 C C . LYS A 1 346 ? -37.453 -1.635 0.219 1.00 87.62 346 LYS A C 1
ATOM 2751 O O . LYS A 1 346 ? -38.561 -2.145 0.093 1.00 87.62 346 LYS A O 1
ATOM 2756 N N . GLY A 1 347 ? -36.613 -2.001 1.191 1.00 86.69 347 GLY A N 1
ATOM 2757 C CA . GLY A 1 347 ? -36.945 -2.996 2.219 1.00 86.69 347 GLY A CA 1
ATOM 2758 C C . GLY A 1 347 ? -36.620 -4.455 1.882 1.00 86.69 347 GLY A C 1
ATOM 2759 O O . GLY A 1 347 ? -36.740 -5.297 2.762 1.00 86.69 347 GLY A O 1
ATOM 2760 N N . LYS A 1 348 ? -36.189 -4.776 0.655 1.00 88.19 348 LYS A N 1
ATOM 2761 C CA . LYS A 1 348 ? -36.020 -6.171 0.196 1.00 88.19 348 LYS A CA 1
ATOM 2762 C C . LYS A 1 348 ? -34.692 -6.826 0.587 1.00 88.19 348 LYS A C 1
ATOM 2764 O O . LYS A 1 348 ? -34.538 -8.026 0.405 1.00 88.19 348 LYS A O 1
ATOM 2769 N N . GLY A 1 349 ? -33.705 -6.051 1.034 1.00 86.69 349 GLY A N 1
ATOM 2770 C CA . GLY A 1 349 ? -32.350 -6.532 1.334 1.00 86.69 349 GLY A CA 1
ATOM 2771 C C . GLY A 1 349 ? -31.444 -6.731 0.112 1.00 86.69 349 GLY A C 1
ATOM 2772 O O . GLY A 1 349 ? -30.222 -6.697 0.242 1.00 86.69 349 GLY A O 1
ATOM 2773 N N . PHE A 1 350 ? -32.012 -6.860 -1.087 1.00 87.75 350 PHE A N 1
ATOM 2774 C CA . PHE A 1 350 ? -31.276 -7.019 -2.342 1.00 87.75 350 PHE A CA 1
ATOM 2775 C C . PHE A 1 350 ? -31.777 -6.065 -3.432 1.00 87.75 350 PHE A C 1
ATOM 2777 O O . PHE A 1 350 ? -32.946 -5.672 -3.454 1.00 87.75 350 PHE A O 1
ATOM 2784 N N . VAL A 1 351 ? -30.881 -5.717 -4.352 1.00 85.88 351 VAL A N 1
ATOM 2785 C CA . VAL A 1 351 ? -31.171 -4.996 -5.597 1.00 85.88 351 VAL A CA 1
ATOM 2786 C C . VAL A 1 351 ? -31.141 -6.008 -6.743 1.00 85.88 351 VAL A C 1
ATOM 2788 O O . VAL A 1 351 ? -30.300 -6.908 -6.759 1.00 85.88 351 VAL A O 1
ATOM 2791 N N . VAL A 1 352 ? -32.076 -5.897 -7.688 1.00 89.56 352 VAL A N 1
ATOM 2792 C CA . VAL A 1 352 ? -32.121 -6.756 -8.880 1.00 89.56 352 VAL A CA 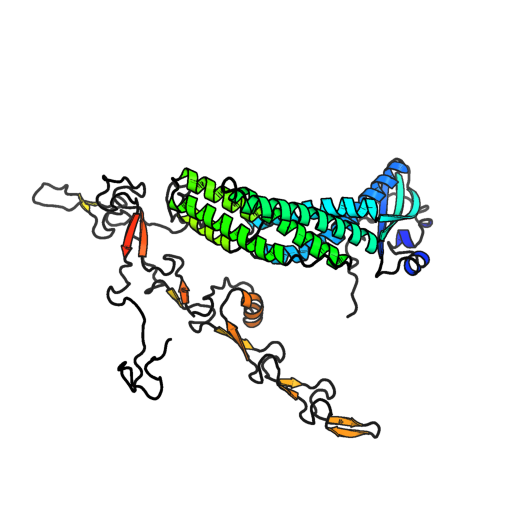1
ATOM 2793 C C . VAL A 1 352 ? -31.649 -5.940 -10.074 1.00 89.56 352 VAL A C 1
ATOM 2795 O O . VAL A 1 352 ? -32.357 -5.037 -10.509 1.00 89.56 352 VAL A O 1
ATOM 2798 N N . GLY A 1 353 ? -30.461 -6.257 -10.580 1.00 88.44 353 GLY A N 1
ATOM 2799 C CA . GLY A 1 353 ? -29.896 -5.658 -11.786 1.00 88.44 353 GLY A CA 1
ATOM 2800 C C . GLY A 1 353 ? -30.111 -6.525 -13.021 1.00 88.44 353 GLY A C 1
ATOM 2801 O O . GLY A 1 353 ? -30.347 -7.731 -12.905 1.00 88.44 353 GLY A O 1
ATOM 2802 N N . GLN A 1 354 ? -29.969 -5.934 -14.207 1.00 92.69 354 GLN A N 1
ATOM 2803 C CA . GLN A 1 354 ? -29.696 -6.713 -15.414 1.00 92.69 354 GLN A CA 1
ATOM 2804 C C . GLN A 1 354 ? -28.311 -7.367 -15.295 1.00 92.69 354 GLN A C 1
ATOM 2806 O O . GLN A 1 354 ? -27.412 -6.852 -14.637 1.00 92.69 354 GLN A O 1
ATOM 2811 N N . CYS A 1 355 ? -28.124 -8.534 -15.901 1.00 91.94 355 CYS A N 1
ATOM 2812 C CA . CYS A 1 355 ? -26.818 -9.176 -15.930 1.00 91.94 355 CYS A CA 1
ATOM 2813 C C . CYS A 1 355 ? -25.943 -8.527 -17.010 1.00 91.94 355 CYS A C 1
ATOM 2815 O O . CYS A 1 355 ? -26.135 -8.814 -18.189 1.00 91.94 355 CYS A O 1
ATOM 2817 N N . ASN A 1 356 ? -24.956 -7.717 -16.611 1.00 89.25 356 ASN A N 1
ATOM 2818 C CA . ASN A 1 356 ? -24.057 -6.996 -17.529 1.00 89.25 356 ASN A CA 1
ATOM 2819 C C . ASN A 1 356 ? -23.395 -7.899 -18.584 1.00 89.25 356 ASN A C 1
ATOM 2821 O O . ASN A 1 356 ? -23.164 -7.458 -19.700 1.00 89.25 356 ASN A O 1
ATOM 2825 N N . ARG A 1 357 ? -23.129 -9.174 -18.261 1.00 89.81 357 ARG A N 1
ATOM 2826 C CA . ARG A 1 357 ? -22.510 -10.130 -19.194 1.00 89.81 357 ARG A CA 1
ATOM 2827 C C . ARG A 1 357 ? -23.417 -10.505 -20.372 1.00 89.81 357 ARG A C 1
ATOM 2829 O O . ARG A 1 357 ? -22.899 -10.866 -21.417 1.00 89.81 357 ARG A O 1
ATOM 2836 N N . CYS A 1 358 ? -24.740 -10.464 -20.202 1.00 93.69 358 CYS A N 1
ATOM 2837 C CA . CYS A 1 358 ? -25.720 -10.816 -21.239 1.00 93.69 358 CYS A CA 1
ATOM 2838 C C . CYS A 1 358 ? -26.788 -9.736 -21.463 1.00 93.69 358 CYS A C 1
ATOM 2840 O O . CYS A 1 358 ? -27.853 -10.049 -21.981 1.00 93.69 358 CYS A O 1
ATOM 2842 N N . HIS A 1 359 ? -26.543 -8.496 -21.025 1.00 92.19 359 HIS A N 1
ATOM 2843 C CA . HIS A 1 359 ? -27.426 -7.331 -21.190 1.00 92.19 359 HIS A CA 1
ATOM 2844 C C . HIS A 1 359 ? -28.922 -7.595 -20.912 1.00 92.19 359 HIS A C 1
ATOM 2846 O O . HIS A 1 359 ? -29.799 -7.082 -21.597 1.00 92.19 359 HIS A O 1
ATOM 2852 N N . GLY A 1 360 ? -29.230 -8.431 -19.914 1.00 93.94 360 GLY A N 1
ATOM 2853 C CA . GLY A 1 360 ? -30.612 -8.782 -19.564 1.00 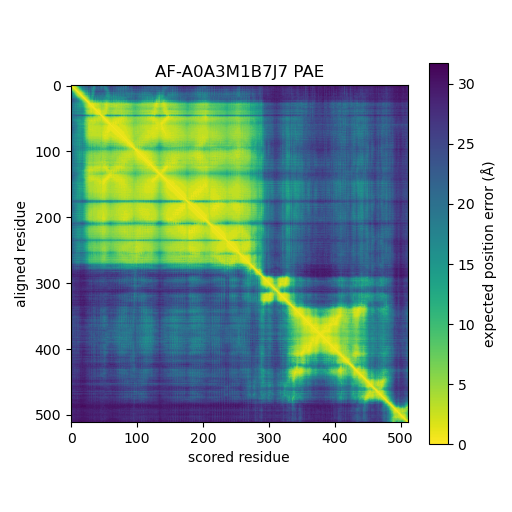93.94 360 GLY A CA 1
ATOM 2854 C C . GLY A 1 360 ? -31.221 -9.983 -20.304 1.00 93.94 360 GLY A C 1
ATOM 2855 O O . GLY A 1 360 ? -32.226 -10.508 -19.833 1.00 93.94 360 GLY A O 1
ATOM 2856 N N . TYR A 1 361 ? -30.616 -10.480 -21.388 1.00 94.44 361 TYR A N 1
ATOM 2857 C CA . TYR A 1 361 ? -31.175 -11.560 -22.222 1.00 94.44 361 TYR A CA 1
ATOM 2858 C C . TYR A 1 361 ? -31.101 -12.960 -21.593 1.00 94.44 361 TYR A C 1
ATOM 2860 O O . TYR A 1 361 ? -31.768 -13.891 -22.043 1.00 94.44 361 TYR A O 1
ATOM 2868 N N . GLY A 1 362 ? -30.248 -13.154 -20.584 1.00 95.94 362 GLY A N 1
ATOM 2869 C CA . GLY A 1 362 ? -30.043 -14.448 -19.921 1.00 95.94 362 GLY A CA 1
ATOM 2870 C C . GLY A 1 362 ? -29.178 -15.441 -20.699 1.00 95.94 362 GLY A C 1
ATOM 2871 O O . GLY A 1 362 ? -28.723 -16.434 -20.131 1.00 95.94 362 GLY A O 1
ATOM 2872 N N . HIS A 1 363 ? -28.884 -15.156 -21.964 1.00 96.69 363 HIS A N 1
ATOM 2873 C CA . HIS A 1 363 ? -28.070 -15.982 -22.845 1.00 96.69 363 HIS A CA 1
ATOM 2874 C C . HIS A 1 363 ? -27.002 -15.151 -23.564 1.00 96.69 363 HIS A C 1
ATOM 2876 O O . HIS A 1 363 ? -27.126 -13.937 -23.696 1.00 96.69 363 HIS A O 1
ATOM 2882 N N . LEU A 1 364 ? -25.934 -15.817 -23.992 1.00 95.81 364 LEU A N 1
ATOM 2883 C CA . LEU A 1 364 ? -24.856 -15.258 -24.804 1.00 95.81 364 LEU A CA 1
ATOM 2884 C C . LEU A 1 364 ? -24.961 -15.853 -26.205 1.00 95.81 364 LEU A C 1
ATOM 2886 O O . LEU A 1 364 ? -25.154 -17.064 -26.324 1.00 95.81 364 LEU A O 1
ATOM 2890 N N . GLN A 1 365 ? -24.818 -15.038 -27.248 1.00 96.94 365 GLN A N 1
ATOM 2891 C CA . GLN A 1 365 ? -24.645 -15.555 -28.606 1.00 96.94 365 GLN A CA 1
ATOM 2892 C C . GLN A 1 365 ? -23.345 -16.368 -28.684 1.00 96.94 365 GLN A C 1
ATOM 2894 O O . GLN A 1 365 ? -22.351 -16.045 -28.029 1.00 96.94 365 GLN A O 1
ATOM 2899 N N . CYS A 1 366 ? -23.360 -17.450 -29.455 1.00 96.88 366 CYS A N 1
ATOM 2900 C CA . CYS A 1 366 ? -22.161 -18.224 -29.738 1.00 96.88 366 CYS A CA 1
ATOM 2901 C C . CYS A 1 366 ? -21.293 -17.456 -30.739 1.00 96.88 366 CYS A C 1
ATOM 2903 O O . CYS A 1 366 ? -21.748 -17.172 -31.846 1.00 96.88 366 CYS A O 1
ATOM 2905 N N . GLY A 1 367 ? -20.063 -17.117 -30.333 1.00 94.44 367 GLY A N 1
ATOM 2906 C CA . GLY A 1 367 ? -19.130 -16.337 -31.151 1.00 94.44 367 GLY A CA 1
ATOM 2907 C C . GLY A 1 367 ? -18.815 -17.007 -32.488 1.00 94.44 367 GLY A C 1
ATOM 2908 O O . GLY A 1 367 ? -18.849 -16.344 -33.517 1.00 94.44 367 GLY A O 1
ATOM 2909 N N . ASP A 1 368 ? -18.626 -18.327 -32.479 1.00 94.88 368 ASP A N 1
ATOM 2910 C CA . ASP A 1 368 ? -18.203 -19.104 -33.654 1.00 94.88 368 ASP A CA 1
ATOM 2911 C C . ASP A 1 368 ? -19.250 -19.146 -34.779 1.00 94.88 368 ASP A C 1
ATOM 2913 O O . ASP A 1 368 ? -18.906 -19.397 -35.928 1.00 94.88 368 ASP A O 1
ATOM 2917 N N . CYS A 1 369 ? -20.528 -18.904 -34.464 1.00 96.75 369 CYS A N 1
ATOM 2918 C CA . CYS A 1 369 ? -21.622 -18.869 -35.440 1.00 96.75 369 CYS A CA 1
ATOM 2919 C C . CYS A 1 369 ? -22.402 -17.541 -35.445 1.00 96.75 369 CYS A C 1
ATOM 2921 O O . CYS A 1 369 ? -23.502 -17.477 -35.988 1.00 96.75 369 CYS A O 1
ATOM 2923 N N . GLY A 1 370 ? -21.920 -16.500 -34.756 1.00 95.12 370 GLY A N 1
ATOM 2924 C CA . GLY A 1 370 ? -22.611 -15.205 -34.645 1.00 95.12 370 GLY A CA 1
ATOM 2925 C C . GLY A 1 370 ? -24.057 -15.270 -34.119 1.00 95.12 370 GLY A C 1
ATOM 2926 O O . GLY A 1 370 ? -24.839 -14.356 -34.354 1.00 95.12 370 GLY A O 1
ATOM 2927 N N . GLY A 1 371 ? -24.446 -16.354 -33.437 1.00 95.75 371 GLY A N 1
ATOM 2928 C CA . GLY A 1 371 ? -25.829 -16.592 -33.006 1.00 95.75 371 GLY A CA 1
ATOM 2929 C C . GLY A 1 371 ? -26.720 -17.449 -33.922 1.00 95.75 371 GLY A C 1
ATOM 2930 O O . GLY A 1 371 ? -27.791 -17.842 -33.467 1.00 95.75 371 GLY A O 1
ATOM 2931 N N . SER A 1 372 ? -26.306 -17.796 -35.148 1.00 96.81 372 SER A N 1
ATOM 2932 C CA . SER A 1 372 ? -27.139 -18.553 -36.113 1.00 96.81 372 SER A CA 1
ATOM 2933 C C . SER A 1 372 ? -27.433 -20.005 -35.702 1.00 96.81 372 SER A C 1
ATOM 2935 O O . SER A 1 372 ? -28.441 -20.579 -36.100 1.00 96.81 372 SER A O 1
ATOM 2937 N N . GLY A 1 373 ? -26.533 -20.616 -34.926 1.00 97.19 373 GLY A N 1
ATOM 2938 C CA . GLY A 1 373 ? -26.532 -22.049 -34.629 1.00 97.19 373 GLY A CA 1
ATOM 2939 C C . GLY A 1 373 ? -25.815 -22.911 -35.671 1.00 97.19 373 GLY A C 1
ATOM 2940 O O . GLY A 1 373 ? -25.539 -24.075 -35.386 1.00 97.19 373 GLY A O 1
ATOM 2941 N N . THR A 1 374 ? -25.437 -22.360 -36.823 1.00 97.50 374 THR A N 1
ATOM 2942 C CA . THR A 1 374 ? -24.779 -23.072 -37.928 1.00 97.50 374 THR A CA 1
ATOM 2943 C C . THR A 1 374 ? -23.490 -22.381 -38.366 1.00 97.50 374 THR A C 1
ATOM 2945 O O . THR A 1 374 ? -23.355 -21.164 -38.276 1.00 97.50 374 THR A O 1
ATOM 2948 N N . ILE A 1 375 ? -22.529 -23.164 -38.846 1.00 97.06 375 ILE A N 1
ATOM 2949 C CA . ILE A 1 375 ? -21.323 -22.668 -39.518 1.00 97.06 375 ILE A CA 1
ATOM 2950 C C . ILE A 1 375 ? -21.228 -23.311 -40.898 1.00 97.06 375 ILE A C 1
ATOM 2952 O O . ILE A 1 375 ? -21.762 -24.398 -41.109 1.00 97.06 375 ILE A O 1
ATOM 2956 N N . THR A 1 376 ? -20.561 -22.650 -41.833 1.00 97.62 376 THR A N 1
ATOM 2957 C CA . THR A 1 376 ? -20.315 -23.210 -43.164 1.00 97.62 376 THR A CA 1
ATOM 2958 C C . THR A 1 376 ? -19.103 -24.138 -43.109 1.00 97.62 376 THR A C 1
ATOM 2960 O O . THR A 1 376 ? -18.055 -23.750 -42.592 1.00 97.62 376 THR A O 1
ATOM 2963 N N . ASP A 1 377 ? -19.239 -25.361 -43.616 1.00 95.44 377 ASP A N 1
ATOM 2964 C CA . ASP A 1 377 ? -18.119 -26.288 -43.781 1.00 95.44 377 ASP A CA 1
ATOM 2965 C C . ASP A 1 377 ? -17.234 -25.907 -44.996 1.00 95.44 377 ASP A C 1
ATOM 2967 O O . ASP A 1 377 ? -17.608 -25.030 -45.783 1.00 95.44 377 ASP A O 1
ATOM 2971 N N . PRO A 1 378 ? -16.066 -26.550 -45.202 1.00 96.06 378 PRO A N 1
ATOM 2972 C CA . PRO A 1 378 ? -15.199 -26.261 -46.350 1.00 96.06 378 PRO A CA 1
ATOM 2973 C C . PRO A 1 378 ? -15.831 -26.510 -47.731 1.00 96.06 378 PRO A C 1
ATOM 2975 O O . PRO A 1 378 ? -15.263 -26.092 -48.734 1.00 96.06 378 PRO A O 1
ATOM 2978 N N . THR A 1 379 ? -16.985 -27.185 -47.804 1.00 97.06 379 THR A N 1
ATOM 2979 C CA . THR A 1 379 ? -17.732 -27.453 -49.047 1.00 97.06 379 THR A CA 1
ATOM 2980 C C . THR A 1 379 ? -18.846 -26.435 -49.312 1.00 97.06 379 THR A C 1
ATOM 2982 O O . THR A 1 379 ? -19.565 -26.554 -50.303 1.00 97.06 379 THR A O 1
ATOM 2985 N N . GLY A 1 380 ? -19.011 -25.434 -48.439 1.00 96.00 380 GLY A N 1
ATOM 2986 C CA . GLY A 1 380 ? -20.080 -24.441 -48.536 1.00 96.00 380 GLY A CA 1
ATOM 2987 C C . GLY A 1 380 ? -21.397 -24.863 -47.874 1.00 96.00 380 GLY A C 1
ATOM 2988 O O . GLY A 1 380 ? -22.385 -24.137 -47.980 1.00 96.00 380 GLY A O 1
ATOM 2989 N N . ARG A 1 381 ? -21.451 -26.014 -47.187 1.00 96.88 381 ARG A N 1
ATOM 2990 C CA . ARG A 1 381 ? -22.692 -26.536 -46.591 1.00 96.88 381 ARG A CA 1
ATOM 2991 C C . ARG A 1 381 ? -22.874 -26.039 -45.152 1.00 96.88 381 ARG A C 1
ATOM 2993 O O . ARG A 1 381 ? -21.915 -26.049 -44.381 1.00 96.88 381 ARG A O 1
ATOM 3000 N N . PRO A 1 382 ? -24.091 -25.634 -44.744 1.00 97.12 382 PRO A N 1
ATOM 3001 C CA . PRO A 1 382 ? -24.362 -25.251 -43.364 1.00 97.12 382 PRO A CA 1
ATOM 3002 C C . PRO A 1 382 ? -24.420 -26.495 -42.468 1.00 97.12 382 PRO A C 1
ATOM 3004 O O . PRO A 1 382 ? -25.327 -27.318 -42.585 1.00 97.12 382 PRO A O 1
ATOM 3007 N N . ILE A 1 383 ? -23.479 -26.608 -41.533 1.00 97.69 383 ILE A N 1
ATOM 3008 C CA . ILE A 1 383 ? -23.445 -27.655 -40.506 1.00 97.69 383 ILE A CA 1
ATOM 3009 C C . ILE A 1 383 ? -23.794 -27.071 -39.126 1.00 97.69 383 ILE A C 1
ATOM 3011 O O . ILE A 1 383 ? -23.530 -25.891 -38.869 1.00 97.69 383 ILE A O 1
ATOM 3015 N N . PRO A 1 384 ? -24.380 -27.853 -38.197 1.00 97.69 384 PRO A N 1
ATOM 3016 C CA . PRO A 1 384 ? -24.612 -27.394 -36.831 1.00 97.69 384 PRO A CA 1
ATOM 3017 C C . PRO A 1 384 ? -23.298 -26.965 -36.171 1.00 97.69 384 PRO A C 1
ATOM 3019 O O . PRO A 1 384 ? -22.332 -27.724 -36.141 1.00 97.69 384 PRO A O 1
ATOM 3022 N N . CYS A 1 385 ? -23.264 -25.757 -35.608 1.00 97.75 385 CYS A N 1
ATOM 3023 C CA . CYS A 1 385 ? -22.083 -25.232 -34.930 1.00 97.75 385 CYS A CA 1
ATOM 3024 C C . CYS A 1 385 ? -21.683 -26.181 -33.780 1.00 97.75 385 CYS A C 1
ATOM 3026 O O . CYS A 1 385 ? -22.497 -26.387 -32.868 1.00 97.75 385 CYS A O 1
ATOM 3028 N N . PRO A 1 386 ? -20.459 -26.749 -33.780 1.00 96.31 386 PRO A N 1
ATOM 3029 C CA . PRO A 1 386 ? -20.065 -27.783 -32.822 1.00 96.31 386 PRO A CA 1
ATOM 3030 C C . PRO A 1 386 ? -20.041 -27.253 -31.383 1.00 96.31 386 PRO A C 1
ATOM 3032 O O . PRO A 1 386 ? -20.446 -27.954 -30.455 1.00 96.31 386 PRO A O 1
ATOM 3035 N N . THR A 1 387 ? -19.658 -25.987 -31.197 1.00 94.75 387 THR A N 1
ATOM 3036 C CA . THR A 1 387 ? -19.533 -25.344 -29.885 1.00 94.75 387 THR A CA 1
ATOM 3037 C C . THR A 1 387 ? -20.886 -25.156 -29.199 1.00 94.75 387 THR A C 1
ATOM 3039 O O . THR A 1 387 ? -21.027 -25.479 -28.021 1.00 94.75 387 THR A O 1
ATOM 3042 N N . CYS A 1 388 ? -21.909 -24.668 -29.915 1.00 96.12 388 CYS A N 1
ATOM 3043 C CA . CYS A 1 388 ? -23.258 -24.473 -29.357 1.00 96.12 388 CYS A CA 1
ATOM 3044 C C . CYS A 1 388 ? -24.248 -25.610 -29.661 1.00 96.12 388 CYS A C 1
ATOM 3046 O O . CYS A 1 388 ? -25.400 -25.544 -29.223 1.00 96.12 388 CYS A O 1
ATOM 3048 N N . LYS A 1 389 ? -23.813 -26.651 -30.383 1.00 96.94 389 LYS A N 1
ATOM 3049 C CA . LYS A 1 389 ? -24.613 -27.815 -30.799 1.00 96.94 389 LYS A CA 1
ATOM 3050 C C . LYS A 1 389 ? -25.936 -27.409 -31.461 1.00 96.94 389 LYS A C 1
ATOM 3052 O O . LYS A 1 389 ? -27.009 -27.814 -31.020 1.00 96.94 389 LYS A O 1
ATOM 3057 N N . GLY A 1 390 ? -25.860 -26.531 -32.463 1.00 96.81 390 GLY A N 1
ATOM 3058 C CA . GLY A 1 390 ? -27.031 -26.042 -33.205 1.00 96.81 390 GLY A CA 1
ATOM 3059 C C . GLY A 1 390 ? -27.849 -24.933 -32.525 1.00 96.81 390 GLY A C 1
ATOM 3060 O O . GLY A 1 390 ? -28.719 -24.350 -33.158 1.00 96.81 390 GLY A O 1
ATOM 3061 N N . LYS A 1 391 ? -27.610 -24.607 -31.245 1.00 96.75 391 LYS A N 1
ATOM 3062 C CA . LYS A 1 391 ? -28.523 -23.738 -30.467 1.00 96.75 391 LYS A CA 1
ATOM 3063 C C . LYS A 1 391 ? -28.363 -22.236 -30.709 1.00 96.75 391 LYS A C 1
ATOM 3065 O O . LYS A 1 391 ? -29.183 -21.465 -30.213 1.00 96.75 391 LYS A O 1
ATOM 3070 N N . GLY A 1 392 ? -27.264 -21.805 -31.327 1.00 96.56 392 GLY A N 1
ATOM 3071 C CA . GLY A 1 392 ? -26.888 -20.396 -31.520 1.00 96.56 392 GLY A CA 1
ATOM 3072 C C . GLY A 1 392 ? -26.506 -19.637 -30.241 1.00 96.56 392 GLY A C 1
ATOM 3073 O O . GLY A 1 392 ? -25.822 -18.618 -30.302 1.00 96.56 392 GLY A O 1
ATOM 3074 N N . LYS A 1 393 ? -26.897 -20.128 -29.060 1.00 97.19 393 LYS A N 1
ATOM 3075 C CA . LYS A 1 393 ? -26.741 -19.432 -27.779 1.00 97.19 393 LYS A CA 1
ATOM 3076 C C . LYS A 1 393 ? -26.368 -20.352 -26.622 1.00 97.19 393 LYS A C 1
ATOM 3078 O O . LYS A 1 393 ? -26.797 -21.503 -26.550 1.00 97.19 393 LYS A O 1
ATOM 3083 N N . PHE A 1 394 ? -25.634 -19.791 -25.668 1.00 95.19 394 PHE A N 1
ATOM 3084 C CA . PHE A 1 394 ? -25.298 -20.399 -24.383 1.00 95.19 394 PHE A CA 1
ATOM 3085 C C . PHE A 1 394 ? -26.095 -19.744 -23.258 1.00 95.19 394 PHE A C 1
ATOM 3087 O O . PHE A 1 394 ? -26.308 -18.533 -23.277 1.00 95.19 394 PHE A O 1
ATOM 3094 N N . LEU A 1 395 ? -26.484 -20.504 -22.231 1.00 95.81 395 LEU A N 1
ATOM 3095 C CA . LEU A 1 395 ? -26.985 -19.904 -20.991 1.00 95.81 395 LEU A CA 1
ATOM 3096 C C . LEU A 1 395 ? -25.879 -19.043 -20.370 1.00 95.81 395 LEU A C 1
ATOM 3098 O O . LEU A 1 395 ? -24.744 -19.494 -20.217 1.00 95.81 395 LEU A O 1
ATOM 3102 N N . CYS A 1 396 ? -26.198 -17.804 -19.995 1.00 95.31 396 CYS A N 1
ATOM 3103 C CA . CYS A 1 396 ? -25.231 -16.940 -19.335 1.00 95.31 396 CYS A CA 1
ATOM 3104 C C . CYS A 1 396 ? -24.938 -17.500 -17.939 1.00 95.31 396 CYS A C 1
ATOM 3106 O O . CYS A 1 396 ? -25.788 -17.437 -17.050 1.00 95.31 396 CYS A O 1
ATOM 3108 N N . SER A 1 397 ? -23.730 -18.032 -17.741 1.00 94.19 397 SER A N 1
ATOM 3109 C CA . SER A 1 397 ? -23.321 -18.695 -16.495 1.00 94.19 397 SER A CA 1
ATOM 3110 C C . SER A 1 397 ? -23.413 -17.798 -15.258 1.00 94.19 397 SER A C 1
ATOM 3112 O O . SER A 1 397 ? -23.664 -18.298 -14.167 1.00 94.19 397 SER A O 1
ATOM 3114 N N . ALA A 1 398 ? -23.287 -16.477 -15.425 1.00 88.19 398 ALA A N 1
ATOM 3115 C CA . ALA A 1 398 ? -23.398 -15.516 -14.331 1.00 88.19 398 ALA A CA 1
ATOM 3116 C C . ALA A 1 398 ? -24.821 -15.439 -13.745 1.00 88.19 398 ALA A C 1
ATOM 3118 O O . ALA A 1 398 ? -24.974 -15.416 -12.529 1.00 88.19 398 ALA A O 1
ATOM 3119 N N . CYS A 1 399 ? -25.862 -15.403 -14.586 1.00 94.38 399 CYS A N 1
ATOM 3120 C CA . CYS A 1 399 ? -27.261 -15.272 -14.148 1.00 94.38 399 CYS A CA 1
ATOM 3121 C C . CYS A 1 399 ? -28.106 -16.539 -14.353 1.00 94.38 399 CYS A C 1
ATOM 3123 O O . CYS A 1 399 ? -29.323 -16.490 -14.169 1.00 94.38 399 CYS A O 1
ATOM 3125 N N . GLN A 1 400 ? -27.489 -17.642 -14.787 1.00 94.44 400 GLN A N 1
ATOM 3126 C CA . GLN A 1 400 ? -28.115 -18.951 -15.005 1.00 94.44 400 GLN A CA 1
ATOM 3127 C C . GLN A 1 400 ? -29.404 -18.875 -15.848 1.00 94.44 400 GLN A C 1
ATOM 3129 O O . GLN A 1 400 ? -30.439 -19.423 -15.486 1.00 94.44 400 GLN A O 1
ATOM 3134 N N . GLY A 1 401 ? -29.373 -18.130 -16.959 1.00 94.19 401 GLY A N 1
ATOM 3135 C CA . GLY A 1 401 ? -30.538 -17.968 -17.843 1.00 94.19 401 GLY A CA 1
ATOM 3136 C C . GLY A 1 401 ? -31.542 -16.879 -17.443 1.00 94.19 401 GLY A C 1
ATOM 3137 O O . GLY A 1 401 ? -32.292 -16.421 -18.294 1.00 94.19 401 GLY A O 1
ATOM 3138 N N . SER A 1 402 ? -31.540 -16.396 -16.197 1.00 94.50 402 SER A N 1
ATOM 3139 C CA . SER A 1 402 ? -32.569 -15.453 -15.708 1.00 94.50 402 SER A CA 1
ATOM 3140 C C . SER A 1 402 ? -32.465 -14.016 -16.242 1.00 94.50 402 SER A C 1
ATOM 3142 O O . SER A 1 402 ? -33.343 -13.193 -15.979 1.00 94.50 402 SER A O 1
ATOM 3144 N N . GLY A 1 403 ? -31.351 -13.669 -16.895 1.00 94.56 403 GLY A N 1
ATOM 3145 C CA . GLY A 1 403 ? -31.038 -12.308 -17.346 1.00 94.56 403 GLY A CA 1
ATOM 3146 C C . GLY A 1 403 ? -30.772 -11.298 -16.227 1.00 94.56 403 GLY A C 1
ATOM 3147 O O . GLY A 1 403 ? -30.361 -10.172 -16.502 1.00 94.56 403 GLY A O 1
ATOM 3148 N N . ARG A 1 404 ? -30.974 -11.669 -14.959 1.00 93.19 404 ARG A N 1
ATOM 3149 C CA . ARG A 1 404 ? -30.960 -10.751 -13.817 1.00 93.19 404 ARG A CA 1
ATOM 3150 C C . ARG A 1 404 ? -30.030 -11.250 -12.721 1.00 93.19 404 ARG A C 1
ATOM 3152 O O . ARG A 1 404 ? -29.950 -12.443 -12.453 1.00 93.19 404 ARG A O 1
ATOM 3159 N N . LEU A 1 405 ? -29.343 -10.328 -12.059 1.00 88.81 405 LEU A N 1
ATOM 3160 C CA . LEU A 1 405 ? -28.478 -10.625 -10.920 1.00 88.81 405 LEU A CA 1
ATOM 3161 C C . LEU A 1 405 ? -29.062 -10.005 -9.650 1.00 88.81 405 LEU A C 1
ATOM 3163 O O . LEU A 1 405 ? -29.542 -8.870 -9.660 1.00 88.81 405 LEU A O 1
ATOM 3167 N N . ARG A 1 406 ? -29.047 -10.771 -8.554 1.00 89.94 406 ARG A N 1
ATOM 3168 C CA . ARG A 1 406 ? -29.445 -10.296 -7.223 1.00 89.94 406 ARG A CA 1
ATOM 3169 C C . ARG A 1 406 ? -28.193 -9.897 -6.456 1.00 89.94 406 ARG A C 1
ATOM 3171 O O . ARG A 1 406 ? -27.436 -10.759 -6.024 1.00 89.94 406 ARG A O 1
ATOM 3178 N N . TYR A 1 407 ? -28.009 -8.601 -6.262 1.00 85.56 407 TYR A N 1
ATOM 3179 C CA . TYR A 1 407 ? -26.929 -8.052 -5.453 1.00 85.56 407 TYR A CA 1
ATOM 3180 C C . TYR A 1 407 ? -27.445 -7.816 -4.038 1.00 85.56 407 TYR A C 1
ATOM 3182 O O . TYR A 1 407 ? -28.509 -7.217 -3.861 1.00 85.56 407 TYR A O 1
ATOM 3190 N N . LYS A 1 408 ? -26.708 -8.262 -3.016 1.00 85.75 408 LYS A N 1
ATOM 3191 C CA . LYS A 1 408 ? -26.985 -7.834 -1.640 1.00 85.75 408 LYS A CA 1
ATOM 3192 C C . LYS A 1 408 ? -26.843 -6.314 -1.553 1.00 85.75 408 LYS A C 1
ATOM 3194 O O . LYS A 1 408 ? -25.992 -5.720 -2.209 1.00 85.75 408 LYS A O 1
ATOM 3199 N N . CYS A 1 409 ? -27.689 -5.676 -0.754 1.00 81.75 409 CYS A N 1
ATOM 3200 C CA . CYS A 1 409 ? -27.615 -4.238 -0.523 1.00 81.75 409 CYS A CA 1
ATOM 3201 C C . CYS A 1 409 ? -26.583 -3.935 0.578 1.00 81.75 409 CYS A C 1
ATOM 3203 O O . CYS A 1 409 ? -26.944 -3.620 1.712 1.00 81.75 409 CYS A O 1
ATOM 3205 N N . GLU A 1 410 ? -25.313 -4.093 0.211 1.00 85.31 410 GLU A N 1
ATOM 3206 C CA . GLU A 1 410 ? -24.091 -3.935 1.013 1.00 85.31 410 GLU A CA 1
ATOM 3207 C C . GLU A 1 410 ? -23.088 -3.040 0.257 1.00 85.31 410 GLU A C 1
ATOM 3209 O O . GLU A 1 410 ? -23.184 -2.888 -0.964 1.00 85.31 410 GLU A O 1
ATOM 3214 N N . ALA A 1 411 ? -22.126 -2.436 0.962 1.00 74.12 411 ALA A N 1
ATOM 3215 C CA . ALA A 1 411 ? -21.208 -1.452 0.371 1.00 74.12 411 ALA A CA 1
ATOM 3216 C C . ALA A 1 411 ? -20.308 -2.023 -0.749 1.00 74.12 411 ALA A C 1
ATOM 3218 O O . ALA A 1 411 ? -20.000 -1.321 -1.705 1.00 74.12 411 ALA A O 1
ATOM 3219 N N . SER A 1 412 ? -19.938 -3.304 -0.681 1.00 73.38 412 SER A N 1
ATOM 3220 C CA . SER A 1 412 ? -19.172 -4.039 -1.707 1.00 73.38 412 SER A CA 1
ATOM 3221 C C . SER A 1 412 ? -19.863 -4.096 -3.074 1.00 73.38 412 SER A C 1
ATOM 3223 O O . SER A 1 412 ? -19.195 -4.201 -4.099 1.00 73.38 412 SER A O 1
ATOM 3225 N N . ALA A 1 413 ? -21.195 -4.010 -3.118 1.00 72.94 413 ALA A N 1
ATOM 3226 C CA . ALA A 1 413 ? -21.957 -4.054 -4.364 1.00 72.94 413 ALA A CA 1
ATOM 3227 C C . ALA A 1 413 ? -22.072 -2.684 -5.066 1.00 72.94 413 ALA A C 1
ATOM 3229 O O . ALA A 1 413 ? -22.698 -2.599 -6.122 1.00 72.94 413 ALA A O 1
ATOM 3230 N N . LEU A 1 414 ? -21.491 -1.615 -4.505 1.00 65.62 414 LEU A N 1
ATOM 3231 C CA . LEU A 1 414 ? -21.700 -0.231 -4.949 1.00 65.62 414 LEU A CA 1
ATOM 3232 C C . LEU A 1 414 ? -21.369 0.032 -6.413 1.00 65.62 414 LEU A C 1
ATOM 3234 O O . LEU A 1 414 ? -22.209 0.585 -7.111 1.00 65.62 414 LEU A O 1
ATOM 3238 N N . GLU A 1 415 ? -20.187 -0.362 -6.887 1.00 66.44 415 GLU A N 1
ATOM 3239 C CA . GLU A 1 415 ? -19.765 -0.097 -8.272 1.00 66.44 415 GLU A CA 1
ATOM 3240 C C . GLU A 1 415 ? -20.723 -0.747 -9.281 1.00 66.44 415 GLU A C 1
ATOM 3242 O O . GLU A 1 415 ? -21.084 -0.154 -10.295 1.00 66.44 415 GLU A O 1
ATOM 3247 N N . HIS A 1 416 ? -21.217 -1.941 -8.944 1.00 68.88 416 HIS A N 1
ATOM 3248 C CA . HIS A 1 416 ? -22.189 -2.667 -9.750 1.00 68.88 416 HIS A CA 1
ATOM 3249 C C . HIS A 1 416 ? -23.573 -2.006 -9.679 1.00 68.88 416 HIS A C 1
ATOM 3251 O O . HIS A 1 416 ? -24.213 -1.817 -10.708 1.00 68.88 416 HIS A O 1
ATOM 3257 N N . ILE A 1 417 ? -24.035 -1.620 -8.485 1.00 66.00 417 ILE A N 1
ATOM 3258 C CA . ILE A 1 417 ? -25.347 -0.987 -8.280 1.00 66.00 417 ILE A CA 1
ATOM 3259 C C . ILE A 1 417 ? -25.399 0.420 -8.897 1.00 66.00 417 ILE A C 1
ATOM 3261 O O . ILE A 1 417 ? -26.400 0.756 -9.520 1.00 66.00 417 ILE A O 1
ATOM 3265 N N . ALA A 1 418 ? -24.340 1.224 -8.788 1.00 67.50 418 ALA A N 1
ATOM 3266 C CA . ALA A 1 418 ? -24.271 2.555 -9.393 1.00 67.50 418 ALA A CA 1
ATOM 3267 C C . ALA A 1 418 ? -24.296 2.474 -10.929 1.00 67.50 418 ALA A C 1
ATOM 3269 O O . ALA A 1 418 ? -25.081 3.177 -11.564 1.00 67.50 418 ALA A O 1
ATOM 3270 N N . ALA A 1 419 ? -23.531 1.547 -11.521 1.00 67.69 419 ALA A N 1
ATOM 3271 C CA . ALA A 1 419 ? -23.583 1.275 -12.959 1.00 67.69 419 ALA A CA 1
ATOM 3272 C C . ALA A 1 419 ? -24.969 0.782 -13.425 1.00 67.69 419 ALA A C 1
ATOM 3274 O O . ALA A 1 419 ? -25.401 1.106 -14.526 1.00 67.69 419 ALA A O 1
ATOM 3275 N N . LEU A 1 420 ? -25.686 0.027 -12.584 1.00 64.44 420 LEU A N 1
ATOM 3276 C CA . LEU A 1 420 ? -27.039 -0.470 -12.867 1.00 64.44 420 LEU A CA 1
ATOM 3277 C C . LEU A 1 420 ? -28.147 0.580 -12.721 1.00 64.44 420 LEU A C 1
ATOM 3279 O O . LEU A 1 420 ? -29.199 0.428 -13.338 1.00 64.44 420 LEU A O 1
ATOM 3283 N N . LEU A 1 421 ? -27.953 1.589 -11.869 1.00 66.06 421 LEU A N 1
ATOM 3284 C CA . LEU A 1 421 ? -28.946 2.633 -11.600 1.00 66.06 421 LEU A CA 1
ATOM 3285 C C . LEU A 1 421 ? -28.726 3.908 -12.427 1.00 66.06 421 LEU A C 1
ATOM 3287 O O . LEU A 1 421 ? -29.594 4.774 -12.420 1.00 66.06 421 LEU A O 1
ATOM 3291 N N . GLY A 1 422 ? -27.594 4.031 -13.129 1.00 65.25 422 GLY A N 1
ATOM 3292 C CA . GLY A 1 422 ? -27.271 5.192 -13.967 1.00 65.25 422 GLY A CA 1
ATOM 3293 C C . GLY A 1 422 ? -26.961 6.479 -13.189 1.00 65.25 422 GLY A C 1
ATOM 3294 O O . GLY A 1 422 ? -26.745 7.517 -13.804 1.00 65.25 422 GLY A O 1
ATOM 3295 N N . ASP A 1 423 ? -26.915 6.415 -11.856 1.00 61.50 423 ASP A N 1
ATOM 3296 C CA . ASP A 1 423 ? -26.662 7.551 -10.967 1.00 61.50 423 ASP A CA 1
ATOM 3297 C C . ASP A 1 423 ? -25.443 7.268 -10.077 1.00 61.50 423 ASP A C 1
ATOM 3299 O O . ASP A 1 423 ? -25.503 6.524 -9.088 1.00 61.50 423 ASP A O 1
ATOM 3303 N N . SER A 1 424 ? -24.323 7.883 -10.458 1.00 55.97 424 SER A N 1
ATOM 3304 C CA . SER A 1 424 ? -23.048 7.878 -9.738 1.00 55.97 424 SER A CA 1
ATOM 3305 C C . SER A 1 424 ? -22.972 8.918 -8.609 1.00 55.97 424 SER A C 1
ATOM 3307 O O . SER A 1 424 ? -21.988 8.938 -7.870 1.00 55.97 424 SER A O 1
ATOM 3309 N N . THR A 1 425 ? -23.987 9.775 -8.455 1.00 48.69 425 THR A N 1
ATOM 3310 C CA . THR A 1 425 ? -23.995 10.911 -7.514 1.00 48.69 425 THR A CA 1
ATOM 3311 C C . THR A 1 425 ? -24.776 10.636 -6.227 1.00 48.69 425 THR A C 1
ATOM 3313 O O . THR A 1 425 ? -24.529 11.275 -5.198 1.00 48.69 425 THR A O 1
ATOM 3316 N N . ALA A 1 426 ? -25.694 9.667 -6.238 1.00 52.53 426 ALA A N 1
ATOM 3317 C CA . ALA A 1 426 ? -26.513 9.345 -5.076 1.00 52.53 426 ALA A CA 1
ATOM 3318 C C . ALA A 1 426 ? -25.690 8.842 -3.870 1.00 52.53 426 ALA A C 1
ATOM 3320 O O . ALA A 1 426 ? -25.015 7.811 -3.901 1.00 52.53 426 ALA A O 1
ATOM 3321 N N . LYS A 1 427 ? -25.833 9.531 -2.729 1.00 57.22 427 LYS A N 1
ATOM 3322 C CA . LYS A 1 427 ? -25.342 9.079 -1.413 1.00 57.22 427 LYS A CA 1
ATOM 3323 C C . LYS A 1 427 ? -26.208 7.920 -0.890 1.00 57.22 427 LYS A C 1
ATOM 3325 O O . LYS A 1 427 ? -27.071 8.113 -0.030 1.00 57.22 427 LYS A O 1
ATOM 3330 N N . TYR A 1 428 ? -26.003 6.718 -1.426 1.00 64.25 428 TYR A N 1
ATOM 3331 C CA . TYR A 1 428 ? -26.751 5.518 -1.041 1.00 64.25 428 TYR A CA 1
ATOM 3332 C C . TYR A 1 428 ? -26.553 5.145 0.444 1.00 64.25 428 TYR A C 1
ATOM 3334 O O . TYR A 1 428 ? -25.480 5.325 1.023 1.00 64.25 428 TYR A O 1
ATOM 3342 N N . LYS A 1 429 ? -27.600 4.581 1.065 1.00 69.12 429 LYS A N 1
ATOM 3343 C CA . LYS A 1 429 ? -27.552 3.986 2.414 1.00 69.12 429 LYS A CA 1
ATOM 3344 C C . LYS A 1 429 ? -27.837 2.490 2.344 1.00 69.12 429 LYS A C 1
ATOM 3346 O O . LYS A 1 429 ? -28.904 2.090 1.877 1.00 69.12 429 LYS A O 1
ATOM 3351 N N . TYR A 1 430 ? -26.903 1.687 2.838 1.00 75.62 430 TYR A N 1
ATOM 3352 C CA . TYR A 1 430 ? -26.929 0.221 2.771 1.00 75.62 430 TYR A CA 1
ATOM 3353 C C . TYR A 1 430 ? -27.540 -0.377 4.032 1.00 75.62 430 TYR A C 1
ATOM 3355 O O . TYR A 1 430 ? -27.508 0.234 5.099 1.00 75.62 430 TYR A O 1
ATOM 3363 N N . CYS A 1 431 ? -28.106 -1.570 3.888 1.00 79.88 431 CYS A N 1
ATOM 3364 C CA . CYS A 1 431 ? -28.746 -2.316 4.970 1.00 79.88 431 CYS A CA 1
ATOM 3365 C C . CYS A 1 431 ? -28.075 -3.664 5.251 1.00 79.88 431 CYS A C 1
ATOM 3367 O O . CYS A 1 431 ? -28.647 -4.474 5.976 1.00 79.88 431 CYS A O 1
ATOM 3369 N N . ASP A 1 432 ? -26.953 -3.949 4.592 1.00 78.88 432 ASP A N 1
ATOM 3370 C CA . ASP A 1 432 ? -26.185 -5.195 4.665 1.00 78.88 432 ASP A CA 1
ATOM 3371 C C . ASP A 1 432 ? -27.072 -6.446 4.533 1.00 78.88 432 ASP A C 1
ATOM 3373 O O . ASP A 1 432 ? -27.020 -7.398 5.307 1.00 78.88 432 ASP A O 1
ATOM 3377 N N . GLY A 1 433 ? -27.975 -6.405 3.547 1.00 80.50 433 GLY A N 1
ATOM 3378 C CA . GLY A 1 433 ? -28.942 -7.475 3.284 1.00 80.50 433 GLY A CA 1
ATOM 3379 C C . GLY A 1 433 ? -30.237 -7.454 4.112 1.00 80.50 433 GLY A C 1
ATOM 3380 O O . GLY A 1 433 ? -31.162 -8.183 3.775 1.00 80.50 433 GLY A O 1
ATOM 3381 N N . THR A 1 434 ? -30.368 -6.620 5.150 1.00 81.94 434 THR A N 1
ATOM 3382 C CA . THR A 1 434 ? -31.514 -6.669 6.094 1.00 81.94 434 THR A CA 1
ATOM 3383 C C . THR A 1 434 ? -32.776 -5.916 5.649 1.00 81.94 434 THR A C 1
ATOM 3385 O O . THR A 1 434 ? -33.807 -5.964 6.321 1.00 81.94 434 THR A O 1
ATOM 3388 N N . GLY A 1 435 ? -32.693 -5.134 4.569 1.00 83.25 435 GLY A N 1
ATOM 3389 C CA . GLY A 1 435 ? -33.764 -4.243 4.107 1.00 83.25 435 GLY A CA 1
ATOM 3390 C C . GLY A 1 435 ? -33.968 -2.975 4.950 1.00 83.25 435 GLY A C 1
ATOM 3391 O O . GLY A 1 435 ? -34.683 -2.064 4.527 1.00 83.25 435 GLY A O 1
ATOM 3392 N N . LYS A 1 436 ? -33.331 -2.869 6.119 1.00 82.69 436 LYS A N 1
ATOM 3393 C CA . LYS A 1 436 ? -33.510 -1.782 7.088 1.00 82.69 436 LYS A CA 1
ATOM 3394 C C . LYS A 1 436 ? -32.185 -1.062 7.308 1.00 82.69 436 LYS A C 1
ATOM 3396 O O . LYS A 1 436 ? -31.151 -1.700 7.445 1.00 82.69 436 LYS A O 1
ATOM 3401 N N . VAL A 1 437 ? -32.213 0.264 7.356 1.00 80.50 437 VAL A N 1
ATOM 3402 C CA . VAL A 1 437 ? -31.048 1.068 7.753 1.00 80.50 437 VAL A CA 1
ATOM 3403 C C . VAL A 1 437 ? -31.329 1.699 9.107 1.00 80.50 437 VAL A C 1
ATOM 3405 O O . VAL A 1 437 ? -32.453 2.137 9.368 1.00 80.50 437 VAL A O 1
ATOM 3408 N N . SER A 1 438 ? -30.334 1.725 9.988 1.00 75.25 438 SER A N 1
ATOM 3409 C CA . SER A 1 438 ? -30.442 2.432 11.265 1.00 75.25 438 SER A CA 1
ATOM 3410 C C . SER A 1 438 ? -30.803 3.898 11.039 1.00 75.25 438 SER A C 1
ATOM 3412 O O . SER A 1 438 ? -30.278 4.543 10.131 1.00 75.25 438 SER A O 1
ATOM 3414 N N . CYS A 1 439 ? -31.702 4.447 11.856 1.00 71.62 439 CYS A N 1
ATOM 3415 C CA . CYS A 1 439 ? -31.980 5.876 11.810 1.00 71.62 439 CYS A CA 1
ATOM 3416 C C . CYS A 1 439 ? -30.784 6.658 12.367 1.00 71.62 439 CYS A C 1
ATOM 3418 O O . CYS A 1 439 ? -30.436 6.503 13.537 1.00 71.62 439 CYS A O 1
ATOM 3420 N N . ASP A 1 440 ? -30.225 7.564 11.561 1.00 65.69 440 ASP A N 1
ATOM 3421 C CA . ASP A 1 440 ? -29.076 8.422 11.897 1.00 65.69 440 ASP A CA 1
ATOM 3422 C C . ASP A 1 440 ? -29.205 9.145 13.254 1.00 65.69 440 ASP A C 1
ATOM 3424 O O . ASP A 1 440 ? -28.202 9.477 13.884 1.00 65.69 440 ASP A O 1
ATOM 3428 N N . ARG A 1 441 ? -30.445 9.401 13.703 1.00 58.59 441 ARG A N 1
ATOM 3429 C CA . ARG A 1 441 ? -30.738 10.103 14.962 1.00 58.59 441 ARG A CA 1
ATOM 3430 C C . ARG A 1 441 ? -30.713 9.228 16.216 1.00 58.59 441 ARG A C 1
ATOM 3432 O O . ARG A 1 441 ? -30.571 9.780 17.298 1.00 58.59 441 ARG A O 1
ATOM 3439 N N . CYS A 1 442 ? -30.899 7.912 16.106 1.00 60.41 442 CYS A N 1
ATOM 3440 C CA . CYS A 1 442 ? -30.993 7.024 17.276 1.00 60.41 442 CYS A CA 1
ATOM 3441 C C . CYS A 1 442 ? -30.269 5.678 17.127 1.00 60.41 442 CYS A C 1
ATOM 3443 O O . CYS A 1 442 ? -30.506 4.781 17.928 1.00 60.41 442 CYS A O 1
ATOM 3445 N N . GLY A 1 443 ? -29.452 5.485 16.085 1.00 66.06 443 GLY A N 1
ATOM 3446 C CA . GLY A 1 443 ? -28.624 4.283 15.894 1.00 66.06 443 GLY A CA 1
ATOM 3447 C C . GLY A 1 443 ? -29.377 2.985 15.563 1.00 66.06 443 GLY A C 1
ATOM 3448 O O . GLY A 1 443 ? -28.765 2.042 15.070 1.00 66.06 443 GLY A O 1
ATOM 3449 N N . GLY A 1 444 ? -30.701 2.952 15.745 1.00 65.31 444 GLY A N 1
ATOM 3450 C CA . GLY A 1 444 ? -31.531 1.741 15.731 1.00 65.31 444 GLY A CA 1
ATOM 3451 C C . GLY A 1 444 ? -32.173 1.443 17.093 1.00 65.31 444 GLY A C 1
ATOM 3452 O O . GLY A 1 444 ? -33.222 0.804 17.154 1.00 65.31 444 GLY A O 1
ATOM 3453 N N . ASP A 1 445 ? -31.616 1.991 18.175 1.00 61.41 445 ASP A N 1
ATOM 3454 C CA . ASP A 1 445 ? -31.821 1.497 19.544 1.00 61.41 445 ASP A CA 1
ATOM 3455 C C . ASP A 1 445 ? -33.109 1.994 20.220 1.00 61.41 445 ASP A C 1
ATOM 3457 O O . ASP A 1 445 ? -33.450 1.564 21.320 1.00 61.41 445 ASP A O 1
ATOM 3461 N N . LYS A 1 446 ? -33.861 2.893 19.563 1.00 58.69 446 LYS A N 1
ATOM 3462 C CA . LYS A 1 446 ? -35.129 3.516 20.031 1.00 58.69 446 LYS A CA 1
ATOM 3463 C C . LYS A 1 446 ? -35.031 4.344 21.323 1.00 58.69 446 LYS A C 1
ATOM 3465 O O . LYS A 1 446 ? -36.009 4.995 21.700 1.00 58.69 446 LYS A O 1
ATOM 3470 N N . ILE A 1 447 ? -33.878 4.342 21.974 1.00 54.22 447 ILE A N 1
ATOM 3471 C CA . ILE A 1 447 ? -33.530 5.159 23.132 1.00 54.22 447 ILE A CA 1
ATOM 3472 C C . ILE A 1 447 ? -32.677 6.318 22.618 1.00 54.22 447 ILE A C 1
ATOM 3474 O O . ILE A 1 447 ? -31.838 6.133 21.737 1.00 54.22 447 ILE A O 1
ATOM 3478 N N . MET A 1 448 ? -32.914 7.523 23.131 1.00 53.31 448 MET A N 1
ATOM 3479 C CA . MET A 1 448 ? -32.001 8.645 22.929 1.00 53.31 448 MET A CA 1
ATOM 3480 C C . MET A 1 448 ? -31.411 9.024 24.279 1.00 53.31 448 MET A C 1
ATOM 3482 O O . MET A 1 448 ? -32.141 9.345 25.220 1.00 53.31 448 MET A O 1
ATOM 3486 N N . GLU A 1 449 ? -30.089 8.974 24.358 1.00 59.50 449 GLU A N 1
ATOM 3487 C CA . GLU A 1 449 ? -29.327 9.557 25.452 1.00 59.50 449 GLU A CA 1
ATOM 3488 C C . GLU A 1 449 ? -29.350 11.075 25.293 1.00 59.50 449 GLU A C 1
ATOM 3490 O O . GLU A 1 449 ? -28.901 11.610 24.277 1.00 59.50 449 GLU A O 1
ATOM 3495 N N . VAL A 1 450 ? -29.910 11.775 26.279 1.00 58.34 450 VAL A N 1
ATOM 3496 C CA . VAL A 1 450 ? -29.892 13.241 26.313 1.00 58.34 450 VAL A CA 1
ATOM 3497 C C . VAL A 1 450 ? -29.107 13.725 27.529 1.00 58.34 450 VAL A C 1
ATOM 3499 O O . VAL A 1 450 ? -29.160 13.068 28.573 1.00 58.34 450 VAL A O 1
ATOM 3502 N N . PRO A 1 451 ? -28.415 14.876 27.451 1.00 57.84 451 PRO A N 1
ATOM 3503 C CA . PRO A 1 451 ? -27.840 15.508 28.631 1.00 57.84 451 PRO A CA 1
ATOM 3504 C C . PRO A 1 451 ? -28.914 15.691 29.707 1.00 57.84 451 PRO A C 1
ATOM 3506 O O . PRO A 1 451 ? -30.024 16.154 29.429 1.00 57.84 451 PRO A O 1
ATOM 3509 N N . CYS A 1 452 ? -28.605 15.295 30.937 1.00 62.62 452 CYS A N 1
ATOM 3510 C CA . CYS A 1 452 ? -29.544 15.372 32.041 1.00 62.62 452 CYS A CA 1
ATOM 3511 C C . CYS A 1 452 ? -29.945 16.825 32.301 1.00 62.62 452 CYS A C 1
ATOM 3513 O O . CYS A 1 452 ? -29.093 17.690 32.477 1.00 62.62 452 CYS A O 1
ATOM 3515 N N . SER A 1 453 ? -31.252 17.059 32.401 1.00 59.66 453 SER A N 1
ATOM 3516 C CA . SER A 1 453 ? -31.877 18.339 32.741 1.00 59.66 453 SER A CA 1
ATOM 3517 C C . SER A 1 453 ? -31.179 19.108 33.863 1.00 59.66 453 SER A C 1
ATOM 3519 O O . SER A 1 453 ? -30.840 20.277 33.702 1.00 59.66 453 SER A O 1
ATOM 3521 N N . LEU A 1 454 ? -30.970 18.444 35.001 1.00 57.81 454 LEU A N 1
ATOM 3522 C CA . LEU A 1 454 ? -30.539 19.091 36.240 1.00 57.81 454 LEU A CA 1
ATOM 3523 C C . LEU A 1 454 ? -29.033 19.359 36.321 1.00 57.81 454 LEU A C 1
ATOM 3525 O O . LEU A 1 454 ? -28.640 20.295 37.005 1.00 57.81 454 LEU A O 1
ATOM 3529 N N . CYS A 1 455 ? -28.195 18.569 35.645 1.00 63.38 455 CYS A N 1
ATOM 3530 C CA . CYS A 1 455 ? -26.736 18.756 35.642 1.00 63.38 455 CYS A CA 1
ATOM 3531 C C . CYS A 1 455 ? -26.155 19.054 34.251 1.00 63.38 455 CYS A C 1
ATOM 3533 O O . CYS A 1 455 ? -24.948 18.987 34.067 1.00 63.38 455 CYS A O 1
ATOM 3535 N N . ARG A 1 456 ? -27.006 19.347 33.258 1.00 64.06 456 ARG A N 1
ATOM 3536 C CA . ARG A 1 456 ? -26.664 19.746 31.876 1.00 64.06 456 ARG A CA 1
ATOM 3537 C C . ARG A 1 456 ? -25.702 18.819 31.110 1.00 64.06 456 ARG A C 1
ATOM 3539 O O . ARG A 1 456 ? -25.189 19.212 30.067 1.00 64.06 456 ARG A O 1
ATOM 3546 N N . GLY A 1 457 ? -25.500 17.586 31.574 1.00 59.44 457 GLY A N 1
ATOM 3547 C CA . GLY A 1 457 ? -24.523 16.643 31.015 1.00 59.44 457 GLY A CA 1
ATOM 3548 C C . GLY A 1 457 ? -23.311 16.358 31.906 1.00 59.44 457 GLY A C 1
ATOM 3549 O O . GLY A 1 457 ? -22.624 15.376 31.656 1.00 59.44 457 GLY A O 1
ATOM 3550 N N . GLU A 1 458 ? -23.059 17.160 32.948 1.00 64.38 458 GLU A N 1
ATOM 3551 C CA . GLU A 1 458 ? -21.841 17.064 33.773 1.00 64.38 458 GLU A CA 1
ATOM 3552 C C . GLU A 1 458 ? -21.729 15.751 34.551 1.00 64.38 458 GLU A C 1
ATOM 3554 O O . GLU A 1 458 ? -20.642 15.202 34.667 1.00 64.38 458 GLU A O 1
ATOM 3559 N N . GLY A 1 459 ? -22.849 15.244 35.078 1.00 51.03 459 GLY A N 1
ATOM 3560 C CA . GLY A 1 459 ? -22.884 13.979 35.816 1.00 51.03 459 GLY A CA 1
ATOM 3561 C C . GLY A 1 459 ? -22.171 14.014 37.169 1.00 51.03 459 GLY A C 1
ATOM 3562 O O . GLY A 1 459 ? -21.036 13.577 37.307 1.00 51.03 459 GLY A O 1
ATOM 3563 N N . ARG A 1 460 ? -22.872 14.481 38.210 1.00 58.22 460 ARG A N 1
ATOM 3564 C CA . ARG A 1 460 ? -22.370 14.449 39.594 1.00 58.22 460 ARG A CA 1
ATOM 3565 C C . ARG A 1 460 ? -23.062 13.338 40.386 1.00 58.22 460 ARG A C 1
ATOM 3567 O O . ARG A 1 460 ? -24.266 13.432 40.662 1.00 58.22 460 ARG A O 1
ATOM 3574 N N . TYR A 1 461 ? -22.314 12.275 40.693 1.00 43.19 461 TYR A N 1
ATOM 3575 C CA . TYR A 1 461 ? -22.768 11.128 41.491 1.00 43.19 461 TYR A CA 1
ATOM 3576 C C . TYR A 1 461 ? -23.254 11.585 42.874 1.00 43.19 461 TYR A C 1
ATOM 3578 O O . TYR A 1 461 ? -22.747 12.556 43.427 1.00 43.19 461 TYR A O 1
ATOM 3586 N N . GLY A 1 462 ? -24.320 10.963 43.385 1.00 53.59 462 GLY A N 1
ATOM 3587 C CA . GLY A 1 462 ? -24.996 11.367 44.630 1.00 53.59 462 GLY A CA 1
ATOM 3588 C C . GLY A 1 462 ? -25.856 12.645 44.557 1.00 53.59 462 GLY A C 1
ATOM 3589 O O . GLY A 1 462 ? -26.881 12.715 45.228 1.00 53.59 462 GLY A O 1
ATOM 3590 N N . ILE A 1 463 ? -25.514 13.628 43.715 1.00 58.75 463 ILE A N 1
ATOM 3591 C CA . ILE A 1 463 ? -26.181 14.947 43.699 1.00 58.75 463 ILE A CA 1
ATOM 3592 C C . ILE A 1 463 ? -27.381 14.984 42.739 1.00 58.75 463 ILE A C 1
ATOM 3594 O O . ILE A 1 463 ? -28.470 15.449 43.085 1.00 58.75 463 ILE A O 1
ATOM 3598 N N . CYS A 1 464 ? -27.213 14.502 41.503 1.00 50.81 464 CYS A N 1
ATOM 3599 C CA . CYS A 1 464 ? -28.253 14.642 40.483 1.00 50.81 464 CYS A CA 1
ATOM 3600 C C . CYS A 1 464 ? -29.302 13.519 40.561 1.00 50.81 464 CYS A C 1
ATOM 3602 O O . CYS A 1 464 ? -29.158 12.475 39.920 1.00 50.81 464 CYS A O 1
ATOM 3604 N N . LYS A 1 465 ? -30.396 13.758 41.301 1.00 71.12 465 LYS A N 1
ATOM 3605 C CA . LYS A 1 465 ? -31.486 12.783 41.529 1.00 71.12 465 LYS A CA 1
ATOM 3606 C C . LYS A 1 465 ? -32.126 12.210 40.249 1.00 71.12 465 LYS A C 1
ATOM 3608 O O . LYS A 1 465 ? -32.624 11.091 40.291 1.00 71.12 465 LYS A O 1
ATOM 3613 N N . LEU A 1 466 ? -32.097 12.933 39.120 1.00 57.34 466 LEU A N 1
ATOM 3614 C CA . LEU A 1 466 ? -32.693 12.476 37.852 1.00 57.34 466 LEU A CA 1
ATOM 3615 C C . LEU A 1 466 ? -31.816 11.474 37.083 1.00 57.34 466 LEU A C 1
ATOM 3617 O O . LEU A 1 466 ? -32.318 10.435 36.675 1.00 57.34 466 LEU A O 1
ATOM 3621 N N . CYS A 1 467 ? -30.522 11.756 36.891 1.00 61.56 467 CYS A N 1
ATOM 3622 C CA . CYS A 1 467 ? -29.613 10.851 36.166 1.00 61.56 467 CYS A CA 1
ATOM 3623 C C . CYS A 1 467 ? -28.783 9.938 37.078 1.00 61.56 467 CYS A C 1
ATOM 3625 O O . CYS A 1 467 ? -27.925 9.209 36.592 1.00 61.56 467 CYS A O 1
ATOM 3627 N N . ARG A 1 468 ? -28.954 10.029 38.404 1.00 68.88 468 ARG A N 1
ATOM 3628 C CA . ARG A 1 468 ? -28.145 9.311 39.409 1.00 68.88 468 ARG A CA 1
ATOM 3629 C C . ARG A 1 468 ? -26.631 9.476 39.199 1.00 68.88 468 ARG A C 1
ATOM 3631 O O . ARG A 1 468 ? -25.855 8.569 39.455 1.00 68.88 468 ARG A O 1
ATOM 3638 N N . GLY A 1 469 ? -26.220 10.647 38.710 1.00 62.31 469 GLY A N 1
ATOM 3639 C CA . GLY A 1 469 ? -24.817 10.975 38.453 1.00 62.31 469 GLY A CA 1
ATOM 3640 C C . GLY A 1 469 ? -24.245 10.625 37.084 1.00 62.31 469 GLY A C 1
ATOM 3641 O O . GLY A 1 469 ? -23.160 11.098 36.791 1.00 62.31 469 GLY A O 1
ATOM 3642 N N . THR A 1 470 ? -24.949 9.908 36.205 1.00 67.00 470 THR A N 1
ATOM 3643 C CA . THR A 1 470 ? -24.409 9.552 34.870 1.00 67.00 470 THR A CA 1
ATOM 3644 C C . THR A 1 470 ? -24.243 10.742 33.915 1.00 67.00 470 THR A C 1
ATOM 3646 O O . THR A 1 470 ? -23.669 10.599 32.841 1.00 67.00 470 THR A O 1
ATOM 3649 N N . GLY A 1 471 ? -24.826 11.900 34.240 1.00 65.25 471 GLY A N 1
ATOM 3650 C CA . GLY A 1 471 ? -24.911 13.063 33.350 1.00 65.25 471 GLY A CA 1
ATOM 3651 C C . GLY A 1 471 ? -25.931 12.904 32.223 1.00 65.25 471 GLY A C 1
ATOM 3652 O O . GLY A 1 471 ? -26.285 13.889 31.582 1.00 65.25 471 GLY A O 1
ATOM 3653 N N . ILE A 1 472 ? -26.468 11.701 32.017 1.00 57.47 472 ILE A N 1
ATOM 3654 C CA . ILE A 1 472 ? -27.295 11.330 30.870 1.00 57.47 472 ILE A CA 1
ATOM 3655 C C . ILE A 1 472 ? -28.658 10.846 31.362 1.00 57.47 472 ILE A C 1
ATOM 3657 O O . ILE A 1 472 ? -28.764 10.106 32.336 1.00 57.47 472 ILE A O 1
ATOM 3661 N N . ASN A 1 473 ? -29.720 11.259 30.679 1.00 63.50 473 ASN A N 1
ATOM 3662 C CA . ASN A 1 473 ? -31.070 10.777 30.925 1.00 63.50 473 ASN A CA 1
ATOM 3663 C C . ASN A 1 473 ? -31.525 9.943 29.721 1.00 63.50 473 ASN A C 1
ATOM 3665 O O . ASN A 1 473 ? -31.518 10.428 28.587 1.00 63.50 473 ASN A O 1
ATOM 3669 N N . THR A 1 474 ? -31.901 8.687 29.947 1.00 53.44 474 THR A N 1
ATOM 3670 C CA . THR A 1 474 ? -32.377 7.783 28.894 1.00 53.44 474 THR A CA 1
ATOM 3671 C C . THR A 1 474 ? -33.875 7.972 28.695 1.00 53.44 474 THR A C 1
ATOM 3673 O O . THR A 1 474 ? -34.695 7.490 29.474 1.00 53.44 474 THR A O 1
ATOM 3676 N N . ILE A 1 475 ? -34.255 8.684 27.631 1.00 56.81 475 ILE A N 1
ATOM 3677 C CA . ILE A 1 475 ? -35.668 8.892 27.301 1.00 56.81 475 ILE A CA 1
ATOM 3678 C C . ILE A 1 475 ? -36.090 7.860 26.254 1.00 56.81 475 ILE A C 1
ATOM 3680 O O . ILE A 1 475 ? -35.507 7.761 25.169 1.00 56.81 475 ILE A O 1
ATOM 3684 N N . SER A 1 476 ? -37.141 7.103 26.561 1.00 45.38 476 SER A N 1
ATOM 3685 C CA . SER A 1 476 ? -37.817 6.244 25.595 1.00 45.38 476 SER A CA 1
ATOM 3686 C C . SER A 1 476 ? -38.488 7.095 24.510 1.00 45.38 476 SER A C 1
ATOM 3688 O O . SER A 1 476 ? -39.208 8.055 24.790 1.00 45.38 476 SER A O 1
ATOM 3690 N N . CYS A 1 477 ? -38.256 6.758 23.237 1.00 45.16 477 CYS A N 1
ATOM 3691 C CA . CYS A 1 477 ? -38.878 7.467 22.122 1.00 45.16 477 CYS A CA 1
ATOM 3692 C C . CYS A 1 477 ? -40.414 7.390 22.228 1.00 45.16 477 CYS A C 1
ATOM 3694 O O . CYS A 1 477 ? -40.989 6.318 22.045 1.00 45.16 477 CYS A O 1
ATOM 3696 N N . ARG A 1 478 ? -41.086 8.532 22.466 1.00 45.72 478 ARG A N 1
ATOM 3697 C CA . ARG A 1 478 ? -42.540 8.645 22.747 1.00 45.72 478 ARG A CA 1
ATOM 3698 C C . ARG A 1 478 ? -43.489 8.112 21.645 1.00 45.72 478 ARG A C 1
ATOM 3700 O O . ARG A 1 478 ? -44.700 8.178 21.812 1.00 45.72 478 ARG A O 1
ATOM 3707 N N . ARG A 1 479 ? -42.971 7.592 20.523 1.00 44.41 479 ARG A N 1
ATOM 3708 C CA . ARG A 1 479 ? -43.739 6.906 19.456 1.00 44.41 479 ARG A CA 1
ATOM 3709 C C . ARG A 1 479 ? -43.435 5.408 19.312 1.00 44.41 479 ARG A C 1
ATOM 3711 O O . ARG A 1 479 ? -44.046 4.752 18.475 1.00 44.41 479 ARG A O 1
ATOM 3718 N N . CYS A 1 480 ? -42.525 4.850 20.109 1.00 40.66 480 CYS A N 1
ATOM 3719 C CA . CYS A 1 480 ? -42.323 3.405 20.188 1.00 40.66 480 CYS A CA 1
ATOM 3720 C C . CYS A 1 480 ? -43.327 2.817 21.197 1.00 40.66 480 CYS A C 1
ATOM 3722 O O . CYS A 1 480 ? -43.198 3.108 22.387 1.00 40.66 480 CYS A O 1
ATOM 3724 N N . PRO A 1 481 ? -44.321 2.007 20.780 1.00 42.84 481 PRO A N 1
ATOM 3725 C CA . PRO A 1 481 ? -45.275 1.423 21.719 1.00 42.84 481 PRO A CA 1
ATOM 3726 C C . PRO A 1 481 ? -44.557 0.493 22.706 1.00 42.84 481 PRO A C 1
ATOM 3728 O O . PRO A 1 481 ? -43.780 -0.373 22.304 1.00 42.84 481 PRO A O 1
ATOM 3731 N N . ALA A 1 482 ? -44.848 0.646 24.002 1.00 46.34 482 ALA A N 1
ATOM 3732 C CA . ALA A 1 482 ? -44.176 -0.087 25.082 1.00 46.34 482 ALA A CA 1
ATOM 3733 C C . ALA A 1 482 ? -44.376 -1.618 25.023 1.00 46.34 482 ALA A C 1
ATOM 3735 O O . ALA A 1 482 ? -43.608 -2.374 25.616 1.00 46.34 482 ALA A O 1
ATOM 3736 N N . ARG A 1 483 ? -45.379 -2.096 24.275 1.00 46.59 483 ARG A N 1
ATOM 3737 C CA . ARG A 1 483 ? -45.634 -3.520 24.022 1.00 46.59 483 ARG A CA 1
ATOM 3738 C C . ARG A 1 483 ? -45.110 -3.939 22.644 1.00 46.59 483 ARG A C 1
ATOM 3740 O O . ARG A 1 483 ? -45.847 -3.860 21.665 1.00 46.59 483 ARG A O 1
ATOM 3747 N N . LYS A 1 484 ? -43.849 -4.400 22.602 1.00 39.78 484 LYS A N 1
ATOM 3748 C CA . LYS A 1 484 ? -43.316 -5.519 21.776 1.00 39.78 484 LYS A CA 1
ATOM 3749 C C . LYS A 1 484 ? -41.784 -5.614 21.920 1.00 39.78 484 LYS A C 1
ATOM 3751 O O . LYS A 1 484 ? -41.029 -5.066 21.114 1.00 39.78 484 LYS A O 1
ATOM 3756 N N . LYS A 1 485 ? -41.321 -6.334 22.952 1.00 35.94 485 LYS A N 1
ATOM 3757 C CA . LYS A 1 485 ? -39.969 -6.924 22.978 1.00 35.94 485 LYS A CA 1
ATOM 3758 C C . LYS A 1 485 ? -39.976 -8.160 22.072 1.00 35.94 485 LYS A C 1
ATOM 3760 O O . LYS A 1 485 ? -40.817 -9.021 22.278 1.00 35.94 485 LYS A O 1
ATOM 3765 N N . GLY A 1 486 ? -39.018 -8.250 21.146 1.00 45.38 486 GLY A N 1
ATOM 3766 C CA . GLY A 1 486 ? -38.692 -9.475 20.401 1.00 45.38 486 GLY A CA 1
ATOM 3767 C C . GLY A 1 486 ? -39.691 -9.903 19.314 1.00 45.38 486 GLY A C 1
ATOM 3768 O O . GLY A 1 486 ? -40.830 -10.222 19.605 1.00 45.38 486 GLY A O 1
ATOM 3769 N N . PHE A 1 487 ? -39.200 -9.979 18.072 1.00 38.50 487 PHE A N 1
ATOM 3770 C CA . PHE A 1 487 ? -39.756 -10.738 16.935 1.00 38.50 487 PHE A CA 1
ATOM 3771 C C . PHE A 1 487 ? -41.219 -10.476 16.517 1.00 38.50 487 PHE A C 1
ATOM 3773 O O . PHE A 1 487 ? -42.181 -10.872 17.166 1.00 38.50 487 PHE A O 1
ATOM 3780 N N . ILE A 1 488 ? -41.390 -9.912 15.317 1.00 38.34 488 ILE A N 1
ATOM 3781 C CA . ILE A 1 488 ? -42.661 -10.000 14.589 1.00 38.34 488 ILE A CA 1
ATOM 3782 C C . ILE A 1 488 ? -42.663 -11.342 13.854 1.00 38.34 488 ILE A C 1
ATOM 3784 O O . ILE A 1 488 ? -42.062 -11.467 12.790 1.00 38.34 488 ILE A O 1
ATOM 3788 N N . PHE A 1 489 ? -43.331 -12.342 14.424 1.00 44.16 489 PHE A N 1
ATOM 3789 C CA . PHE A 1 489 ? -43.795 -13.486 13.646 1.00 44.16 489 PHE A CA 1
ATOM 3790 C C . PHE A 1 489 ? -45.068 -13.067 12.907 1.00 44.16 489 PHE A C 1
ATOM 3792 O O . PHE A 1 489 ? -46.000 -12.554 13.525 1.00 44.16 489 PHE A O 1
ATOM 3799 N N . VAL A 1 490 ? -45.117 -13.286 11.593 1.00 49.03 490 VAL A N 1
ATOM 3800 C CA . VAL A 1 490 ? -46.397 -13.322 10.880 1.00 49.03 490 VAL A CA 1
ATOM 3801 C C . VAL A 1 490 ? -46.967 -14.717 11.104 1.00 49.03 490 VAL A C 1
ATOM 3803 O O . VAL A 1 490 ? -46.333 -15.711 10.741 1.00 49.03 490 VAL A O 1
ATOM 3806 N N . GLU A 1 491 ? -48.134 -14.802 11.740 1.00 52.59 491 GLU A N 1
ATOM 3807 C CA . GLU A 1 491 ? -48.793 -16.082 11.979 1.00 52.59 491 GLU A CA 1
ATOM 3808 C C . GLU A 1 491 ? -49.051 -16.808 10.655 1.00 52.59 491 GLU A C 1
ATOM 3810 O O . GLU A 1 491 ? -49.653 -16.275 9.720 1.00 52.59 491 GLU A O 1
ATOM 3815 N N . CYS A 1 492 ? -48.593 -18.057 10.567 1.00 53.66 492 CYS A N 1
ATOM 3816 C CA . CYS A 1 492 ? -48.923 -18.912 9.438 1.00 53.66 492 CYS A CA 1
ATOM 3817 C C . CYS A 1 492 ? -50.429 -19.200 9.479 1.00 53.66 492 CYS A C 1
ATOM 3819 O O . CYS A 1 492 ? -50.898 -19.820 10.436 1.00 53.66 492 CYS A O 1
ATOM 3821 N N . LYS A 1 493 ? -51.167 -18.789 8.436 1.00 68.00 493 LYS A N 1
ATOM 3822 C CA . LYS A 1 493 ? -52.636 -18.915 8.354 1.00 68.00 493 LYS A CA 1
ATOM 3823 C C . LYS A 1 493 ? -53.159 -20.324 8.674 1.00 68.00 493 LYS A C 1
ATOM 3825 O O . LYS A 1 493 ? -54.257 -20.443 9.202 1.00 68.00 493 LYS A O 1
ATOM 3830 N N . HIS A 1 494 ? -52.370 -21.367 8.400 1.00 59.09 494 HIS A N 1
ATOM 3831 C CA . HIS A 1 494 ? -52.741 -22.761 8.654 1.00 59.09 494 HIS A CA 1
ATOM 3832 C C . HIS A 1 494 ? -52.547 -23.241 10.100 1.00 59.09 494 HIS A C 1
ATOM 3834 O O . HIS A 1 494 ? -53.216 -24.188 10.490 1.00 59.09 494 HIS A O 1
ATOM 3840 N N . CYS A 1 495 ? -51.653 -22.642 10.899 1.00 69.75 495 CYS A N 1
ATOM 3841 C CA . CYS A 1 495 ? -51.389 -23.120 12.268 1.00 69.75 495 CYS A CA 1
ATOM 3842 C C . CYS A 1 495 ? -51.525 -22.068 13.372 1.00 69.75 495 CYS A C 1
ATOM 3844 O O . CYS A 1 495 ? -51.470 -22.445 14.539 1.00 69.75 495 CYS A O 1
ATOM 3846 N N . LYS A 1 496 ? -51.652 -20.773 13.040 1.00 67.62 496 LYS A N 1
ATOM 3847 C CA . LYS A 1 496 ? -51.794 -19.666 14.010 1.00 67.62 496 LYS A CA 1
ATOM 3848 C C . LYS A 1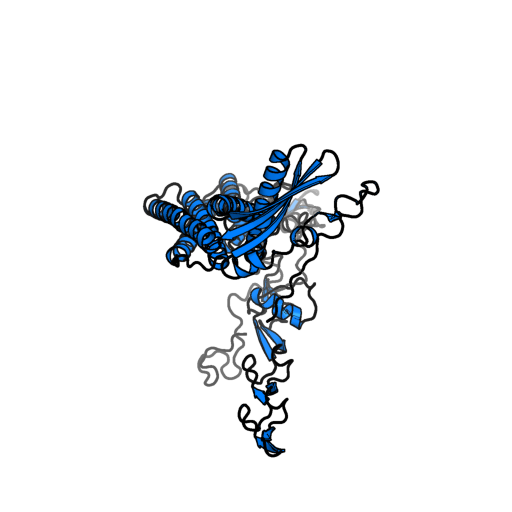 496 ? -50.748 -19.692 15.142 1.00 67.62 496 LYS A C 1
ATOM 3850 O O . LYS A 1 496 ? -51.040 -19.405 16.293 1.00 67.62 496 LYS A O 1
ATOM 3855 N N . GLY A 1 497 ? -49.520 -20.114 14.826 1.00 58.38 497 GLY A N 1
ATOM 3856 C CA . GLY A 1 497 ? -48.411 -20.177 15.789 1.00 58.38 497 GLY A CA 1
ATOM 3857 C C . GLY A 1 497 ? -48.325 -21.438 16.664 1.00 58.38 497 GLY A C 1
ATOM 3858 O O . GLY A 1 497 ? -47.352 -21.572 17.395 1.00 58.38 497 GLY A O 1
ATOM 3859 N N . THR A 1 498 ? -49.239 -22.410 16.551 1.00 66.69 498 THR A N 1
ATOM 3860 C CA . THR A 1 498 ? -49.294 -23.628 17.406 1.00 66.69 498 THR A CA 1
ATOM 3861 C C . THR A 1 498 ? -48.143 -24.642 17.225 1.00 66.69 498 THR A C 1
ATOM 3863 O O . THR A 1 498 ? -48.189 -25.748 17.757 1.00 66.69 498 THR A O 1
ATOM 3866 N N . GLY A 1 499 ? -47.108 -24.325 16.441 1.00 56.84 499 GLY A N 1
ATOM 3867 C CA . GLY A 1 499 ? -45.920 -25.173 16.246 1.00 56.84 499 GLY A CA 1
ATOM 3868 C C . GLY A 1 499 ? -46.100 -26.426 15.369 1.00 56.84 499 GLY A C 1
ATOM 3869 O O . GLY A 1 499 ? -45.116 -26.924 14.831 1.00 56.84 499 GLY A O 1
ATOM 3870 N N . LYS A 1 500 ? -47.323 -26.915 15.125 1.00 58.44 500 LYS A N 1
ATOM 3871 C CA . LYS A 1 500 ? -47.584 -28.154 14.355 1.00 58.44 500 LYS A CA 1
ATOM 3872 C C . LYS A 1 500 ? -48.115 -27.893 12.934 1.00 58.44 500 LYS A C 1
ATOM 3874 O O . LYS A 1 500 ? -49.194 -28.339 12.569 1.00 58.44 500 LYS A O 1
ATOM 3879 N N . CYS A 1 501 ? -47.366 -27.148 12.116 1.00 60.06 501 CYS A N 1
ATOM 3880 C CA . CYS A 1 501 ? -47.743 -26.886 10.715 1.00 60.06 501 CYS A CA 1
ATOM 3881 C C . CYS A 1 501 ? -47.019 -27.827 9.737 1.00 60.06 501 CYS A C 1
ATOM 3883 O O . CYS A 1 501 ? -45.786 -27.793 9.733 1.00 60.06 501 CYS A O 1
ATOM 3885 N N . PRO A 1 502 ? -47.708 -28.569 8.848 1.00 58.91 502 PRO A N 1
ATOM 3886 C CA . PRO A 1 502 ? -47.038 -29.398 7.842 1.00 58.91 502 PRO A CA 1
ATOM 3887 C C . PRO A 1 502 ? -46.258 -28.562 6.810 1.00 58.91 502 PRO A C 1
ATOM 3889 O O . PRO A 1 502 ? -45.193 -28.980 6.365 1.00 58.91 502 PRO A O 1
ATOM 3892 N N . VAL A 1 503 ? -46.730 -27.347 6.492 1.00 59.66 503 VAL A N 1
ATOM 3893 C CA . VAL A 1 503 ? -46.116 -26.465 5.479 1.00 59.66 503 VAL A CA 1
ATOM 3894 C C . VAL A 1 503 ? -44.846 -25.772 5.992 1.00 59.66 503 VAL A C 1
ATOM 3896 O O . VAL A 1 503 ? -43.827 -25.775 5.311 1.00 59.66 503 VAL A O 1
ATOM 3899 N N . CYS A 1 504 ? -44.872 -25.184 7.197 1.00 64.38 504 CYS A N 1
ATOM 3900 C CA . CYS A 1 504 ? -43.729 -24.425 7.744 1.00 64.38 504 CYS A CA 1
ATOM 3901 C C . CYS A 1 504 ? -42.965 -25.138 8.877 1.00 64.38 504 CYS A C 1
ATOM 3903 O O . CYS A 1 504 ? -42.085 -24.534 9.495 1.00 64.38 504 CYS A O 1
ATOM 3905 N N . LYS A 1 505 ? -43.313 -26.399 9.184 1.00 66.19 505 LYS A N 1
ATOM 3906 C CA . LYS A 1 505 ? -42.724 -27.235 10.253 1.00 66.19 505 LYS A CA 1
ATOM 3907 C C . LYS A 1 505 ? -42.555 -26.488 11.585 1.00 66.19 505 LYS A C 1
ATOM 3909 O O . LYS A 1 505 ? -41.510 -26.554 12.226 1.00 66.19 505 LYS A O 1
ATOM 3914 N N . GLY A 1 506 ? -43.572 -25.703 11.947 1.00 58.72 506 GLY A N 1
ATOM 3915 C CA . GLY A 1 506 ? -43.637 -24.941 13.199 1.00 58.72 506 GLY A CA 1
ATOM 3916 C C . GLY A 1 506 ? -42.814 -23.655 13.274 1.00 58.72 506 GLY A C 1
ATOM 3917 O O . GLY A 1 506 ? -42.962 -22.915 14.240 1.00 58.72 506 GLY A O 1
ATOM 3918 N N . LYS A 1 507 ? -41.978 -23.340 12.277 1.00 54.22 507 LYS A N 1
ATOM 3919 C CA . LYS A 1 507 ? -41.011 -22.229 12.372 1.00 54.22 507 LYS A CA 1
ATOM 3920 C C . LYS A 1 507 ? -41.597 -20.845 12.067 1.00 54.22 507 LYS A C 1
ATOM 3922 O O . LYS A 1 507 ? -40.967 -19.837 12.384 1.00 54.22 507 LYS A O 1
ATOM 3927 N N . GLY A 1 508 ? -42.784 -20.791 11.454 1.00 56.72 508 GLY A N 1
ATOM 3928 C CA . GLY A 1 508 ? -43.345 -19.560 10.887 1.00 56.72 508 GLY A CA 1
ATOM 3929 C C . GLY A 1 508 ? -42.490 -19.006 9.737 1.00 56.72 508 GLY A C 1
ATOM 3930 O O . GLY A 1 508 ? -41.442 -19.556 9.401 1.00 56.72 508 GLY A O 1
ATOM 3931 N N . HIS A 1 509 ? -42.927 -17.906 9.123 1.00 50.00 509 HIS A N 1
ATOM 3932 C CA . HIS A 1 509 ? -42.093 -17.177 8.164 1.00 50.00 509 HIS A CA 1
ATOM 3933 C C . HIS A 1 509 ? -41.455 -15.971 8.860 1.00 50.00 509 HIS A C 1
ATOM 3935 O O . HIS A 1 509 ? -42.160 -15.094 9.363 1.00 50.00 509 HIS A O 1
ATOM 3941 N N . ARG A 1 510 ? -40.116 -15.923 8.883 1.00 39.19 510 ARG A N 1
ATOM 3942 C CA . ARG A 1 510 ? -39.378 -14.681 9.149 1.00 39.19 510 ARG A CA 1
ATOM 3943 C C . ARG A 1 510 ? -39.480 -13.785 7.914 1.00 39.19 510 ARG A C 1
ATOM 3945 O O . ARG A 1 510 ? -39.244 -14.270 6.808 1.00 39.19 510 ARG A O 1
ATOM 3952 N N . VAL A 1 511 ? -39.802 -12.509 8.134 1.00 41.25 511 VAL A N 1
ATOM 3953 C CA . VAL A 1 511 ? -39.819 -11.434 7.126 1.00 41.25 511 VAL A CA 1
ATOM 3954 C C . VAL A 1 511 ? -38.725 -10.421 7.449 1.00 41.25 511 VAL A C 1
ATOM 3956 O O . VAL A 1 511 ? -38.714 -9.920 8.600 1.00 41.25 511 VAL A O 1
#

pLDDT: mean 77.37, std 17.87, range [24.27, 97.75]

Radius of gyration: 34.23 Å; Cα contacts (8 Å, |Δi|>4): 749; chains: 1; bounding box: 83×64×96 Å

Nearest PDB structures (foldseek):
  8e0m-assembly3_G  TM=4.388E-01  e=7.422E-01  synthetic construct
  8f6q-assembly1_A  TM=2.761E-01  e=3.608E+00  synthetic construct
  5ulm-assembly1_A  TM=2.351E-01  e=3.804E+00  Homo sapiens

Mean predicted aligned error: 17.08 Å

Foldseek 3Di:
DDDDDPPPDPDPVPPPDPPFDCVFVVPPDPCLVVQHDDPVVCVVAPDLQKDKGKFKAKDLDQVNRVVRRVVRVLVVVLCVLLVQLVVVVVVVLVLDDPVLSVLQNVLLSVLSSVLSVQQCVFFKDFPDWDWDDRPSMIMIITMIMGRLLSSLVSLLVVLVVLVVVLVVLVVVCVPDPPCNLVSLLVNLLSLLSNVSSCSSNVVSVHDHPPPPVSVVSNVVSLVSLLVVLVCLVVPHDLVSLVVSLVSLVSSCSRPVDPSSVVSNLVSLQQHADPVPRAHHAQVPPPSNHDDWDFDPQPRQQQWHFDQPVVPHTGDTHRPPQCSLQRTHDPAPPQDLQQKHQFPLCRLQQKDKFFDPVPRLQQKDFDPQVRLQQWDQDPVRDTDGDPVCRSRRIDGDPQNRSRRIDIGGQDPVCVVVSCVRVVHPPDPGAGDRSRSIGGDPQRRSPQKDWAQDNPQRQQFDAPPDPQVNRRRTHIDHNPSHPPPDDDDDFDQDPQCRQVQPDPVPNSPGDDD

Sequence (511 aa):
MKWHIYALSLPILLLLFPGCSSSNLHKRPKWAKEGTLPKDLQKKYGEDKYEVKVVSGTGPTLQAAIENCEANAHKEFAETISSRVTSIYQKKAQLVSSHYQKTYKKNVNTFVQVVAKEVFTNSLKKVRQWDGYEGDLKYVFACYVLDKEKAGEVVQSKAIETYKGLQEKKQKLLSSQENQEETATDALKLIMELEILQEQAIYFQKEIPIFKDAQKLRTQCLDIIYKGIRRRIEMGNETEKEKALEFAEKTLEYYPSGVVKSAILTLKRMLPCTECGRKGYCIVCEGRKGEWKTCPRCNGTGKEDIDCRRCNGTKKEICSRCNGTGLESKPCNKCTTGYLTCPTCKGKGFVVGQCNRCHGYGHLQCGDCGGSGTITDPTGRPIPCPTCKGKGKFLCSACQGSGRLRYKCEASALEHIAALLGDSTAKYKYCDGTGKVSCDRCGGDKIMEVPCSLCRGEGRYGICKLCRGTGINTISCRRCPARKKGFIFVECKHCKGTGKCPVCKGKGHRV